Protein AF-0000000078063915 (afdb_homodimer)

pLDDT: mean 83.54, std 16.78, range [21.55, 98.06]

Structure (mmCIF, N/CA/C/O backbone):
data_AF-0000000078063915-model_v1
#
loop_
_entity.id
_entity.type
_entity.pdbx_description
1 polymer 'PAT complex subunit CCDC47'
#
loop_
_atom_site.group_PDB
_atom_site.id
_atom_site.type_symbol
_atom_site.label_atom_id
_atom_site.label_alt_id
_atom_site.label_comp_id
_atom_site.label_asym_id
_atom_site.label_entity_id
_atom_site.label_seq_id
_atom_site.pdbx_PDB_ins_code
_atom_site.Cartn_x
_atom_site.Cartn_y
_atom_site.Cartn_z
_atom_site.occupancy
_atom_site.B_iso_or_equiv
_atom_site.auth_seq_id
_atom_site.auth_comp_id
_atom_site.auth_asym_id
_atom_site.auth_atom_id
_atom_site.pdbx_PDB_model_num
ATOM 1 N N . MET A 1 1 ? -1.226 38.844 24.688 1 91.56 1 MET A N 1
ATOM 2 C CA . MET A 1 1 ? -2.326 38.625 23.75 1 91.56 1 MET A CA 1
ATOM 3 C C . MET A 1 1 ? -2.104 37.344 22.953 1 91.56 1 MET A C 1
ATOM 5 O O . MET A 1 1 ? -1.008 37.094 22.438 1 91.56 1 MET A O 1
ATOM 9 N N . LEU A 1 2 ? -3.08 36.469 22.984 1 93.12 2 LEU A N 1
ATOM 10 C CA . LEU A 1 2 ? -3.049 35.219 22.266 1 93.12 2 LEU A CA 1
ATOM 11 C C . LEU A 1 2 ? -4.188 35.125 21.25 1 93.12 2 LEU A C 1
ATOM 13 O O . LEU A 1 2 ? -5.34 35.406 21.594 1 93.12 2 LEU A O 1
ATOM 17 N N . VAL A 1 3 ? -3.824 34.906 20 1 95.62 3 VAL A N 1
ATOM 18 C CA . VAL A 1 3 ? -4.82 34.781 18.938 1 95.62 3 VAL A CA 1
ATOM 19 C C . VAL A 1 3 ? -4.648 33.438 18.234 1 95.62 3 VAL A C 1
ATOM 21 O O . VAL A 1 3 ? -3.533 33.031 17.875 1 95.62 3 VAL A O 1
ATOM 24 N N . SER A 1 4 ? -5.664 32.656 18.141 1 97 4 SER A N 1
ATOM 25 C CA . SER A 1 4 ? -5.656 31.406 17.406 1 97 4 SER A CA 1
ATOM 26 C C . SER A 1 4 ? -6.516 31.484 16.156 1 97 4 SER A C 1
ATOM 28 O O . SER A 1 4 ? -7.695 31.844 16.219 1 97 4 SER A O 1
ATOM 30 N N . LEU A 1 5 ? -5.961 31.25 14.961 1 95.69 5 LEU A N 1
ATOM 31 C CA . LEU A 1 5 ? -6.637 31.297 13.672 1 95.69 5 LEU A CA 1
ATOM 32 C C . LEU A 1 5 ? -6.656 29.922 13.008 1 95.69 5 LEU A C 1
ATOM 34 O O . LEU A 1 5 ? -5.637 29.234 12.969 1 95.69 5 LEU A O 1
ATOM 38 N N . ALA A 1 6 ? -7.785 29.484 12.555 1 93.19 6 ALA A N 1
ATOM 39 C CA . ALA A 1 6 ? -7.91 28.25 11.781 1 93.19 6 ALA A CA 1
ATOM 40 C C . ALA A 1 6 ? -7.574 28.484 10.312 1 93.19 6 ALA A C 1
ATOM 42 O O . ALA A 1 6 ? -8.102 29.406 9.688 1 93.19 6 ALA A O 1
ATOM 43 N N . LEU A 1 7 ? -6.652 27.656 9.938 1 90.25 7 LEU A N 1
ATOM 44 C CA . LEU A 1 7 ? -6.246 27.797 8.539 1 90.25 7 LEU A CA 1
ATOM 45 C C . LEU A 1 7 ? -7.082 26.906 7.641 1 90.25 7 LEU A C 1
ATOM 47 O O . LEU A 1 7 ? -7.477 25.797 8.039 1 90.25 7 LEU A O 1
ATOM 51 N N . GLY A 1 8 ? -7.582 27.375 6.594 1 76.62 8 GLY A N 1
ATOM 52 C CA . GLY A 1 8 ? -8.281 26.547 5.617 1 76.62 8 GLY A CA 1
ATOM 53 C C . GLY A 1 8 ? -7.379 25.531 4.945 1 76.62 8 GLY A C 1
ATOM 54 O O . GLY A 1 8 ? -6.18 25.484 5.219 1 76.62 8 GLY A O 1
ATOM 55 N N . PRO A 1 9 ? -7.977 24.641 4.281 1 69.62 9 PRO A N 1
ATOM 56 C CA . PRO A 1 9 ? -7.23 23.578 3.621 1 69.62 9 PRO A CA 1
ATOM 57 C C . PRO A 1 9 ? -6.09 24.094 2.748 1 69.62 9 PRO A C 1
ATOM 59 O O . PRO A 1 9 ? -5.105 23.391 2.529 1 69.62 9 PRO A O 1
ATOM 62 N N . ASP A 1 10 ? -6.285 25.359 2.352 1 62.94 10 ASP A N 1
ATOM 63 C CA . ASP A 1 10 ? -5.266 25.906 1.464 1 62.94 10 ASP A CA 1
ATOM 64 C C . ASP A 1 10 ? -4.238 26.719 2.246 1 62.94 10 ASP A C 1
ATOM 66 O O . ASP A 1 10 ? -3.48 27.5 1.661 1 62.94 10 ASP A O 1
ATOM 70 N N . GLY A 1 11 ? -4.074 26.609 3.496 1 64.94 11 GLY A N 1
ATOM 71 C CA . GLY A 1 11 ? -3.117 27.344 4.305 1 64.94 11 GLY A CA 1
ATOM 72 C C . GLY A 1 11 ? -3.523 28.797 4.551 1 64.94 11 GLY A C 1
ATOM 73 O O . GLY A 1 11 ? -2.705 29.609 4.98 1 64.94 11 GLY A O 1
ATOM 74 N N . GLY A 1 12 ? -4.773 29.172 4.41 1 62.12 12 GLY A N 1
ATOM 75 C CA . GLY A 1 12 ? -5.406 30.422 4.805 1 62.12 12 GLY A CA 1
ATOM 76 C C . GLY A 1 12 ? -4.84 31.625 4.082 1 62.12 12 GLY A C 1
ATOM 77 O O . GLY A 1 12 ? -4.73 32.719 4.668 1 62.12 12 GLY A O 1
ATOM 78 N N . GLY A 1 13 ? -4.434 31.5 2.738 1 66.25 13 GLY A N 1
ATOM 79 C CA . GLY A 1 13 ? -3.727 32.594 2.09 1 66.25 13 GLY A CA 1
ATOM 80 C C . GLY A 1 13 ? -4.527 33.875 2.049 1 66.25 13 GLY A C 1
ATOM 81 O O . GLY A 1 13 ? -4.082 34.906 2.561 1 66.25 13 GLY A O 1
ATOM 82 N N . ASP A 1 14 ? -5.859 33.938 1.616 1 74.88 14 ASP A N 1
ATOM 83 C CA . ASP A 1 14 ? -6.578 35.188 1.356 1 74.88 14 ASP A CA 1
ATOM 84 C C . ASP A 1 14 ? -7.199 35.719 2.637 1 74.88 14 ASP A C 1
ATOM 86 O O . ASP A 1 14 ? -7.25 36.938 2.83 1 74.88 14 ASP A O 1
ATOM 90 N N . GLU A 1 15 ? -7.566 34.812 3.492 1 81.62 15 GLU A N 1
ATOM 91 C CA . GLU A 1 15 ? -8.273 35.25 4.691 1 81.62 15 GLU A CA 1
ATOM 92 C C . GLU A 1 15 ? -7.297 35.594 5.812 1 81.62 15 GLU A C 1
ATOM 94 O O . GLU A 1 15 ? -7.652 36.281 6.766 1 81.62 15 GLU A O 1
ATOM 99 N N . LEU A 1 16 ? -6.113 35.188 5.59 1 89.38 16 LEU A N 1
ATOM 100 C CA . LEU A 1 16 ? -5.16 35.344 6.684 1 89.38 16 LEU A CA 1
ATOM 101 C C . LEU A 1 16 ? -4.574 36.75 6.711 1 89.38 16 LEU A C 1
ATOM 103 O O . LEU A 1 16 ? -4.289 37.312 7.781 1 89.38 16 LEU A O 1
ATOM 107 N N . ARG A 1 17 ? -4.434 37.406 5.555 1 89.06 17 ARG A N 1
ATOM 108 C CA . ARG A 1 17 ? -3.826 38.719 5.496 1 89.06 17 ARG A CA 1
ATOM 109 C C . ARG A 1 17 ? -4.66 39.75 6.27 1 89.06 17 ARG A C 1
ATOM 111 O O . ARG A 1 17 ? -4.145 40.438 7.156 1 89.06 17 ARG A O 1
ATOM 118 N N . PRO A 1 18 ? -5.98 39.781 5.953 1 90.75 18 PRO A N 1
ATOM 119 C CA . PRO A 1 18 ? -6.785 40.719 6.734 1 90.75 18 PRO A CA 1
ATOM 120 C C . PRO A 1 18 ? -6.773 40.406 8.227 1 90.75 18 PRO A C 1
ATOM 122 O O . PRO A 1 18 ? -6.859 41.344 9.055 1 90.75 18 PRO A O 1
ATOM 125 N N . LEU A 1 19 ? -6.645 39.188 8.578 1 92.75 19 LEU A N 1
ATOM 126 C CA . LEU A 1 19 ? -6.641 38.812 9.992 1 92.75 19 LEU A CA 1
ATOM 127 C C . LEU A 1 19 ? -5.324 39.188 10.648 1 92.75 19 LEU A C 1
ATOM 129 O O . LEU A 1 19 ? -5.305 39.625 11.805 1 92.75 19 LEU A O 1
ATOM 133 N N . LEU A 1 20 ? -4.277 39.031 9.914 1 92.56 20 LEU A N 1
ATOM 134 C CA . LEU A 1 20 ? -2.998 39.5 10.438 1 92.56 20 LEU A CA 1
ATOM 135 C C . LEU A 1 20 ? -3.004 41 10.625 1 92.56 20 LEU A C 1
ATOM 137 O O . LEU A 1 20 ? -2.51 41.5 11.633 1 92.56 20 LEU A O 1
ATOM 141 N N . LEU A 1 21 ? -3.574 41.688 9.68 1 91.44 21 LEU A N 1
ATOM 142 C CA . LEU A 1 21 ? -3.703 43.125 9.789 1 91.44 21 LEU A CA 1
ATOM 143 C C . LEU A 1 21 ? -4.547 43.5 10.992 1 91.44 21 LEU A C 1
ATOM 145 O O . LEU A 1 21 ? -4.266 44.5 11.672 1 91.44 21 LEU A O 1
ATOM 149 N N . LEU A 1 22 ? -5.562 42.719 11.188 1 92 22 LEU A N 1
ATOM 150 C CA . LEU A 1 22 ? -6.387 42.938 12.375 1 92 22 LEU A CA 1
ATOM 151 C C . LEU A 1 22 ? -5.559 42.781 13.648 1 92 22 LEU A C 1
ATOM 153 O O . LEU A 1 22 ? -5.699 43.562 14.586 1 92 22 LEU A O 1
ATOM 157 N N . ILE A 1 23 ? -4.754 41.812 13.727 1 91.62 23 ILE A N 1
ATOM 158 C CA . ILE A 1 23 ? -3.904 41.562 14.883 1 91.62 23 ILE A CA 1
ATOM 159 C C . ILE A 1 23 ? -2.955 42.75 15.086 1 91.62 23 ILE A C 1
ATOM 161 O O . ILE A 1 23 ? -2.793 43.25 16.203 1 91.62 23 ILE A O 1
ATOM 165 N N . PHE A 1 24 ? -2.383 43.25 14 1 89.69 24 PHE A N 1
ATOM 166 C CA . PHE A 1 24 ? -1.503 44.406 14.086 1 89.69 24 PHE A CA 1
ATOM 167 C C . PHE A 1 24 ? -2.273 45.656 14.547 1 89.69 24 PHE A C 1
ATOM 169 O O . PHE A 1 24 ? -1.762 46.469 15.328 1 89.69 24 PHE A O 1
ATOM 176 N N . HIS A 1 25 ? -3.475 45.75 13.961 1 89.06 25 HIS A N 1
ATOM 177 C CA . HIS A 1 25 ? -4.34 46.844 14.391 1 89.06 25 HIS A CA 1
ATOM 178 C C . HIS A 1 25 ? -4.613 46.781 15.891 1 89.06 25 HIS A C 1
ATOM 180 O O . HIS A 1 25 ? -4.57 47.781 16.578 1 89.06 25 HIS A O 1
ATOM 186 N N . LEU A 1 26 ? -4.906 45.594 16.344 1 87.38 26 LEU A N 1
ATOM 187 C CA . LEU A 1 26 ? -5.16 45.375 17.766 1 87.38 26 LEU A CA 1
ATOM 188 C C . LEU A 1 26 ? -3.92 45.719 18.594 1 87.38 26 LEU A C 1
ATOM 190 O O . LEU A 1 26 ? -4.023 46.312 19.672 1 87.38 26 LEU A O 1
ATOM 194 N N . MET A 1 27 ? -2.83 45.312 18.047 1 85 27 MET A N 1
ATOM 195 C CA . MET A 1 27 ? -1.57 45.625 18.703 1 85 27 MET A CA 1
ATOM 196 C C . MET A 1 27 ? -1.378 47.156 18.797 1 85 27 MET A C 1
ATOM 198 O O . MET A 1 27 ? -1.004 47.656 19.859 1 85 27 MET A O 1
ATOM 202 N N . ASP A 1 28 ? -1.674 47.688 17.516 1 81.88 28 ASP A N 1
ATOM 203 C CA . ASP A 1 28 ? -1.527 49.156 17.438 1 81.88 28 ASP A CA 1
ATOM 204 C C . ASP A 1 28 ? -2.547 49.844 18.344 1 81.88 28 ASP A C 1
ATOM 206 O O . ASP A 1 28 ? -2.229 50.844 19 1 81.88 28 ASP A O 1
ATOM 210 N N . LYS A 1 29 ? -3.857 49.312 18.047 1 74.31 29 LYS A N 1
ATOM 211 C CA . LYS A 1 29 ? -4.922 49.906 18.859 1 74.31 29 LYS A CA 1
ATOM 212 C C . LYS A 1 29 ? -4.613 49.812 20.344 1 74.31 29 LYS A C 1
ATOM 214 O O . LYS A 1 29 ? -4.867 50.75 21.109 1 74.31 29 LYS A O 1
ATOM 219 N N . ILE A 1 30 ? -4.375 48.312 20.297 1 64.44 30 ILE A N 1
ATOM 220 C CA . ILE A 1 30 ? -3.965 48.219 21.688 1 64.44 30 ILE A CA 1
ATOM 221 C C . ILE A 1 30 ? -2.826 49.188 21.969 1 64.44 30 ILE A C 1
ATOM 223 O O . ILE A 1 30 ? -2.789 49.844 23.031 1 64.44 30 ILE A O 1
ATOM 227 N N . LYS A 1 31 ? -2.174 49.062 20.359 1 54.41 31 LYS A N 1
ATOM 228 C CA . LYS A 1 31 ? -1.166 50.125 20.453 1 54.41 31 LYS A CA 1
ATOM 229 C C . LYS A 1 31 ? -1.718 51.438 19.938 1 54.41 31 LYS A C 1
ATOM 231 O O . LYS A 1 31 ? -1.516 52.5 20.578 1 54.41 31 LYS A O 1
ATOM 236 N N . ARG A 1 32 ? -2.211 51.219 18.094 1 43.97 32 ARG A N 1
ATOM 237 C CA . ARG A 1 32 ? -2.803 52.438 17.516 1 43.97 32 ARG A CA 1
ATOM 238 C C . ARG A 1 32 ? -4.09 52.812 18.234 1 43.97 32 ARG A C 1
ATOM 240 O O . ARG A 1 32 ? -4.625 53.906 18.031 1 43.97 32 ARG A O 1
ATOM 247 N N . LEU A 1 33 ? -5.066 52.281 18.578 1 32.03 33 LEU A N 1
ATOM 248 C CA . LEU A 1 33 ? -5.129 53.375 19.547 1 32.03 33 LEU A CA 1
ATOM 249 C C . LEU A 1 33 ? -3.77 54.031 19.703 1 32.03 33 LEU A C 1
ATOM 251 O O . LEU A 1 33 ? -3.656 55.062 20.359 1 32.03 33 LEU A O 1
ATOM 255 N N . ARG A 1 34 ? -2.605 53.219 18.547 1 27.2 34 ARG A N 1
ATOM 256 C CA . ARG A 1 34 ? -1.542 53.875 17.797 1 27.2 34 ARG A CA 1
ATOM 257 C C . ARG A 1 34 ? -1.736 53.688 16.297 1 27.2 34 ARG A C 1
ATOM 259 O O . ARG A 1 34 ? -2.455 52.781 15.867 1 27.2 34 ARG A O 1
ATOM 266 N N . LEU A 1 35 ? -0.801 53.125 14.852 1 23.53 35 LEU A N 1
ATOM 267 C CA . LEU A 1 35 ? -0.534 53.656 13.516 1 23.53 35 LEU A CA 1
ATOM 268 C C . LEU A 1 35 ? -1.214 52.812 12.445 1 23.53 35 LEU A C 1
ATOM 270 O O . LEU A 1 35 ? -1.494 51.625 12.672 1 23.53 35 LEU A O 1
ATOM 274 N N . SER A 1 36 ? -1.281 52.969 10.797 1 21.75 36 SER A N 1
ATOM 275 C CA . SER A 1 36 ? -2.113 53.156 9.609 1 21.75 36 SER A CA 1
ATOM 276 C C . SER A 1 36 ? -2.107 51.906 8.727 1 21.75 36 SER A C 1
ATOM 278 O O . SER A 1 36 ? -3.168 51.406 8.367 1 21.75 36 SER A O 1
ATOM 280 N N . LYS A 1 37 ? -1.359 51.5 7.34 1 22.75 37 LYS A N 1
ATOM 281 C CA . LYS A 1 37 ? -1.777 51.594 5.945 1 22.75 37 LYS A CA 1
ATOM 282 C C . LYS A 1 37 ? -1.673 50.25 5.238 1 22.75 37 LYS A C 1
ATOM 284 O O . LYS A 1 37 ? -2.164 50.094 4.121 1 22.75 37 LYS A O 1
ATOM 289 N N . GLU A 1 38 ? -1.032 49 5.227 1 28.19 38 GLU A N 1
ATOM 290 C CA . GLU A 1 38 ? -0.467 48.562 3.955 1 28.19 38 GLU A CA 1
ATOM 291 C C . GLU A 1 38 ? -1.329 47.469 3.312 1 28.19 38 GLU A C 1
ATOM 293 O O . GLU A 1 38 ? -2.092 46.781 3.998 1 28.19 38 GLU A O 1
ATOM 298 N N . VAL A 1 39 ? -1.237 47 1.876 1 22.73 39 VAL A N 1
ATOM 299 C CA . VAL A 1 39 ? -1.926 46.562 0.67 1 22.73 39 VAL A CA 1
ATOM 300 C C . VAL A 1 39 ? -1.763 45.031 0.515 1 22.73 39 VAL A C 1
ATOM 302 O O . VAL A 1 39 ? -0.652 44.531 0.622 1 22.73 39 VAL A O 1
ATOM 305 N N . PRO A 1 40 ? -2.793 44 0.333 1 31.58 40 PRO A N 1
ATOM 306 C CA . PRO A 1 40 ? -2.744 42.562 0.589 1 31.58 40 PRO A CA 1
ATOM 307 C C . PRO A 1 40 ? -2.639 41.75 -0.693 1 31.58 40 PRO A C 1
ATOM 309 O O . PRO A 1 40 ? -3.426 41.938 -1.623 1 31.58 40 PRO A O 1
ATOM 312 N N . ILE A 1 41 ? -1.593 41.094 -1.261 1 27.28 41 ILE A N 1
ATOM 313 C CA . ILE A 1 41 ? -1.395 40.312 -2.477 1 27.28 41 ILE A CA 1
ATOM 314 C C . ILE A 1 41 ? -1.796 38.875 -2.227 1 27.28 41 ILE A C 1
ATOM 316 O O . ILE A 1 41 ? -1.361 38.25 -1.247 1 27.28 41 ILE A O 1
ATOM 320 N N . MET A 1 42 ? -2.656 38.125 -2.945 1 31.45 42 MET A N 1
ATOM 321 C CA . MET A 1 42 ? -3.41 36.875 -2.877 1 31.45 42 MET A CA 1
ATOM 322 C C . MET A 1 42 ? -2.684 35.781 -3.627 1 31.45 42 MET A C 1
ATOM 324 O O . MET A 1 42 ? -2.564 35.812 -4.852 1 31.45 42 MET A O 1
ATOM 328 N N . ILE A 1 43 ? -1.601 35.125 -3.209 1 36.53 43 ILE A N 1
ATOM 329 C CA . ILE A 1 43 ? -1.025 34.094 -4.062 1 36.53 43 ILE A CA 1
ATOM 330 C C . ILE A 1 43 ? -1.56 32.719 -3.645 1 36.53 43 ILE A C 1
ATOM 332 O O . ILE A 1 43 ? -1.479 32.344 -2.473 1 36.53 43 ILE A O 1
ATOM 336 N N . ARG A 1 44 ? -2.211 31.781 -4.527 1 36.09 44 ARG A N 1
ATOM 337 C CA . ARG A 1 44 ? -2.898 30.484 -4.414 1 36.09 44 ARG A CA 1
ATOM 338 C C . ARG A 1 44 ? -1.922 29.328 -4.57 1 36.09 44 ARG A C 1
ATOM 340 O O . ARG A 1 44 ? -1.219 29.234 -5.578 1 36.09 44 ARG A O 1
ATOM 347 N N . PRO A 1 45 ? -1.496 28.656 -3.52 1 43.69 45 PRO A N 1
ATOM 348 C CA . PRO A 1 45 ? -0.511 27.578 -3.666 1 43.69 45 PRO A CA 1
ATOM 349 C C . PRO A 1 45 ? -1.128 26.281 -4.176 1 43.69 45 PRO A C 1
ATOM 351 O O . PRO A 1 45 ? -2.268 25.953 -3.836 1 43.69 45 PRO A O 1
ATOM 354 N N . ARG A 1 46 ? -0.641 25.672 -5.344 1 42.34 46 ARG A N 1
ATOM 355 C CA . ARG A 1 46 ? -1.098 24.484 -6.062 1 42.34 46 ARG A CA 1
ATOM 356 C C . ARG A 1 46 ? -0.672 23.203 -5.348 1 42.34 46 ARG A C 1
ATOM 358 O O . ARG A 1 46 ? 0.383 22.641 -5.645 1 42.34 46 ARG A O 1
ATOM 365 N N . TRP A 1 47 ? -1.016 22.828 -4.164 1 47.38 47 TRP A N 1
ATOM 366 C CA . TRP A 1 47 ? -0.776 21.609 -3.414 1 47.38 47 TRP A CA 1
ATOM 367 C C . TRP A 1 47 ? -1.205 20.391 -4.219 1 47.38 47 TRP A C 1
ATOM 369 O O . TRP A 1 47 ? -0.794 19.266 -3.922 1 47.38 47 TRP A O 1
ATOM 379 N N . ASP A 1 48 ? -1.969 20.609 -5.281 1 51.75 48 ASP A N 1
ATOM 380 C CA . ASP A 1 48 ? -2.512 19.516 -6.082 1 51.75 48 ASP A CA 1
ATOM 381 C C . ASP A 1 48 ? -1.396 18.641 -6.648 1 51.75 48 ASP A C 1
ATOM 383 O O . ASP A 1 48 ? -1.569 17.438 -6.809 1 51.75 48 ASP A O 1
ATOM 387 N N . ALA A 1 49 ? -0.219 19.203 -6.719 1 54.25 49 ALA A N 1
ATOM 388 C CA . ALA A 1 49 ? 0.762 18.484 -7.535 1 54.25 49 ALA A CA 1
ATOM 389 C C . ALA A 1 49 ? 1.431 17.375 -6.738 1 54.25 49 ALA A C 1
ATOM 391 O O . ALA A 1 49 ? 1.765 16.328 -7.293 1 54.25 49 ALA A O 1
ATOM 392 N N . TYR A 1 50 ? 1.521 17.375 -5.305 1 58.59 50 TYR A N 1
ATOM 393 C CA . TYR A 1 50 ? 2.42 16.438 -4.652 1 58.59 50 TYR A CA 1
ATOM 394 C C . TYR A 1 50 ? 1.678 15.156 -4.262 1 58.59 50 TYR A C 1
ATOM 396 O O . TYR A 1 50 ? 2.289 14.094 -4.117 1 58.59 50 TYR A O 1
ATOM 404 N N . TRP A 1 51 ? 0.319 15.227 -4.273 1 58.88 51 TRP A N 1
ATOM 405 C CA . TRP A 1 51 ? -0.39 14.031 -3.82 1 58.88 51 TRP A CA 1
ATOM 406 C C . TRP A 1 51 ? -0.364 12.945 -4.887 1 58.88 51 TRP A C 1
ATOM 408 O O . TRP A 1 51 ? -0.293 11.758 -4.566 1 58.88 51 TRP A O 1
ATOM 418 N N . LEU A 1 52 ? -0.277 13.406 -6.117 1 66.19 52 LEU A N 1
ATOM 419 C CA . LEU A 1 52 ? -0.223 12.453 -7.223 1 66.19 52 LEU A CA 1
ATOM 420 C C . LEU A 1 52 ? 1.09 11.672 -7.207 1 66.19 52 LEU A C 1
ATOM 422 O O . LEU A 1 52 ? 1.105 10.469 -7.457 1 66.19 52 LEU A O 1
ATOM 426 N N . GLU A 1 53 ? 2.086 12.398 -6.789 1 69.81 53 GLU A N 1
ATOM 427 C CA . GLU A 1 53 ? 3.389 11.75 -6.691 1 69.81 53 GLU A CA 1
ATOM 428 C C . GLU A 1 53 ? 3.406 10.703 -5.582 1 69.81 53 GLU A C 1
ATOM 430 O O . GLU A 1 53 ? 3.973 9.617 -5.75 1 69.81 53 GLU A O 1
ATOM 435 N N . GLY A 1 54 ? 2.678 10.977 -4.566 1 67.75 54 GLY A N 1
ATOM 436 C CA . GLY A 1 54 ? 2.613 10.016 -3.48 1 67.75 54 GLY A CA 1
ATOM 437 C C . GLY A 1 54 ? 1.874 8.742 -3.85 1 67.75 54 GLY A C 1
ATOM 438 O O . GLY A 1 54 ? 2.336 7.641 -3.551 1 67.75 54 GLY A O 1
ATOM 439 N N . ILE A 1 55 ? 0.875 8.93 -4.66 1 68.62 55 ILE A N 1
ATOM 440 C CA . ILE A 1 55 ? 0.082 7.781 -5.082 1 68.62 55 ILE A CA 1
ATOM 441 C C . ILE A 1 55 ? 0.904 6.902 -6.02 1 68.62 55 ILE A C 1
ATOM 443 O O . ILE A 1 55 ? 0.902 5.676 -5.895 1 68.62 55 ILE A O 1
ATOM 447 N N . LEU A 1 56 ? 1.663 7.641 -6.805 1 78.12 56 LEU A N 1
ATOM 448 C CA . LEU A 1 56 ? 2.473 6.91 -7.773 1 78.12 56 LEU A CA 1
ATOM 449 C C . LEU A 1 56 ? 3.547 6.086 -7.07 1 78.12 56 LEU A C 1
ATOM 451 O O . LEU A 1 56 ? 3.771 4.922 -7.418 1 78.12 56 LEU A O 1
ATOM 455 N N . CYS A 1 57 ? 4.113 6.684 -6.078 1 73.38 57 CYS A N 1
ATOM 456 C CA . CYS A 1 57 ? 5.145 5.992 -5.32 1 73.38 57 CYS A CA 1
ATOM 457 C C . CYS A 1 57 ? 4.562 4.801 -4.562 1 73.38 57 CYS A C 1
ATOM 459 O O . CYS A 1 57 ? 5.168 3.729 -4.527 1 73.38 57 CYS A O 1
ATOM 461 N N . CYS A 1 58 ? 3.361 4.98 -4.113 1 73.12 58 CYS A N 1
ATOM 462 C CA . CYS A 1 58 ? 2.699 3.898 -3.393 1 73.12 58 CYS A CA 1
ATOM 463 C C . CYS A 1 58 ? 2.373 2.738 -4.324 1 73.12 58 CYS A C 1
ATOM 465 O O . CYS A 1 58 ? 2.59 1.576 -3.979 1 73.12 58 CYS A O 1
ATOM 467 N N . LEU A 1 59 ? 1.993 3.094 -5.547 1 78.06 59 LEU A N 1
ATOM 468 C CA . LEU A 1 59 ? 1.643 2.066 -6.523 1 78.06 59 LEU A CA 1
ATOM 469 C C . LEU A 1 59 ? 2.875 1.275 -6.945 1 78.06 59 LEU A C 1
ATOM 471 O O . LEU A 1 59 ? 2.826 0.048 -7.047 1 78.06 59 LEU A O 1
ATOM 475 N N . LEU A 1 60 ? 3.957 1.958 -7.141 1 82.25 60 LEU A N 1
ATOM 476 C CA . LEU A 1 60 ? 5.195 1.313 -7.559 1 82.25 60 LEU A CA 1
ATOM 477 C C . LEU A 1 60 ? 5.738 0.409 -6.457 1 82.25 60 LEU A C 1
ATOM 479 O O . LEU A 1 60 ? 6.199 -0.701 -6.73 1 82.25 60 LEU A O 1
ATOM 483 N N . ALA A 1 61 ? 5.625 0.848 -5.277 1 79.5 61 ALA A N 1
ATOM 484 C CA . ALA A 1 61 ? 6.09 0.056 -4.141 1 79.5 61 ALA A CA 1
ATOM 485 C C . ALA A 1 61 ? 5.242 -1.203 -3.971 1 79.5 61 ALA A C 1
ATOM 487 O O . ALA A 1 61 ? 5.777 -2.287 -3.721 1 79.5 61 ALA A O 1
ATOM 488 N N . ALA A 1 62 ? 4.02 -1.034 -4.156 1 80.19 62 ALA A N 1
ATOM 489 C CA . ALA A 1 62 ? 3.111 -2.172 -4.059 1 80.19 62 ALA A CA 1
ATOM 490 C C . ALA A 1 62 ? 3.414 -3.211 -5.137 1 80.19 62 ALA A C 1
ATOM 492 O O . ALA A 1 62 ? 3.445 -4.41 -4.855 1 80.19 62 ALA A O 1
ATOM 493 N N . TYR A 1 63 ? 3.678 -2.754 -6.367 1 83.81 63 TYR A N 1
ATOM 494 C CA . TYR A 1 63 ? 3.99 -3.652 -7.473 1 83.81 63 TYR A CA 1
ATOM 495 C C . TYR A 1 63 ? 5.293 -4.402 -7.215 1 83.81 63 TYR A C 1
ATOM 497 O O . TYR A 1 63 ? 5.375 -5.613 -7.445 1 83.81 63 TYR A O 1
ATOM 505 N N . ALA A 1 64 ? 6.25 -3.66 -6.738 1 83.44 64 ALA A N 1
ATOM 506 C CA . ALA A 1 64 ? 7.551 -4.266 -6.457 1 83.44 64 ALA A CA 1
ATOM 507 C C . ALA A 1 64 ? 7.434 -5.332 -5.371 1 83.44 64 ALA A C 1
ATOM 509 O O . ALA A 1 64 ? 8.031 -6.402 -5.477 1 83.44 64 ALA A O 1
ATOM 510 N N . LEU A 1 65 ? 6.641 -5.004 -4.445 1 81.5 65 LEU A N 1
ATOM 511 C CA . LEU A 1 65 ? 6.449 -5.953 -3.354 1 81.5 65 LEU A CA 1
ATOM 512 C C . LEU A 1 65 ? 5.715 -7.199 -3.838 1 81.5 65 LEU A C 1
ATOM 514 O O . LEU A 1 65 ? 6.105 -8.32 -3.508 1 81.5 65 LEU A O 1
ATOM 518 N N . ALA A 1 66 ? 4.738 -6.992 -4.602 1 82.56 66 ALA A N 1
ATOM 519 C CA . ALA A 1 66 ? 3.984 -8.117 -5.156 1 82.56 66 ALA A CA 1
ATOM 520 C C . ALA A 1 66 ? 4.875 -9 -6.02 1 82.56 66 ALA A C 1
ATOM 522 O O . ALA A 1 66 ? 4.797 -10.234 -5.945 1 82.56 66 ALA A O 1
ATOM 523 N N . TYR A 1 67 ? 5.684 -8.43 -6.715 1 87.5 67 TYR A N 1
ATOM 524 C CA . TYR A 1 67 ? 6.617 -9.156 -7.562 1 87.5 67 TYR A CA 1
ATOM 525 C C . TYR A 1 67 ? 7.543 -10.031 -6.727 1 87.5 67 TYR A C 1
ATOM 527 O O . TYR A 1 67 ? 7.711 -11.219 -7.012 1 87.5 67 TYR A O 1
ATOM 535 N N . ALA A 1 68 ? 8.07 -9.367 -5.758 1 84 68 ALA A N 1
ATOM 536 C CA . ALA A 1 68 ? 9.031 -10.086 -4.926 1 84 68 ALA A CA 1
ATOM 537 C C . ALA A 1 68 ? 8.359 -11.258 -4.207 1 84 68 ALA A C 1
ATOM 539 O O . ALA A 1 68 ? 8.891 -12.367 -4.195 1 84 68 ALA A O 1
ATOM 540 N N . VAL A 1 69 ? 7.23 -11 -3.711 1 84.31 69 VAL A N 1
ATOM 541 C CA . VAL A 1 69 ? 6.52 -12.023 -2.949 1 84.31 69 VAL A CA 1
ATOM 542 C C . VAL A 1 69 ? 6.043 -13.133 -3.887 1 84.31 69 VAL A C 1
ATOM 544 O O . VAL A 1 69 ? 6.176 -14.312 -3.574 1 84.31 69 VAL A O 1
ATOM 547 N N . GLY A 1 70 ? 5.496 -12.742 -5.008 1 87.62 70 GLY A N 1
ATOM 548 C CA . GLY A 1 70 ? 5.023 -13.719 -5.977 1 87.62 70 GLY A CA 1
ATOM 549 C C . GLY A 1 70 ? 6.129 -14.609 -6.512 1 87.62 70 GLY A C 1
ATOM 550 O O . GLY A 1 70 ? 5.965 -15.828 -6.594 1 87.62 70 GLY A O 1
ATOM 551 N N . ARG A 1 71 ? 7.191 -14.023 -6.781 1 88.56 71 ARG A N 1
ATOM 552 C CA . ARG A 1 71 ? 8.344 -14.773 -7.27 1 88.56 71 ARG A CA 1
ATOM 553 C C . ARG A 1 71 ? 8.844 -15.758 -6.219 1 88.56 71 ARG A C 1
ATOM 555 O O . ARG A 1 71 ? 9.156 -16.906 -6.535 1 88.56 71 ARG A O 1
ATOM 562 N N . ALA A 1 72 ? 8.93 -15.305 -5.047 1 86.12 72 ALA A N 1
ATOM 563 C CA . ALA A 1 72 ? 9.398 -16.156 -3.961 1 86.12 72 ALA A CA 1
ATOM 564 C C . ALA A 1 72 ? 8.469 -17.344 -3.746 1 86.12 72 ALA A C 1
ATOM 566 O O . ALA A 1 72 ? 8.922 -18.469 -3.547 1 86.12 72 ALA A O 1
ATOM 567 N N . LYS A 1 73 ? 7.219 -17.094 -3.809 1 88.06 73 LYS A N 1
ATOM 568 C CA . LYS A 1 73 ? 6.242 -18.172 -3.613 1 88.06 73 LYS A CA 1
ATOM 569 C C . LYS A 1 73 ? 6.328 -19.203 -4.73 1 88.06 73 LYS A C 1
ATOM 571 O O . LYS A 1 73 ? 6.359 -20.406 -4.469 1 88.06 73 LYS A O 1
ATOM 576 N N . ASN A 1 74 ? 6.379 -18.766 -5.891 1 90.5 74 ASN A N 1
ATOM 577 C CA . ASN A 1 74 ? 6.484 -19.672 -7.023 1 90.5 74 ASN A CA 1
ATOM 578 C C . ASN A 1 74 ? 7.77 -20.5 -6.965 1 90.5 74 ASN A C 1
ATOM 580 O O . ASN A 1 74 ? 7.762 -21.703 -7.23 1 90.5 74 ASN A O 1
ATOM 584 N N . THR A 1 75 ? 8.836 -19.844 -6.574 1 89.06 75 THR A N 1
ATOM 585 C CA . THR A 1 75 ? 10.102 -20.562 -6.426 1 89.06 75 THR A CA 1
ATOM 586 C C . THR A 1 75 ? 10.008 -21.609 -5.32 1 89.06 75 THR A C 1
ATOM 588 O O . THR A 1 75 ? 10.539 -22.703 -5.457 1 89.06 75 THR A O 1
ATOM 591 N N . SER A 1 76 ? 9.344 -21.266 -4.324 1 87.94 76 SER A N 1
ATOM 592 C CA . SER A 1 76 ? 9.18 -22.203 -3.209 1 87.94 76 SER A CA 1
ATOM 593 C C . SER A 1 76 ? 8.383 -23.422 -3.621 1 87.94 76 SER A C 1
ATOM 595 O O . SER A 1 76 ? 8.688 -24.547 -3.201 1 87.94 76 SER A O 1
ATOM 597 N N . ILE A 1 77 ? 7.363 -23.234 -4.371 1 88.94 77 ILE A N 1
ATOM 598 C CA . ILE A 1 77 ? 6.559 -24.359 -4.844 1 88.94 77 ILE A CA 1
ATOM 599 C C . ILE A 1 77 ? 7.422 -25.297 -5.68 1 88.94 77 ILE A C 1
ATOM 601 O O . ILE A 1 77 ? 7.383 -26.516 -5.488 1 88.94 77 ILE A O 1
ATOM 605 N N . ALA A 1 78 ? 8.234 -24.734 -6.531 1 91.25 78 ALA A N 1
ATOM 606 C CA . ALA A 1 78 ? 9.125 -25.531 -7.371 1 91.25 78 ALA A CA 1
ATOM 607 C C . ALA A 1 78 ? 10.141 -26.297 -6.527 1 91.25 78 ALA A C 1
ATOM 609 O O . ALA A 1 78 ? 10.359 -27.5 -6.742 1 91.25 78 ALA A O 1
ATOM 610 N N . THR A 1 79 ? 10.711 -25.609 -5.609 1 88.94 79 THR A N 1
ATOM 611 C CA . THR A 1 79 ? 11.719 -26.234 -4.75 1 88.94 79 THR A CA 1
ATOM 612 C C . THR A 1 79 ? 11.094 -27.328 -3.893 1 88.94 79 THR A C 1
ATOM 614 O O . THR A 1 79 ? 11.703 -28.375 -3.68 1 88.94 79 THR A O 1
ATOM 617 N N . ASN A 1 80 ? 9.938 -27.062 -3.395 1 86.81 80 ASN A N 1
ATOM 618 C CA . ASN A 1 80 ? 9.242 -28.047 -2.58 1 86.81 80 ASN A CA 1
ATOM 619 C C . ASN A 1 80 ? 8.922 -29.312 -3.379 1 86.81 80 ASN A C 1
ATOM 621 O O . ASN A 1 80 ? 9 -30.422 -2.85 1 86.81 80 ASN A O 1
ATOM 625 N N . PHE A 1 81 ? 8.484 -29.156 -4.566 1 90.19 81 PHE A N 1
ATOM 626 C CA . PHE A 1 81 ? 8.266 -30.312 -5.438 1 90.19 81 PHE A CA 1
ATOM 627 C C . PHE A 1 81 ? 9.508 -31.188 -5.496 1 90.19 81 PHE A C 1
ATOM 629 O O . PHE A 1 81 ? 9.422 -32.406 -5.379 1 90.19 81 PHE A O 1
ATOM 636 N N . LEU A 1 82 ? 10.633 -30.562 -5.695 1 89.81 82 LEU A N 1
ATOM 637 C CA . LEU A 1 82 ? 11.883 -31.312 -5.805 1 89.81 82 LEU A CA 1
ATOM 638 C C . LEU A 1 82 ? 12.195 -32.031 -4.504 1 89.81 82 LEU A C 1
ATOM 640 O O . LEU A 1 82 ? 12.555 -33.219 -4.523 1 89.81 82 LEU A O 1
ATOM 644 N N . LYS A 1 83 ? 12.047 -31.391 -3.479 1 84.81 83 LYS A N 1
ATOM 645 C CA . LYS A 1 83 ? 12.312 -32 -2.178 1 84.81 83 LYS A CA 1
ATOM 646 C C . LYS A 1 83 ? 11.438 -33.25 -1.961 1 84.81 83 LYS A C 1
ATOM 648 O O . LYS A 1 83 ? 11.906 -34.25 -1.427 1 84.81 83 LYS A O 1
ATOM 653 N N . LEU A 1 84 ? 10.266 -33.188 -2.436 1 85.88 84 LEU A N 1
ATOM 654 C CA . LEU A 1 84 ? 9.297 -34.25 -2.146 1 85.88 84 LEU A CA 1
ATOM 655 C C . LEU A 1 84 ? 9.375 -35.375 -3.184 1 85.88 84 LEU A C 1
ATOM 657 O O . LEU A 1 84 ? 9.211 -36.531 -2.85 1 85.88 84 LEU A O 1
ATOM 661 N N . HIS A 1 85 ? 9.625 -35.031 -4.414 1 89.88 85 HIS A N 1
ATOM 662 C CA . HIS A 1 85 ? 9.383 -36.031 -5.461 1 89.88 85 HIS A CA 1
ATOM 663 C C . HIS A 1 85 ? 10.664 -36.344 -6.215 1 89.88 85 HIS A C 1
ATOM 665 O O . HIS A 1 85 ? 10.695 -37.281 -7.027 1 89.88 85 HIS A O 1
ATOM 671 N N . LYS A 1 86 ? 11.711 -35.688 -5.922 1 89.94 86 LYS A N 1
ATOM 672 C CA . LYS A 1 86 ? 12.945 -35.938 -6.652 1 89.94 86 LYS A CA 1
ATOM 673 C C . LYS A 1 86 ? 13.422 -37.375 -6.418 1 89.94 86 LYS A C 1
ATOM 675 O O . LYS A 1 86 ? 13.883 -38.031 -7.348 1 89.94 86 LYS A O 1
ATOM 680 N N . PRO A 1 87 ? 13.344 -37.906 -5.172 1 90.38 87 PRO A N 1
ATOM 681 C CA . PRO A 1 87 ? 13.758 -39.281 -4.973 1 90.38 87 PRO A CA 1
ATOM 682 C C . PRO A 1 87 ? 12.992 -40.25 -5.867 1 90.38 87 PRO A C 1
ATOM 684 O O . PRO A 1 87 ? 13.586 -41.219 -6.395 1 90.38 87 PRO A O 1
ATOM 687 N N . LEU A 1 88 ? 11.727 -40.031 -5.996 1 91.19 88 LEU A N 1
ATOM 688 C CA . LEU A 1 88 ? 10.922 -40.844 -6.875 1 91.19 88 LEU A CA 1
ATOM 689 C C . LEU A 1 88 ? 11.398 -40.75 -8.32 1 91.19 88 LEU A C 1
ATOM 691 O O . LEU A 1 88 ? 11.461 -41.75 -9.031 1 91.19 88 LEU A O 1
ATOM 695 N N . LEU A 1 89 ? 11.742 -39.562 -8.727 1 93.5 89 LEU A N 1
ATOM 696 C CA . LEU A 1 89 ? 12.234 -39.375 -10.078 1 93.5 89 LEU A CA 1
ATOM 697 C C . LEU A 1 89 ? 13.602 -40 -10.266 1 93.5 89 LEU A C 1
ATOM 699 O O . LEU A 1 89 ? 13.852 -40.656 -11.281 1 93.5 89 LEU A O 1
ATOM 703 N N . ASP A 1 90 ? 14.414 -39.906 -9.289 1 92.81 90 ASP A N 1
ATOM 704 C CA . ASP A 1 90 ? 15.75 -40.5 -9.336 1 92.81 90 ASP A CA 1
ATOM 705 C C . ASP A 1 90 ? 15.68 -42.031 -9.391 1 92.81 90 ASP A C 1
ATOM 707 O O . ASP A 1 90 ? 16.547 -42.688 -9.969 1 92.81 90 ASP A O 1
ATOM 711 N N . ASP A 1 91 ? 14.656 -42.562 -8.789 1 93.06 91 ASP A N 1
ATOM 712 C CA . ASP A 1 91 ? 14.461 -44.031 -8.789 1 93.06 91 ASP A CA 1
ATOM 713 C C . ASP A 1 91 ? 14.023 -44.5 -10.164 1 93.06 91 ASP A C 1
ATOM 715 O O . ASP A 1 91 ? 14.164 -45.688 -10.477 1 93.06 91 ASP A O 1
ATOM 719 N N . ASN A 1 92 ? 13.523 -43.625 -11.055 1 92.19 92 ASN A N 1
ATOM 720 C CA . ASN A 1 92 ? 12.898 -44.062 -12.305 1 92.19 92 ASN A CA 1
ATOM 721 C C . ASN A 1 92 ? 13.68 -43.562 -13.516 1 92.19 92 ASN A C 1
ATOM 723 O O . ASN A 1 92 ? 13.508 -44.094 -14.625 1 92.19 92 ASN A O 1
ATOM 727 N N . PHE A 1 93 ? 14.5 -42.531 -13.273 1 93.94 93 PHE A N 1
ATOM 728 C CA . PHE A 1 93 ? 15.289 -41.969 -14.359 1 93.94 93 PHE A CA 1
ATOM 729 C C . PHE A 1 93 ? 16.75 -41.844 -13.961 1 93.94 93 PHE A C 1
ATOM 731 O O . PHE A 1 93 ? 17.062 -41.594 -12.789 1 93.94 93 PHE A O 1
ATOM 738 N N . THR A 1 94 ? 17.609 -41.969 -14.969 1 94.25 94 THR A N 1
ATOM 739 C CA . THR A 1 94 ? 19.047 -41.812 -14.719 1 94.25 94 THR A CA 1
ATOM 740 C C . THR A 1 94 ? 19.422 -40.344 -14.594 1 94.25 94 THR A C 1
ATOM 742 O O . THR A 1 94 ? 20.266 -39.969 -13.781 1 94.25 94 THR A O 1
ATOM 745 N N . LEU A 1 95 ? 18.828 -39.562 -15.469 1 93.5 95 LEU A N 1
ATOM 746 C CA . LEU A 1 95 ? 19.062 -38.125 -15.461 1 93.5 95 LEU A CA 1
ATOM 747 C C . LEU A 1 95 ? 17.797 -37.375 -15.094 1 93.5 95 LEU A C 1
ATOM 749 O O . LEU A 1 95 ? 16.766 -37.531 -15.734 1 93.5 95 LEU A O 1
ATOM 753 N N . VAL A 1 96 ? 17.906 -36.594 -14.016 1 94.62 96 VAL A N 1
ATOM 754 C CA . VAL A 1 96 ? 16.766 -35.812 -13.547 1 94.62 96 VAL A CA 1
ATOM 755 C C . VAL A 1 96 ? 17.172 -34.344 -13.414 1 94.62 96 VAL A C 1
ATOM 757 O O . VAL A 1 96 ? 17.969 -33.969 -12.539 1 94.62 96 VAL A O 1
ATOM 760 N N . GLY A 1 97 ? 16.641 -33.531 -14.312 1 93.88 97 GLY A N 1
ATOM 761 C CA . GLY A 1 97 ? 16.891 -32.125 -14.227 1 93.88 97 GLY A CA 1
ATOM 762 C C . GLY A 1 97 ? 18.219 -31.688 -14.82 1 93.88 97 GLY A C 1
ATOM 763 O O . GLY A 1 97 ? 18.891 -32.5 -15.469 1 93.88 97 GLY A O 1
ATOM 764 N N . GLU A 1 98 ? 18.453 -30.375 -14.711 1 90.19 98 GLU A N 1
ATOM 765 C CA . GLU A 1 98 ? 19.672 -29.797 -15.289 1 90.19 98 GLU A CA 1
ATOM 766 C C . GLU A 1 98 ? 20.391 -28.906 -14.273 1 90.19 98 GLU A C 1
ATOM 768 O O . GLU A 1 98 ? 19.875 -28.656 -13.188 1 90.19 98 GLU A O 1
ATOM 773 N N . THR A 1 99 ? 21.594 -28.688 -14.617 1 87.19 99 THR A N 1
ATOM 774 C CA . THR A 1 99 ? 22.406 -27.766 -13.828 1 87.19 99 THR A CA 1
ATOM 775 C C . THR A 1 99 ? 22.609 -26.453 -14.578 1 87.19 99 THR A C 1
ATOM 777 O O . THR A 1 99 ? 22.438 -26.391 -15.797 1 87.19 99 THR A O 1
ATOM 780 N N . GLY A 1 100 ? 22.781 -25.344 -13.836 1 82.12 100 GLY A N 1
ATOM 781 C CA . GLY A 1 100 ? 23.016 -24.062 -14.484 1 82.12 100 GLY A CA 1
ATOM 782 C C . GLY A 1 100 ? 22.562 -22.875 -13.648 1 82.12 100 GLY A C 1
ATOM 783 O O . GLY A 1 100 ? 22.078 -23.047 -12.531 1 82.12 100 GLY A O 1
ATOM 784 N N . LEU A 1 101 ? 22.703 -21.641 -14.25 1 76.69 101 LEU A N 1
ATOM 785 C CA . LEU A 1 101 ? 22.422 -20.391 -13.547 1 76.69 101 LEU A CA 1
ATOM 786 C C . LEU A 1 101 ? 20.922 -20.203 -13.352 1 76.69 101 LEU A C 1
ATOM 788 O O . LEU A 1 101 ? 20.484 -19.656 -12.328 1 76.69 101 LEU A O 1
ATOM 792 N N . ASP A 1 102 ? 20.109 -20.688 -14.25 1 80.5 102 ASP A N 1
ATOM 793 C CA . ASP A 1 102 ? 18.656 -20.469 -14.195 1 80.5 102 ASP A CA 1
ATOM 794 C C . ASP A 1 102 ? 17.953 -21.672 -13.586 1 80.5 102 ASP A C 1
ATOM 796 O O . ASP A 1 102 ? 16.75 -21.859 -13.773 1 80.5 102 ASP A O 1
ATOM 800 N N . VAL A 1 103 ? 18.719 -22.469 -12.789 1 86.69 103 VAL A N 1
ATOM 801 C CA . VAL A 1 103 ? 18.172 -23.703 -12.234 1 86.69 103 VAL A CA 1
ATOM 802 C C . VAL A 1 103 ? 17.781 -23.484 -10.773 1 86.69 103 VAL A C 1
ATOM 804 O O . VAL A 1 103 ? 18.531 -22.859 -10.008 1 86.69 103 VAL A O 1
ATOM 807 N N . VAL A 1 104 ? 16.531 -23.75 -10.555 1 85.69 104 VAL A N 1
ATOM 808 C CA . VAL A 1 104 ? 16.031 -23.75 -9.188 1 85.69 104 VAL A CA 1
ATOM 809 C C . VAL A 1 104 ? 16.234 -25.109 -8.547 1 85.69 104 VAL A C 1
ATOM 811 O O . VAL A 1 104 ? 15.648 -26.109 -8.977 1 85.69 104 VAL A O 1
ATOM 814 N N . ALA A 1 105 ? 17.141 -25.234 -7.688 1 76.88 105 ALA A N 1
ATOM 815 C CA . ALA A 1 105 ? 17.453 -26.469 -6.953 1 76.88 105 ALA A CA 1
ATOM 816 C C . ALA A 1 105 ? 17.953 -26.156 -5.547 1 76.88 105 ALA A C 1
ATOM 818 O O . ALA A 1 105 ? 18.234 -25 -5.223 1 76.88 105 ALA A O 1
ATOM 819 N N . ALA A 1 106 ? 17.625 -27.25 -4.719 1 61.94 106 ALA A N 1
ATOM 820 C CA . ALA A 1 106 ? 18.312 -27.125 -3.439 1 61.94 106 ALA A CA 1
ATOM 821 C C . ALA A 1 106 ? 19.812 -27.344 -3.596 1 61.94 106 ALA A C 1
ATOM 823 O O . ALA A 1 106 ? 20.25 -28.375 -4.098 1 61.94 106 ALA A O 1
ATOM 824 N N . SER A 1 107 ? 20.688 -26.359 -3.424 1 60.88 107 SER A N 1
ATOM 825 C CA . SER A 1 107 ? 22.141 -26.453 -3.49 1 60.88 107 SER A CA 1
ATOM 826 C C . SER A 1 107 ? 22.609 -26.812 -4.898 1 60.88 107 SER A C 1
ATOM 828 O O . SER A 1 107 ? 21.922 -26.531 -5.879 1 60.88 107 SER A O 1
ATOM 830 N N . ASP A 1 108 ? 23.938 -27.375 -5.242 1 62.66 108 ASP A N 1
ATOM 831 C CA . ASP A 1 108 ? 24.656 -27.766 -6.445 1 62.66 108 ASP A CA 1
ATOM 832 C C . ASP A 1 108 ? 24.031 -28.984 -7.098 1 62.66 108 ASP A C 1
ATOM 834 O O . ASP A 1 108 ? 24.703 -29.734 -7.816 1 62.66 108 ASP A O 1
ATOM 838 N N . GLU A 1 109 ? 22.641 -29.047 -6.836 1 79.38 109 GLU A N 1
ATOM 839 C CA . GLU A 1 109 ? 21.984 -30.25 -7.367 1 79.38 109 GLU A CA 1
ATOM 840 C C . GLU A 1 109 ? 21.156 -29.922 -8.609 1 79.38 109 GLU A C 1
ATOM 842 O O . GLU A 1 109 ? 20.938 -28.75 -8.922 1 79.38 109 GLU A O 1
ATOM 847 N N . ARG A 1 110 ? 20.984 -30.891 -9.508 1 89.5 110 ARG A N 1
ATOM 848 C CA . ARG A 1 110 ? 20.125 -30.797 -10.68 1 89.5 110 ARG A CA 1
ATOM 849 C C . ARG A 1 110 ? 18.672 -30.562 -10.281 1 89.5 110 ARG A C 1
ATOM 851 O O . ARG A 1 110 ? 18.203 -31.094 -9.273 1 89.5 110 ARG A O 1
ATOM 858 N N . GLY A 1 111 ? 18.031 -29.594 -11.039 1 93.5 111 GLY A N 1
ATOM 859 C CA . GLY A 1 111 ? 16.641 -29.328 -10.695 1 93.5 111 GLY A CA 1
ATOM 860 C C . GLY A 1 111 ? 15.867 -28.672 -11.82 1 93.5 111 GLY A C 1
ATOM 861 O O . GLY A 1 111 ? 16.047 -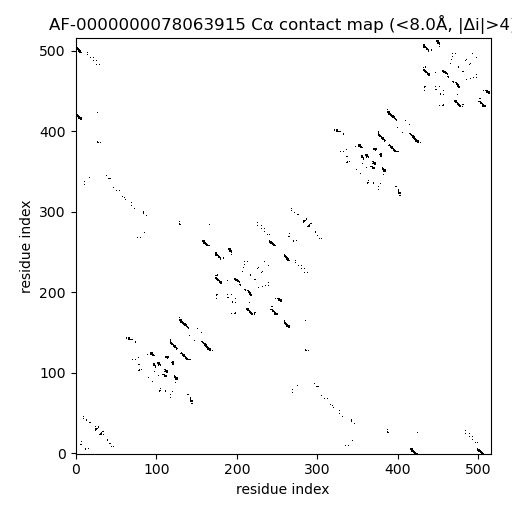29.016 -12.992 1 93.5 111 GLY A O 1
ATOM 862 N N . TRP A 1 112 ? 14.945 -27.734 -11.391 1 94.69 112 TRP A N 1
ATOM 863 C CA . TRP A 1 112 ? 14.039 -27.078 -12.336 1 94.69 112 TRP A CA 1
ATOM 864 C C . TRP A 1 112 ? 14.773 -26 -13.133 1 94.69 112 TRP A C 1
ATOM 866 O O . TRP A 1 112 ? 15.547 -25.219 -12.57 1 94.69 112 TRP A O 1
ATOM 876 N N . ARG A 1 113 ? 14.562 -25.984 -14.422 1 93.69 113 ARG A N 1
ATOM 877 C CA . ARG A 1 113 ? 14.938 -24.812 -15.219 1 93.69 113 ARG A CA 1
ATOM 878 C C . ARG A 1 113 ? 13.844 -23.75 -15.188 1 93.69 113 ARG A C 1
ATOM 880 O O . ARG A 1 113 ? 12.688 -24.047 -15.5 1 93.69 113 ARG A O 1
ATOM 887 N N . ARG A 1 114 ? 14.219 -22.594 -14.852 1 94 114 ARG A N 1
ATOM 888 C CA . ARG A 1 114 ? 13.258 -21.5 -14.82 1 94 114 ARG A CA 1
ATOM 889 C C . ARG A 1 114 ? 13.07 -20.891 -16.203 1 94 114 ARG A C 1
ATOM 891 O O . ARG A 1 114 ? 13.977 -20.234 -16.734 1 94 114 ARG A O 1
ATOM 898 N N . GLU A 1 115 ? 11.953 -21.062 -16.812 1 91.56 115 GLU A N 1
ATOM 899 C CA . GLU A 1 115 ? 11.633 -20.469 -18.109 1 91.56 115 GLU A CA 1
ATOM 900 C C . GLU A 1 115 ? 11.039 -19.078 -17.938 1 91.56 115 GLU A C 1
ATOM 902 O O . GLU A 1 115 ? 11.266 -18.188 -18.75 1 91.56 115 GLU A O 1
ATOM 907 N N . ALA A 1 116 ? 10.242 -18.922 -16.984 1 91.69 116 ALA A N 1
ATOM 908 C CA . ALA A 1 116 ? 9.602 -17.688 -16.531 1 91.69 116 ALA A CA 1
ATOM 909 C C . ALA A 1 116 ? 9.375 -17.719 -15.023 1 91.69 116 ALA A C 1
ATOM 911 O O . ALA A 1 116 ? 9.578 -18.75 -14.375 1 91.69 116 ALA A O 1
ATOM 912 N N . GLU A 1 117 ? 8.992 -16.609 -14.414 1 91.25 117 GLU A N 1
ATOM 913 C CA . GLU A 1 117 ? 8.797 -16.547 -12.969 1 91.25 117 GLU A CA 1
ATOM 914 C C . GLU A 1 117 ? 7.664 -17.453 -12.516 1 91.25 117 GLU A C 1
ATOM 916 O O . GLU A 1 117 ? 7.566 -17.797 -11.336 1 91.25 117 GLU A O 1
ATOM 921 N N . HIS A 1 118 ? 6.828 -17.812 -13.43 1 93.19 118 HIS A N 1
ATOM 922 C CA . HIS A 1 118 ? 5.691 -18.656 -13.086 1 93.19 118 HIS A CA 1
ATOM 923 C C . HIS A 1 118 ? 5.75 -20 -13.828 1 93.19 118 HIS A C 1
ATOM 925 O O . HIS A 1 118 ? 4.781 -20.75 -13.82 1 93.19 118 HIS A O 1
ATOM 931 N N . CYS A 1 119 ? 6.824 -20.312 -14.523 1 94.5 119 CYS A N 1
ATOM 932 C CA . CYS A 1 119 ? 6.926 -21.516 -15.336 1 94.5 119 CYS A CA 1
ATOM 933 C C . CYS A 1 119 ? 8.289 -22.188 -15.164 1 94.5 119 CYS A C 1
ATOM 935 O O . CYS A 1 119 ? 9.32 -21.547 -15.406 1 94.5 119 CYS A O 1
ATOM 937 N N . PHE A 1 120 ? 8.32 -23.375 -14.758 1 95.69 120 PHE A N 1
ATOM 938 C CA . PHE A 1 120 ? 9.531 -24.172 -14.539 1 95.69 120 PHE A CA 1
ATOM 939 C C . PHE A 1 120 ? 9.477 -25.469 -15.32 1 95.69 120 PHE A C 1
ATOM 941 O O . PHE A 1 120 ? 8.422 -26.109 -15.406 1 95.69 120 PHE A O 1
ATOM 948 N N . THR A 1 121 ? 10.57 -25.875 -15.93 1 95.81 121 THR A N 1
ATOM 949 C CA . THR A 1 121 ? 10.625 -27.125 -16.672 1 95.81 121 THR A CA 1
ATOM 950 C C . THR A 1 121 ? 11.773 -28 -16.172 1 95.81 121 THR A C 1
ATOM 952 O O . THR A 1 121 ? 12.773 -27.5 -15.664 1 95.81 121 THR A O 1
ATOM 955 N N . MET A 1 122 ? 11.57 -29.266 -16.266 1 96.19 122 MET A N 1
ATOM 956 C CA . MET A 1 122 ? 12.586 -30.234 -15.906 1 96.19 122 MET A CA 1
ATOM 957 C C . MET A 1 122 ? 12.547 -31.438 -16.844 1 96.19 122 MET A C 1
ATOM 959 O O . MET A 1 122 ? 11.477 -32.031 -17.078 1 96.19 122 MET A O 1
ATOM 963 N N . TRP A 1 123 ? 13.695 -31.75 -17.391 1 94.38 123 TRP A N 1
ATOM 964 C CA . TRP A 1 123 ? 13.828 -32.875 -18.297 1 94.38 123 TRP A CA 1
ATOM 965 C C . TRP A 1 123 ? 14.391 -34.094 -17.578 1 94.38 123 TRP A C 1
ATOM 967 O O . TRP A 1 123 ? 15.336 -33.969 -16.797 1 94.38 123 TRP A O 1
ATOM 977 N N . CYS A 1 124 ? 13.781 -35.25 -17.781 1 94.56 124 CYS A N 1
ATOM 978 C CA . CYS A 1 124 ? 14.234 -36.5 -17.234 1 94.56 124 CYS A CA 1
ATOM 979 C C . CYS A 1 124 ? 14.477 -37.531 -18.359 1 94.56 124 CYS A C 1
ATOM 981 O O . CYS A 1 124 ? 13.688 -37.625 -19.297 1 94.56 124 CYS A O 1
ATOM 983 N N . SER A 1 125 ? 15.602 -38.219 -18.281 1 92.94 125 SER A N 1
ATOM 984 C CA . SER A 1 125 ? 15.938 -39.188 -19.312 1 92.94 125 SER A CA 1
ATOM 985 C C . SER A 1 125 ? 16.672 -40.406 -18.734 1 92.94 125 SER A C 1
ATOM 987 O O . SER A 1 125 ? 17.078 -40.375 -17.562 1 92.94 125 SER A O 1
ATOM 989 N N . GLY A 1 126 ? 16.75 -41.531 -19.578 1 91.19 126 GLY A N 1
ATOM 990 C CA . GLY A 1 126 ? 17.5 -42.688 -19.203 1 91.19 126 GLY A CA 1
ATOM 991 C C . GLY A 1 126 ? 16.641 -43.812 -18.688 1 91.19 126 GLY A C 1
ATOM 992 O O . GLY A 1 126 ? 17.141 -44.781 -18.094 1 91.19 126 GLY A O 1
ATOM 993 N N . ARG A 1 127 ? 15.406 -43.594 -18.641 1 89 127 ARG A N 1
ATOM 994 C CA . ARG A 1 127 ? 14.492 -44.688 -18.328 1 89 127 ARG A CA 1
ATOM 995 C C . ARG A 1 127 ? 14.281 -45.594 -19.547 1 89 127 ARG A C 1
ATOM 997 O O . ARG A 1 127 ? 14.281 -45.125 -20.672 1 89 127 ARG A O 1
ATOM 1004 N N . LEU A 1 128 ? 13.977 -46.75 -19.188 1 80.5 128 LEU A N 1
ATOM 1005 C CA . LEU A 1 128 ? 13.758 -47.688 -20.281 1 80.5 128 LEU A CA 1
ATOM 1006 C C . LEU A 1 128 ? 12.43 -47.438 -20.969 1 80.5 128 LEU A C 1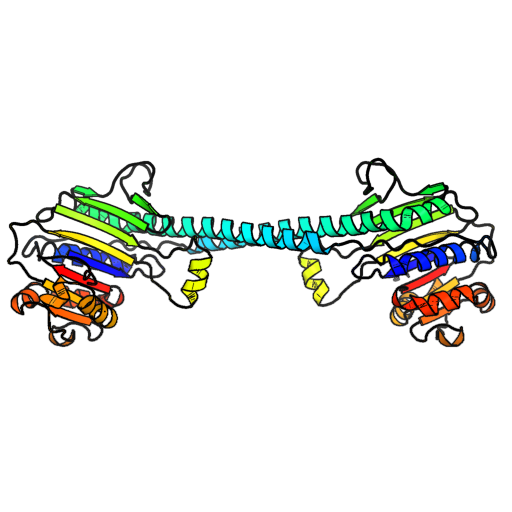
ATOM 1008 O O . LEU A 1 128 ? 11.477 -46.969 -20.328 1 80.5 128 LEU A O 1
ATOM 1012 N N . CYS A 1 129 ? 12.211 -47.438 -22.25 1 69.62 129 CYS A N 1
ATOM 1013 C CA . CYS A 1 129 ? 11 -47.406 -23.062 1 69.62 129 CYS A CA 1
ATOM 1014 C C . CYS A 1 129 ? 10.562 -45.969 -23.328 1 69.62 129 CYS A C 1
ATOM 1016 O O . CYS A 1 129 ? 9.453 -45.75 -23.828 1 69.62 129 CYS A O 1
ATOM 1018 N N . CYS A 1 130 ? 11.312 -45.062 -22.734 1 80.88 130 CYS A N 1
ATOM 1019 C CA . CYS A 1 130 ? 10.93 -43.688 -23.078 1 80.88 130 CYS A CA 1
ATOM 1020 C C . CYS A 1 130 ? 12.141 -42.875 -23.484 1 80.88 130 CYS A C 1
ATOM 1022 O O . CYS A 1 130 ? 13.258 -43.156 -23.062 1 80.88 130 CYS A O 1
ATOM 1024 N N . GLU A 1 131 ? 11.969 -42.031 -24.453 1 82.94 131 GLU A N 1
ATOM 1025 C CA . GLU A 1 131 ? 13.023 -41.094 -24.891 1 82.94 131 GLU A CA 1
ATOM 1026 C C . GLU A 1 131 ? 13.312 -40.062 -23.812 1 82.94 131 GLU A C 1
ATOM 1028 O O . GLU A 1 131 ? 14.469 -39.688 -23.594 1 82.94 131 GLU A O 1
ATOM 1033 N N . GLY A 1 132 ? 12.234 -39.719 -23.219 1 90.75 132 GLY A N 1
ATOM 1034 C CA . GLY A 1 132 ? 12.375 -38.719 -22.188 1 90.75 132 GLY A CA 1
ATOM 1035 C C . GLY A 1 132 ? 11.039 -38.188 -21.688 1 90.75 132 GLY A C 1
ATOM 1036 O O . GLY A 1 132 ? 9.992 -38.469 -22.281 1 90.75 132 GLY A O 1
ATOM 1037 N N . MET A 1 133 ? 11.094 -37.594 -20.516 1 93.81 133 MET A N 1
ATOM 1038 C CA . MET A 1 133 ? 9.914 -37 -19.891 1 93.81 133 MET A CA 1
ATOM 1039 C C . MET A 1 133 ? 10.172 -35.531 -19.531 1 93.81 133 MET A C 1
ATOM 1041 O O . MET A 1 133 ? 11.195 -35.219 -18.922 1 93.81 133 MET A O 1
ATOM 1045 N N . LEU A 1 134 ? 9.312 -34.688 -20.016 1 94.88 134 LEU A N 1
ATOM 1046 C CA . LEU A 1 134 ? 9.391 -33.281 -19.688 1 94.88 134 LEU A CA 1
ATOM 1047 C C . LEU A 1 134 ? 8.32 -32.906 -18.656 1 94.88 134 LEU A C 1
ATOM 1049 O O . LEU A 1 134 ? 7.125 -33.031 -18.938 1 94.88 134 LEU A O 1
ATOM 1053 N N . LEU A 1 135 ? 8.789 -32.469 -17.5 1 96.75 135 LEU A N 1
ATOM 1054 C CA . LEU A 1 135 ? 7.891 -31.922 -16.5 1 96.75 135 LEU A CA 1
ATOM 1055 C C . LEU A 1 135 ? 7.82 -30.406 -16.625 1 96.75 135 LEU A C 1
ATOM 1057 O O . LEU A 1 135 ? 8.844 -29.734 -16.766 1 96.75 135 LEU A O 1
ATOM 1061 N N . THR A 1 136 ? 6.637 -29.859 -16.672 1 95.81 136 THR A N 1
ATOM 1062 C CA . THR A 1 136 ? 6.43 -28.406 -16.719 1 95.81 136 THR A CA 1
ATOM 1063 C C . THR A 1 136 ? 5.496 -27.969 -15.594 1 95.81 136 THR A C 1
ATOM 1065 O O . THR A 1 136 ? 4.34 -28.391 -15.531 1 95.81 136 THR A O 1
ATOM 1068 N N . LEU A 1 137 ? 6.039 -27.172 -14.734 1 95.62 137 LEU A N 1
ATOM 1069 C CA . LEU A 1 137 ? 5.227 -26.516 -13.711 1 95.62 137 LEU A CA 1
ATOM 1070 C C . LEU A 1 137 ? 4.68 -25.188 -14.219 1 95.62 137 LEU A C 1
ATOM 1072 O O . LEU A 1 137 ? 5.441 -24.25 -14.445 1 95.62 137 LEU A O 1
ATOM 1076 N N . LYS A 1 138 ? 3.418 -25.188 -14.461 1 95.38 138 LYS A N 1
ATOM 1077 C CA . LYS A 1 138 ? 2.727 -23.953 -14.828 1 95.38 138 LYS A CA 1
ATOM 1078 C C . LYS A 1 138 ? 1.98 -23.359 -13.633 1 95.38 138 LYS A C 1
ATOM 1080 O O . LYS A 1 138 ? 0.873 -23.797 -13.312 1 95.38 138 LYS A O 1
ATOM 1085 N N . LEU A 1 139 ? 2.557 -22.312 -13.062 1 94.12 139 LEU A N 1
ATOM 1086 C CA . LEU A 1 139 ? 2.014 -21.75 -11.836 1 94.12 139 LEU A CA 1
ATOM 1087 C C . LEU A 1 139 ? 1.249 -20.453 -12.125 1 94.12 139 LEU A C 1
ATOM 1089 O O . LEU A 1 139 ? 1.369 -19.891 -13.219 1 94.12 139 LEU A O 1
ATOM 1093 N N . ILE A 1 140 ? 0.433 -20.125 -11.148 1 92.06 140 ILE A N 1
ATOM 1094 C CA . ILE A 1 140 ? -0.233 -18.828 -11.203 1 92.06 140 ILE A CA 1
ATOM 1095 C C . ILE A 1 140 ? 0.809 -17.719 -11.242 1 92.06 140 ILE A C 1
ATOM 1097 O O . ILE A 1 140 ? 1.829 -17.797 -10.547 1 92.06 140 ILE A O 1
ATOM 1101 N N . LYS A 1 141 ? 0.595 -16.672 -12.086 1 92.12 141 LYS A N 1
ATOM 1102 C CA . LYS A 1 141 ? 1.496 -15.523 -12.141 1 92.12 141 LYS A CA 1
ATOM 1103 C C . LYS A 1 141 ? 1.326 -14.633 -10.914 1 92.12 141 LYS A C 1
ATOM 1105 O O . LYS A 1 141 ? 0.857 -13.5 -11.023 1 92.12 141 LYS A O 1
ATOM 1110 N N . ARG A 1 142 ? 1.842 -15.062 -9.844 1 89 142 ARG A N 1
ATOM 1111 C CA . ARG A 1 142 ? 1.662 -14.375 -8.562 1 89 142 ARG A CA 1
ATOM 1112 C C . ARG A 1 142 ? 2.451 -13.078 -8.523 1 89 142 ARG A C 1
ATOM 1114 O O . ARG A 1 142 ? 2.113 -12.164 -7.766 1 89 142 ARG A O 1
ATOM 1121 N N . GLN A 1 143 ? 3.527 -12.961 -9.305 1 88.12 143 GLN A N 1
ATOM 1122 C CA . GLN A 1 143 ? 4.375 -11.773 -9.328 1 88.12 143 GLN A CA 1
ATOM 1123 C C . GLN A 1 143 ? 3.715 -10.648 -10.117 1 88.12 143 GLN A C 1
ATOM 1125 O O . GLN A 1 143 ? 4.191 -9.508 -10.102 1 88.12 143 GLN A O 1
ATOM 1130 N N . ASP A 1 144 ? 2.691 -11.023 -10.828 1 88.44 144 ASP A N 1
ATOM 1131 C CA . ASP A 1 144 ? 1.953 -10.055 -11.625 1 88.44 144 ASP A CA 1
ATOM 1132 C C . ASP A 1 144 ? 0.671 -9.625 -10.914 1 88.44 144 ASP A C 1
ATOM 1134 O O . ASP A 1 144 ? -0.327 -10.344 -10.93 1 88.44 144 ASP A O 1
ATOM 1138 N N . LEU A 1 145 ? 0.676 -8.414 -10.398 1 82.81 145 LEU A N 1
ATOM 1139 C CA . LEU A 1 145 ? -0.445 -7.895 -9.625 1 82.81 145 LEU A CA 1
ATOM 1140 C C . LEU A 1 145 ? -1.721 -7.867 -10.461 1 82.81 145 LEU A C 1
ATOM 1142 O O . LEU A 1 145 ? -2.805 -8.164 -9.953 1 82.81 145 LEU A O 1
ATOM 1146 N N . VAL A 1 146 ? -1.644 -7.488 -11.734 1 82.94 146 VAL A N 1
ATOM 1147 C CA . VAL A 1 146 ? -2.801 -7.434 -12.617 1 82.94 146 VAL A CA 1
ATOM 1148 C C . VAL A 1 146 ? -3.396 -8.828 -12.781 1 82.94 146 VAL A C 1
ATOM 1150 O O . VAL A 1 146 ? -4.613 -9.008 -12.711 1 82.94 146 VAL A O 1
ATOM 1153 N N . HIS A 1 147 ? -2.541 -9.852 -12.891 1 88.25 147 HIS A N 1
ATOM 1154 C CA . HIS A 1 147 ? -3 -11.227 -13.047 1 88.25 147 HIS A CA 1
ATOM 1155 C C . HIS A 1 147 ? -3.684 -11.727 -11.773 1 88.25 147 HIS A C 1
ATOM 1157 O O . HIS A 1 147 ? -4.715 -12.391 -11.844 1 88.25 147 HIS A O 1
ATOM 1163 N N . VAL A 1 148 ? -3.076 -11.336 -10.68 1 87.25 148 VAL A N 1
ATOM 1164 C CA . VAL A 1 148 ? -3.648 -11.75 -9.406 1 87.25 148 VAL A CA 1
ATOM 1165 C C . VAL A 1 148 ? -5.039 -11.141 -9.242 1 87.25 148 VAL A C 1
ATOM 1167 O O . VAL A 1 148 ? -5.973 -11.82 -8.805 1 87.25 148 VAL A O 1
ATOM 1170 N N . LEU A 1 149 ? -5.184 -9.922 -9.625 1 83.56 149 LEU A N 1
ATOM 1171 C CA . LEU A 1 149 ? -6.473 -9.242 -9.523 1 83.56 149 LEU A CA 1
ATOM 1172 C C . LEU A 1 149 ? -7.484 -9.875 -10.477 1 83.56 149 LEU A C 1
ATOM 1174 O O . LEU A 1 149 ? -8.633 -10.109 -10.094 1 83.56 149 LEU A O 1
ATOM 1178 N N . LEU A 1 150 ? -7.094 -10.242 -11.656 1 87.25 150 LEU A N 1
ATOM 1179 C CA . LEU A 1 150 ? -7.965 -10.875 -12.641 1 87.25 150 LEU A CA 1
ATOM 1180 C C . LEU A 1 150 ? -8.281 -12.32 -12.242 1 87.25 150 LEU A C 1
ATOM 1182 O O . LEU A 1 150 ? -9.352 -12.828 -12.562 1 87.25 150 LEU A O 1
ATOM 1186 N N . GLY A 1 151 ? -7.359 -12.977 -11.531 1 87.81 151 GLY A N 1
ATOM 1187 C CA . GLY A 1 151 ? -7.52 -14.352 -11.078 1 87.81 151 GLY A CA 1
ATOM 1188 C C . GLY A 1 151 ? -8.648 -14.531 -10.086 1 87.81 151 GLY A C 1
ATOM 1189 O O . GLY A 1 151 ? -9.148 -15.641 -9.891 1 87.81 151 GLY A O 1
ATOM 1190 N N . VAL A 1 152 ? -9.055 -13.438 -9.547 1 83.31 152 VAL A N 1
ATOM 1191 C CA . VAL A 1 152 ? -10.195 -13.492 -8.633 1 83.31 152 VAL A CA 1
ATOM 1192 C C . VAL A 1 152 ? -11.469 -13.828 -9.398 1 83.31 152 VAL A C 1
ATOM 1194 O O . VAL A 1 152 ? -12.312 -14.578 -8.914 1 83.31 152 VAL A O 1
ATOM 1197 N N . VAL A 1 153 ? -11.602 -13.453 -10.641 1 85 153 VAL A N 1
ATOM 1198 C CA . VAL A 1 153 ? -12.773 -13.688 -11.477 1 85 153 VAL A CA 1
ATOM 1199 C C . VAL A 1 153 ? -12.641 -15.023 -12.195 1 85 153 VAL A C 1
ATOM 1201 O O . VAL A 1 153 ? -13.625 -15.75 -12.359 1 85 153 VAL A O 1
ATOM 1204 N N . ARG A 1 154 ? -11.422 -15.453 -12.602 1 86.56 154 ARG A N 1
ATOM 1205 C CA . ARG A 1 154 ? -11.133 -16.703 -13.305 1 86.56 154 ARG A CA 1
ATOM 1206 C C . ARG A 1 154 ? -9.938 -17.422 -12.688 1 86.56 154 ARG A C 1
ATOM 1208 O O . ARG A 1 154 ? -8.828 -17.328 -13.203 1 86.56 154 ARG A O 1
ATOM 1215 N N . PRO A 1 155 ? -10.211 -18.172 -11.695 1 87 155 PRO A N 1
ATOM 1216 C CA . PRO A 1 155 ? -9.086 -18.844 -11.023 1 87 155 PRO A CA 1
ATOM 1217 C C . PRO A 1 155 ? -8.492 -19.969 -11.844 1 87 155 PRO A C 1
ATOM 1219 O O . PRO A 1 155 ? -9.227 -20.734 -12.484 1 87 155 PRO A O 1
ATOM 1222 N N . THR A 1 156 ? -7.281 -19.938 -11.961 1 87.19 156 THR A N 1
ATOM 1223 C CA . THR A 1 156 ? -6.523 -21.016 -12.586 1 87.19 156 THR A CA 1
ATOM 1224 C C . THR A 1 156 ? -5.609 -21.703 -11.578 1 87.19 156 THR A C 1
ATOM 1226 O O . THR A 1 156 ? -4.914 -21.031 -10.812 1 87.19 156 THR A O 1
ATOM 1229 N N . PRO A 1 157 ? -5.68 -22.938 -11.555 1 90.62 157 PRO A N 1
ATOM 1230 C CA . PRO A 1 157 ? -4.844 -23.625 -10.57 1 90.62 157 PRO A CA 1
ATOM 1231 C C . PRO A 1 157 ? -3.393 -23.766 -11.023 1 90.62 157 PRO A C 1
ATOM 1233 O O . PRO A 1 157 ? -3.105 -23.672 -12.219 1 90.62 157 PRO A O 1
ATOM 1236 N N . ASP A 1 158 ? -2.539 -23.906 -10.047 1 93.75 158 ASP A N 1
ATOM 1237 C CA . ASP A 1 158 ? -1.198 -24.391 -10.359 1 93.75 158 ASP A CA 1
ATOM 1238 C C . ASP A 1 158 ? -1.251 -25.766 -11.023 1 93.75 158 ASP A C 1
ATOM 1240 O O . ASP A 1 158 ? -2.025 -26.625 -10.609 1 93.75 158 ASP A O 1
ATOM 1244 N N . THR A 1 159 ? -0.484 -25.953 -12.055 1 95.06 159 THR A N 1
ATOM 1245 C CA . THR A 1 159 ? -0.618 -27.156 -12.859 1 95.06 159 THR A CA 1
ATOM 1246 C C . THR A 1 159 ? 0.749 -27.781 -13.141 1 95.06 159 THR A C 1
ATOM 1248 O O . THR A 1 159 ? 1.71 -27.062 -13.438 1 95.06 159 THR A O 1
ATOM 1251 N N . LEU A 1 160 ? 0.846 -29.078 -12.969 1 96.56 160 LEU A N 1
ATOM 1252 C CA . LEU A 1 160 ? 2 -29.844 -13.422 1 96.56 160 LEU A CA 1
ATOM 1253 C C . LEU A 1 160 ? 1.693 -30.562 -14.734 1 96.56 160 LEU A C 1
ATOM 1255 O O . LEU A 1 160 ? 0.779 -31.391 -14.797 1 96.56 160 LEU A O 1
ATOM 1259 N N . LEU A 1 161 ? 2.355 -30.234 -15.789 1 96.44 161 LEU A N 1
ATOM 1260 C CA . LEU A 1 161 ? 2.24 -30.891 -17.094 1 96.44 161 LEU A CA 1
ATOM 1261 C C . LEU A 1 161 ? 3.363 -31.906 -17.297 1 96.44 161 LEU A C 1
ATOM 1263 O O . LEU A 1 161 ? 4.539 -31.578 -17.109 1 96.44 161 LEU A O 1
ATOM 1267 N N . VAL A 1 162 ? 3.002 -33.094 -17.547 1 96.12 162 VAL A N 1
ATOM 1268 C CA . VAL A 1 162 ? 3.967 -34.156 -17.797 1 96.12 162 VAL A CA 1
ATOM 1269 C C . VAL A 1 162 ? 3.873 -34.594 -19.266 1 96.12 162 VAL A C 1
ATOM 1271 O O . VAL A 1 162 ? 2.834 -35.094 -19.703 1 96.12 162 VAL A O 1
ATOM 1274 N N . ARG A 1 163 ? 4.887 -34.438 -20.016 1 94.88 163 ARG A N 1
ATOM 1275 C CA . ARG A 1 163 ? 4.977 -34.875 -21.406 1 94.88 163 ARG A CA 1
ATOM 1276 C C . ARG A 1 163 ? 5.992 -36 -21.547 1 94.88 163 ARG A C 1
ATOM 1278 O O . ARG A 1 163 ? 7.164 -35.844 -21.219 1 94.88 163 ARG A O 1
ATOM 1285 N N . VAL A 1 164 ? 5.535 -37.094 -21.969 1 92.25 164 VAL A N 1
ATOM 1286 C CA . VAL A 1 164 ? 6.402 -38.281 -22.156 1 92.25 164 VAL A CA 1
ATOM 1287 C C . VAL A 1 164 ? 6.492 -38.625 -23.641 1 92.25 164 VAL A C 1
ATOM 1289 O O . VAL A 1 164 ? 5.473 -38.719 -24.328 1 92.25 164 VAL A O 1
ATOM 1292 N N . GLU A 1 165 ? 7.633 -38.688 -24.141 1 85.62 165 GLU A N 1
ATOM 1293 C CA . GLU A 1 165 ? 7.871 -39.188 -25.484 1 85.62 165 GLU A CA 1
ATOM 1294 C C . GLU A 1 165 ? 8.172 -40.688 -25.484 1 85.62 165 GLU A C 1
ATOM 1296 O O . GLU A 1 165 ? 9.227 -41.094 -25.016 1 85.62 165 GLU A O 1
ATOM 1301 N N . LEU A 1 166 ? 7.184 -41.406 -25.984 1 77.81 166 LEU A N 1
ATOM 1302 C CA . LEU A 1 166 ? 7.289 -42.875 -25.984 1 77.81 166 LEU A CA 1
ATOM 1303 C C . LEU A 1 166 ? 8.078 -43.344 -27.203 1 77.81 166 LEU A C 1
ATOM 1305 O O . LEU A 1 166 ? 8.062 -42.719 -28.25 1 77.81 166 LEU A O 1
ATOM 1309 N N . GLY A 1 167 ? 8.961 -44.312 -27.109 1 71.44 167 GLY A N 1
ATOM 1310 C CA . GLY A 1 167 ? 9.797 -44.844 -28.188 1 71.44 167 GLY A CA 1
ATOM 1311 C C . GLY A 1 167 ? 9 -45.375 -29.359 1 71.44 167 GLY A C 1
ATOM 1312 O O . GLY A 1 167 ? 7.84 -45.75 -29.219 1 71.44 167 GLY A O 1
ATOM 1313 N N . LYS A 1 168 ? 9.414 -45.156 -30.75 1 66.12 168 LYS A N 1
ATOM 1314 C CA . LYS A 1 168 ? 8.797 -45.469 -32.031 1 66.12 168 LYS A CA 1
ATOM 1315 C C . LYS A 1 168 ? 8.43 -46.938 -32.125 1 66.12 168 LYS A C 1
ATOM 1317 O O . LYS A 1 168 ? 7.449 -47.312 -32.781 1 66.12 168 LYS A O 1
ATOM 1322 N N . ASP A 1 169 ? 9.266 -47.906 -31.594 1 59.41 169 ASP A N 1
ATOM 1323 C CA . ASP A 1 169 ? 9.094 -49.344 -31.922 1 59.41 169 ASP A CA 1
ATOM 1324 C C . ASP A 1 169 ? 7.934 -49.938 -31.141 1 59.41 169 ASP A C 1
ATOM 1326 O O . ASP A 1 169 ? 7.527 -51.062 -31.406 1 59.41 169 ASP A O 1
ATOM 1330 N N . ASP A 1 170 ? 7.383 -49.25 -30.203 1 53.19 170 ASP A N 1
ATOM 1331 C CA . ASP A 1 170 ? 6.848 -50.094 -29.125 1 53.19 170 ASP A CA 1
ATOM 1332 C C . ASP A 1 170 ? 5.359 -50.344 -29.328 1 53.19 170 ASP A C 1
ATOM 1334 O O . ASP A 1 170 ? 4.836 -51.375 -28.875 1 53.19 170 ASP A O 1
ATOM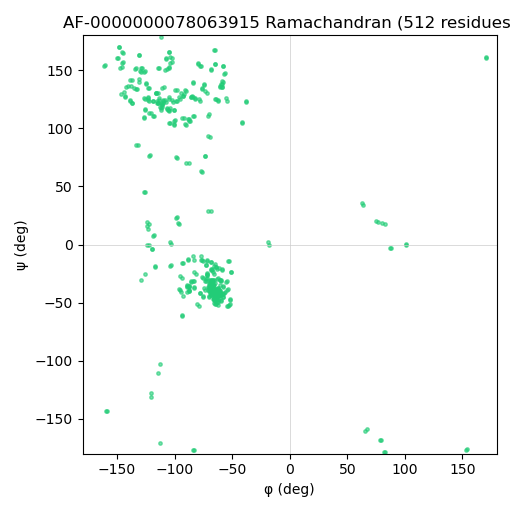 1338 N N . SER A 1 171 ? 4.43 -49.531 -29.766 1 57.34 171 SER A N 1
ATOM 1339 C CA . SER A 1 171 ? 3.021 -49.844 -29.578 1 57.34 171 SER A CA 1
ATOM 1340 C C . SER A 1 171 ? 2.205 -49.531 -30.828 1 57.34 171 SER A C 1
ATOM 1342 O O . SER A 1 171 ? 2.652 -48.812 -31.703 1 57.34 171 SER A O 1
ATOM 1344 N N . ASP A 1 172 ? 1.249 -50.531 -31.203 1 65.06 172 ASP A N 1
ATOM 1345 C CA . ASP A 1 172 ? 0.21 -50.156 -32.156 1 65.06 172 ASP A CA 1
ATOM 1346 C C . ASP A 1 172 ? -0.276 -48.719 -31.891 1 65.06 172 ASP A C 1
ATOM 1348 O O . ASP A 1 172 ? -0.527 -48.344 -30.75 1 65.06 172 ASP A O 1
ATOM 1352 N N . PRO A 1 173 ? -0.159 -47.938 -32.906 1 70.88 173 PRO A N 1
ATOM 1353 C CA . PRO A 1 173 ? -0.547 -46.531 -32.75 1 70.88 173 PRO A CA 1
ATOM 1354 C C . PRO A 1 173 ? -1.98 -46.375 -32.25 1 70.88 173 PRO A C 1
ATOM 1356 O O . PRO A 1 173 ? -2.885 -47.062 -32.719 1 70.88 173 PRO A O 1
ATOM 1359 N N . PHE A 1 174 ? -2.242 -45.656 -31.172 1 84.44 174 PHE A N 1
ATOM 1360 C CA . PHE A 1 174 ? -3.611 -45.344 -30.781 1 84.44 174 PHE A CA 1
ATOM 1361 C C . PHE A 1 174 ? -3.689 -43.969 -30.141 1 84.44 174 PHE A C 1
ATOM 1363 O O . PHE A 1 174 ? -2.664 -43.406 -29.766 1 84.44 174 PHE A O 1
ATOM 1370 N N . VAL A 1 175 ? -4.898 -43.438 -30.219 1 91.88 175 VAL A N 1
ATOM 1371 C CA . VAL A 1 175 ? -5.199 -42.156 -29.578 1 91.88 175 VAL A CA 1
ATOM 1372 C C . VAL A 1 175 ? -6.223 -42.344 -28.469 1 91.88 175 VAL A C 1
ATOM 1374 O O . VAL A 1 175 ? -7.25 -43 -28.656 1 91.88 175 VAL A O 1
ATOM 1377 N N . LEU A 1 176 ? -5.883 -41.969 -27.266 1 93.62 176 LEU A N 1
ATOM 1378 C CA . LEU A 1 176 ? -6.746 -42.062 -26.109 1 93.62 176 LEU A CA 1
ATOM 1379 C C . LEU A 1 176 ? -6.617 -40.844 -25.203 1 93.62 176 LEU A C 1
ATOM 1381 O O . LEU A 1 176 ? -5.512 -40.344 -24.984 1 93.62 176 LEU A O 1
ATOM 1385 N N . CYS A 1 177 ? -7.754 -40.375 -24.766 1 96.25 177 CYS A N 1
ATOM 1386 C CA . CYS A 1 177 ? -7.738 -39.25 -23.859 1 96.25 177 CYS A CA 1
ATOM 1387 C C . CYS A 1 177 ? -8.766 -39.406 -22.734 1 96.25 177 CYS A C 1
ATOM 1389 O O . CYS A 1 177 ? -9.922 -39.75 -23 1 96.25 177 CYS A O 1
ATOM 1391 N N . VAL A 1 178 ? -8.328 -39.344 -21.5 1 97.5 178 VAL A N 1
ATOM 1392 C CA . VAL A 1 178 ? -9.188 -39.281 -20.328 1 97.5 178 VAL A CA 1
ATOM 1393 C C . VAL A 1 178 ? -9.094 -37.906 -19.703 1 97.5 178 VAL A C 1
ATOM 1395 O O . VAL A 1 178 ? -8 -37.406 -19.391 1 97.5 178 VAL A O 1
ATOM 1398 N N . ALA A 1 179 ? -10.195 -37.25 -19.547 1 98.06 179 ALA A N 1
ATOM 1399 C CA . ALA A 1 179 ? -10.148 -35.875 -19.078 1 98.06 179 ALA A CA 1
ATOM 1400 C C . ALA A 1 179 ? -11.406 -35.5 -18.281 1 98.06 179 ALA A C 1
ATOM 1402 O O . ALA A 1 179 ? -12.414 -36.219 -18.359 1 98.06 179 ALA A O 1
ATOM 1403 N N . GLN A 1 180 ? -11.289 -34.438 -17.484 1 98 180 GLN A N 1
ATOM 1404 C CA . GLN A 1 180 ? -12.492 -33.844 -16.922 1 98 180 GLN A CA 1
ATOM 1405 C C . GLN A 1 180 ? -13.469 -33.438 -18.031 1 98 180 GLN A C 1
ATOM 1407 O O . GLN A 1 180 ? -13.055 -33 -19.094 1 98 180 GLN A O 1
ATOM 1412 N N . LYS A 1 181 ? -14.703 -33.531 -17.734 1 97.06 181 LYS A N 1
ATOM 1413 C CA . LYS A 1 181 ? -15.742 -33.375 -18.734 1 97.06 181 LYS A CA 1
ATOM 1414 C C . LYS A 1 181 ? -15.562 -32.062 -19.516 1 97.06 181 LYS A C 1
ATOM 1416 O O . LYS A 1 181 ? -15.508 -32.094 -20.75 1 97.06 181 LYS A O 1
ATOM 1421 N N . LYS A 1 182 ? -15.445 -30.969 -18.766 1 95.94 182 LYS A N 1
ATOM 1422 C CA . LYS A 1 182 ? -15.312 -29.688 -19.438 1 95.94 182 LYS A CA 1
ATOM 1423 C C . LYS A 1 182 ? -14.039 -29.625 -20.281 1 95.94 182 LYS A C 1
ATOM 1425 O O . LYS A 1 182 ? -14.055 -29.094 -21.391 1 95.94 182 LYS A O 1
ATOM 1430 N N . ILE A 1 183 ? -13.023 -30.156 -19.797 1 96.69 183 ILE A N 1
ATOM 1431 C CA . ILE A 1 183 ? -11.742 -30.141 -20.5 1 96.69 183 ILE A CA 1
ATOM 1432 C C . ILE A 1 183 ? -11.805 -31.062 -21.703 1 96.69 183 ILE A C 1
ATOM 1434 O O . ILE A 1 183 ? -11.273 -30.75 -22.781 1 96.69 183 ILE A O 1
ATOM 1438 N N . ALA A 1 184 ? -12.445 -32.188 -21.547 1 97.19 184 ALA A N 1
ATOM 1439 C CA . ALA A 1 184 ? -12.594 -33.156 -22.641 1 97.19 184 ALA A CA 1
ATOM 1440 C C . ALA A 1 184 ? -13.305 -32.531 -23.828 1 97.19 184 ALA A C 1
ATOM 1442 O O . ALA A 1 184 ? -12.906 -32.719 -24.984 1 97.19 184 ALA A O 1
ATOM 1443 N N . THR A 1 185 ? -14.32 -31.781 -23.5 1 95.88 185 THR A N 1
ATOM 1444 C CA . THR A 1 185 ? -15.078 -31.109 -24.562 1 95.88 185 THR A CA 1
ATOM 1445 C C . THR A 1 185 ? -14.188 -30.125 -25.312 1 95.88 185 THR A C 1
ATOM 1447 O O . THR A 1 185 ? -14.203 -30.078 -26.547 1 95.88 185 THR A O 1
ATOM 1450 N N . ARG A 1 186 ? -13.438 -29.422 -24.609 1 95.75 186 ARG A N 1
ATOM 1451 C CA . ARG A 1 186 ? -12.539 -28.438 -25.219 1 95.75 186 ARG A CA 1
ATOM 1452 C C . ARG A 1 186 ? -11.469 -29.125 -26.047 1 95.75 186 ARG A C 1
ATOM 1454 O O . ARG A 1 186 ? -11.219 -28.734 -27.188 1 95.75 186 ARG A O 1
ATOM 1461 N N . LEU A 1 187 ? -10.883 -30.109 -25.5 1 95.06 187 LEU A N 1
ATOM 1462 C CA . LEU A 1 187 ? -9.805 -30.812 -26.188 1 95.06 187 LEU A CA 1
ATOM 1463 C C . LEU A 1 187 ? -10.32 -31.5 -27.453 1 95.06 187 LEU A C 1
ATOM 1465 O O . LEU A 1 187 ? -9.633 -31.516 -28.469 1 95.06 187 LEU A O 1
ATOM 1469 N N . ALA A 1 188 ? -11.453 -32.062 -27.422 1 95.06 188 ALA A N 1
ATOM 1470 C CA . ALA A 1 188 ? -12.055 -32.75 -28.578 1 95.06 188 ALA A CA 1
ATOM 1471 C C . ALA A 1 188 ? -12.219 -31.781 -29.75 1 95.06 188 ALA A C 1
ATOM 1473 O O . ALA A 1 188 ? -12.117 -32.188 -30.906 1 95.06 188 ALA A O 1
ATOM 1474 N N . LYS A 1 189 ? -12.43 -30.547 -29.375 1 93.5 189 LYS A N 1
ATOM 1475 C CA . LYS A 1 189 ? -12.648 -29.531 -30.406 1 93.5 189 LYS A CA 1
ATOM 1476 C C . LYS A 1 189 ? -11.328 -28.938 -30.875 1 93.5 189 LYS A C 1
ATOM 1478 O O . LYS A 1 189 ? -11.141 -28.703 -32.062 1 93.5 189 LYS A O 1
ATOM 1483 N N . GLU A 1 190 ? -10.414 -28.797 -30 1 93.81 190 GLU A N 1
ATOM 1484 C CA . GLU A 1 190 ? -9.227 -28 -30.281 1 93.81 190 GLU A CA 1
ATOM 1485 C C . GLU A 1 190 ? -8.07 -28.859 -30.766 1 93.81 190 GLU A C 1
ATOM 1487 O O . GLU A 1 190 ? -7.207 -28.406 -31.516 1 93.81 190 GLU A O 1
ATOM 1492 N N . MET A 1 191 ? -8.07 -30.109 -30.359 1 92.88 191 MET A N 1
ATOM 1493 C CA . MET A 1 191 ? -6.945 -30.969 -30.703 1 92.88 191 MET A CA 1
ATOM 1494 C C . MET A 1 191 ? -7.219 -31.734 -32 1 92.88 191 MET A C 1
ATOM 1496 O O . MET A 1 191 ? -8.242 -32.406 -32.125 1 92.88 191 MET A O 1
ATOM 1500 N N . GLN A 1 192 ? -6.336 -31.688 -32.969 1 92.44 192 GLN A N 1
ATOM 1501 C CA . GLN A 1 192 ? -6.52 -32.281 -34.281 1 92.44 192 GLN A CA 1
ATOM 1502 C C . GLN A 1 192 ? -6.633 -33.812 -34.188 1 92.44 192 GLN A C 1
ATOM 1504 O O . GLN A 1 192 ? -7.516 -34.406 -34.812 1 92.44 192 GLN A O 1
ATOM 1509 N N . ASP A 1 193 ? -5.785 -34.438 -33.406 1 92.62 193 ASP A N 1
ATOM 1510 C CA . ASP A 1 193 ? -5.77 -35.906 -33.312 1 92.62 193 ASP A CA 1
ATOM 1511 C C . ASP A 1 193 ? -7.043 -36.406 -32.656 1 92.62 193 ASP A C 1
ATOM 1513 O O . ASP A 1 193 ? -7.664 -37.375 -33.125 1 92.62 193 ASP A O 1
ATOM 1517 N N . LEU A 1 194 ? -7.473 -35.75 -31.625 1 94.44 194 LEU A N 1
ATOM 1518 C CA . LEU A 1 194 ? -8.688 -36.188 -30.938 1 94.44 194 LEU A CA 1
ATOM 1519 C C . LEU A 1 194 ? -9.914 -35.969 -31.812 1 94.44 194 LEU A C 1
ATOM 1521 O O . LEU A 1 194 ? -10.797 -36.812 -31.891 1 94.44 194 LEU A O 1
ATOM 1525 N N . SER A 1 195 ? -9.922 -34.875 -32.5 1 92.88 195 SER A N 1
ATOM 1526 C CA . SER A 1 195 ? -11.062 -34.531 -33.344 1 92.88 195 SER A CA 1
ATOM 1527 C C . SER A 1 195 ? -11.18 -35.5 -34.531 1 92.88 195 SER A C 1
ATOM 1529 O O . SER A 1 195 ? -12.289 -35.844 -34.938 1 92.88 195 SER A O 1
ATOM 1531 N N . VAL A 1 196 ? -10.109 -35.938 -35.062 1 91.88 196 VAL A N 1
ATOM 1532 C CA . VAL A 1 196 ? -10.094 -36.75 -36.25 1 91.88 196 VAL A CA 1
ATOM 1533 C C . VAL A 1 196 ? -10.227 -38.219 -35.906 1 91.88 196 VAL A C 1
ATOM 1535 O O . VAL A 1 196 ? -11.008 -38.969 -36.5 1 91.88 196 VAL A O 1
ATOM 1538 N N . PHE A 1 197 ? -9.57 -38.688 -34.844 1 92.44 197 PHE A N 1
ATOM 1539 C CA . PHE A 1 197 ? -9.438 -40.094 -34.594 1 92.44 197 PHE A CA 1
ATOM 1540 C C . PHE A 1 197 ? -10.367 -40.562 -33.5 1 92.44 197 PHE A C 1
ATOM 1542 O O . PHE A 1 197 ? -10.602 -41.75 -33.312 1 92.44 197 PHE A O 1
ATOM 1549 N N . CYS A 1 198 ? -10.867 -39.594 -32.688 1 93.31 198 CYS A N 1
ATOM 1550 C CA . CYS A 1 198 ? -11.773 -39.938 -31.594 1 93.31 198 CYS A CA 1
ATOM 1551 C C . CYS A 1 198 ? -13.109 -39.219 -31.734 1 93.31 198 CYS A C 1
ATOM 1553 O O . CYS A 1 198 ? -13.406 -38.312 -30.984 1 93.31 198 CYS A O 1
ATOM 1555 N N . PRO A 1 199 ? -13.906 -39.656 -32.562 1 85.94 199 PRO A N 1
ATOM 1556 C CA . PRO A 1 199 ? -15.148 -38.938 -32.844 1 85.94 199 PRO A CA 1
ATOM 1557 C C . PRO A 1 199 ? -16.172 -39.031 -31.719 1 85.94 199 PRO A C 1
ATOM 1559 O O . PRO A 1 199 ? -17.031 -38.156 -31.578 1 85.94 199 PRO A O 1
ATOM 1562 N N . GLU A 1 200 ? -16.062 -40.062 -30.938 1 90.19 200 GLU A N 1
ATOM 1563 C CA . GLU A 1 200 ? -17.062 -40.25 -29.906 1 90.19 200 GLU A CA 1
ATOM 1564 C C . GLU A 1 200 ? -16.469 -40.031 -28.516 1 90.19 200 GLU A C 1
ATOM 1566 O O . GLU A 1 200 ? -15.352 -40.469 -28.234 1 90.19 200 GLU A O 1
ATOM 1571 N N . ARG A 1 201 ? -17.172 -39.312 -27.703 1 93.94 201 ARG A N 1
ATOM 1572 C CA . ARG A 1 201 ? -16.844 -39.094 -26.297 1 93.94 201 ARG A CA 1
ATOM 1573 C C . ARG A 1 201 ? -17.797 -39.875 -25.406 1 93.94 201 ARG A C 1
ATOM 1575 O O . ARG A 1 201 ? -19.016 -39.75 -25.531 1 93.94 201 ARG A O 1
ATOM 1582 N N . ARG A 1 202 ? -17.281 -40.719 -24.578 1 95.56 202 ARG A N 1
ATOM 1583 C CA . ARG A 1 202 ? -18.109 -41.5 -23.672 1 95.56 202 ARG A CA 1
ATOM 1584 C C . ARG A 1 202 ? -17.891 -41.125 -22.219 1 95.56 202 ARG A C 1
ATOM 1586 O O . ARG A 1 202 ? -16.781 -40.719 -21.844 1 95.56 202 ARG A O 1
ATOM 1593 N N . ALA A 1 203 ? -18.891 -41.312 -21.438 1 95.38 203 ALA A N 1
ATOM 1594 C CA . ALA A 1 203 ? -18.797 -41.031 -20.016 1 95.38 203 ALA A CA 1
ATOM 1595 C C . ALA A 1 203 ? -17.875 -42 -19.312 1 95.38 203 ALA A C 1
ATOM 1597 O O . ALA A 1 203 ? -17.781 -43.188 -19.688 1 95.38 203 ALA A O 1
ATOM 1598 N N . GLY A 1 204 ? -17.281 -41.5 -18.25 1 94.5 204 GLY A N 1
ATOM 1599 C CA . GLY A 1 204 ? -16.312 -42.281 -17.516 1 94.5 204 GLY A CA 1
ATOM 1600 C C . GLY A 1 204 ? -16.922 -43.531 -16.891 1 94.5 204 GLY A C 1
ATOM 1601 O O . GLY A 1 204 ? -16.25 -44.562 -16.766 1 94.5 204 GLY A O 1
ATOM 1602 N N . ASP A 1 205 ? -18.172 -43.469 -16.562 1 94.31 205 ASP A N 1
ATOM 1603 C CA . ASP A 1 205 ? -18.812 -44.594 -15.867 1 94.31 205 ASP A CA 1
ATOM 1604 C C . ASP A 1 205 ? -18.891 -45.812 -16.766 1 94.31 205 ASP A C 1
ATOM 1606 O O . ASP A 1 205 ? -18.969 -46.938 -16.266 1 94.31 205 ASP A O 1
ATOM 1610 N N . LYS A 1 206 ? -18.859 -45.625 -18.031 1 93.5 206 LYS A N 1
ATOM 1611 C CA . LYS A 1 206 ? -18.875 -46.75 -18.984 1 93.5 206 LYS A CA 1
ATOM 1612 C C . LYS A 1 206 ? -17.547 -47.5 -18.984 1 93.5 206 LYS A C 1
ATOM 1614 O O . LYS A 1 206 ? -17.469 -48.625 -19.484 1 93.5 206 LYS A O 1
ATOM 1619 N N . HIS A 1 207 ? -16.547 -46.906 -18.391 1 93.88 207 HIS A N 1
ATOM 1620 C CA . HIS A 1 207 ? -15.211 -47.5 -18.406 1 93.88 207 HIS A CA 1
ATOM 1621 C C . HIS A 1 207 ? -14.68 -47.719 -17 1 93.88 207 HIS A C 1
ATOM 1623 O O . HIS A 1 207 ? -13.469 -47.75 -16.781 1 93.88 207 HIS A O 1
ATOM 1629 N N . GLY A 1 208 ? -15.562 -47.625 -15.977 1 93.81 208 GLY A N 1
ATOM 1630 C CA . GLY A 1 208 ? -15.148 -47.844 -14.602 1 93.81 208 GLY A CA 1
ATOM 1631 C C . GLY A 1 208 ? -14.516 -46.625 -13.969 1 93.81 208 GLY A C 1
ATOM 1632 O O . GLY A 1 208 ? -13.781 -46.719 -12.984 1 93.81 208 GLY A O 1
ATOM 1633 N N . LEU A 1 209 ? -14.742 -45.469 -14.578 1 97.12 209 LEU A N 1
ATOM 1634 C CA . LEU A 1 209 ? -14.195 -44.219 -14.062 1 97.12 209 LEU A CA 1
ATOM 1635 C C . LEU A 1 209 ? -15.289 -43.375 -13.453 1 97.12 209 LEU A C 1
ATOM 1637 O O . LEU A 1 209 ? -16.484 -43.625 -13.664 1 97.12 209 LEU A O 1
ATOM 1641 N N . PRO A 1 210 ? -14.922 -42.438 -12.625 1 96.81 210 PRO A N 1
ATOM 1642 C CA . PRO A 1 210 ? -15.906 -41.5 -12.07 1 96.81 210 PRO A CA 1
ATOM 1643 C C . PRO A 1 210 ? -16.656 -40.719 -13.148 1 96.81 210 PRO A C 1
ATOM 1645 O O . PRO A 1 210 ? -16.109 -40.438 -14.219 1 96.81 210 PRO A O 1
ATOM 1648 N N . THR A 1 211 ? -17.812 -40.312 -12.805 1 96.25 211 THR A N 1
ATOM 1649 C CA . THR A 1 211 ? -18.719 -39.656 -13.75 1 96.25 211 THR A CA 1
ATOM 1650 C C . THR A 1 211 ? -18.156 -38.281 -14.148 1 96.25 211 THR A C 1
ATOM 1652 O O . THR A 1 211 ? -18.547 -37.75 -15.18 1 96.25 211 THR A O 1
ATOM 1655 N N . ALA A 1 212 ? -17.328 -37.781 -13.328 1 97.12 212 ALA A N 1
ATOM 1656 C CA . ALA A 1 212 ? -16.734 -36.469 -13.602 1 97.12 212 ALA A CA 1
ATOM 1657 C C . ALA A 1 212 ? -15.789 -36.531 -14.797 1 97.12 212 ALA A C 1
ATOM 1659 O O . ALA A 1 212 ? -15.422 -35.5 -15.359 1 97.12 212 ALA A O 1
ATOM 1660 N N . LEU A 1 213 ? -15.414 -37.688 -15.18 1 98.06 213 LEU A N 1
ATOM 1661 C CA . LEU A 1 213 ? -14.445 -37.875 -16.266 1 98.06 213 LEU A CA 1
ATOM 1662 C C . LEU A 1 213 ? -15.141 -38.281 -17.547 1 98.06 213 LEU A C 1
ATOM 1664 O O . LEU A 1 213 ? -16.25 -38.844 -17.5 1 98.06 213 LEU A O 1
ATOM 1668 N N 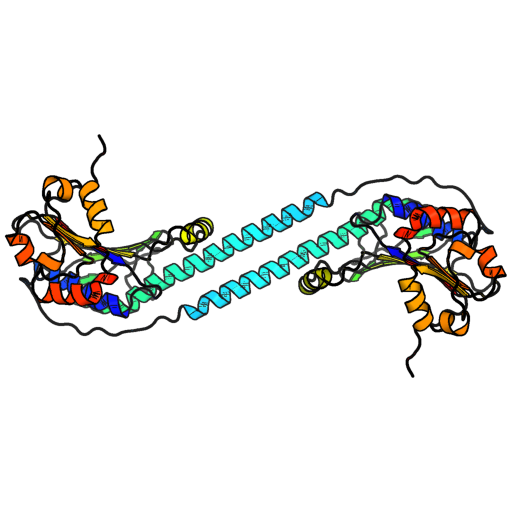. SER A 1 214 ? -14.484 -38.031 -18.656 1 98 214 SER A N 1
ATOM 1669 C CA . SER A 1 214 ? -14.875 -38.469 -19.984 1 98 214 SER A CA 1
ATOM 1670 C C . SER A 1 214 ? -13.719 -39.156 -20.703 1 98 214 SER A C 1
ATOM 1672 O O . SER A 1 214 ? -12.555 -38.875 -20.438 1 98 214 SER A O 1
ATOM 1674 N N . VAL A 1 215 ? -14.086 -40.062 -21.609 1 97.56 215 VAL A N 1
ATOM 1675 C CA . VAL A 1 215 ? -13.07 -40.844 -22.328 1 97.56 215 VAL A CA 1
ATOM 1676 C C . VAL A 1 215 ? -13.25 -40.625 -23.828 1 97.56 215 VAL A C 1
ATOM 1678 O O . VAL A 1 215 ? -14.352 -40.812 -24.359 1 97.56 215 VAL A O 1
ATOM 1681 N N . LEU A 1 216 ? -12.219 -40.188 -24.469 1 96.56 216 LEU A N 1
ATOM 1682 C CA . LEU A 1 216 ? -12.117 -40.125 -25.922 1 96.56 216 LEU A CA 1
ATOM 1683 C C . LEU A 1 216 ? -11.164 -41.219 -26.422 1 96.56 216 LEU A C 1
ATOM 1685 O O . LEU A 1 216 ? -9.977 -41.188 -26.109 1 96.56 216 LEU A O 1
ATOM 1689 N N . SER A 1 217 ? -11.672 -42.156 -27.203 1 94.06 217 SER A N 1
ATOM 1690 C CA . SER A 1 217 ? -10.836 -43.281 -27.609 1 94.06 217 SER A CA 1
ATOM 1691 C C . SER A 1 217 ? -11.039 -43.594 -29.078 1 94.06 217 SER A C 1
ATOM 1693 O O . SER A 1 217 ? -12.156 -43.531 -29.594 1 94.06 217 SER A O 1
ATOM 1695 N N . GLU A 1 218 ? -9.961 -43.938 -29.719 1 90.94 218 GLU A N 1
ATOM 1696 C CA . GLU A 1 218 ? -10.016 -44.406 -31.109 1 90.94 218 GLU A CA 1
ATOM 1697 C C . GLU A 1 218 ? -10.539 -45.844 -31.188 1 90.94 218 GLU A C 1
ATOM 1699 O O . GLU A 1 218 ? -11.359 -46.156 -32.062 1 90.94 218 GLU A O 1
ATOM 1704 N N . THR A 1 219 ? -10.047 -46.688 -30.312 1 87.25 219 THR A N 1
ATOM 1705 C CA . THR A 1 219 ? -10.453 -48.094 -30.312 1 87.25 219 THR A CA 1
ATOM 1706 C C . THR A 1 219 ? -10.75 -48.562 -28.906 1 87.25 219 THR A C 1
ATOM 1708 O O . THR A 1 219 ? -10.141 -48.125 -27.938 1 87.25 219 THR A O 1
ATOM 1711 N N . ALA A 1 220 ? -11.609 -49.5 -28.781 1 87.5 220 ALA A N 1
ATOM 1712 C CA . ALA A 1 220 ? -11.977 -50.094 -27.484 1 87.5 220 ALA A CA 1
ATOM 1713 C C . ALA A 1 220 ? -10.828 -50.906 -26.906 1 87.5 220 ALA A C 1
ATOM 1715 O O . ALA A 1 220 ? -10.664 -51 -25.688 1 87.5 220 ALA A O 1
ATOM 1716 N N . GLU A 1 221 ? -10.086 -51.5 -27.844 1 84.19 221 GLU A N 1
ATOM 1717 C CA . GLU A 1 221 ? -8.969 -52.312 -27.422 1 84.19 221 GLU A CA 1
ATOM 1718 C C . GLU A 1 221 ? -7.898 -51.5 -26.719 1 84.19 221 GLU A C 1
ATOM 1720 O O . GLU A 1 221 ? -7.387 -51.875 -25.672 1 84.19 221 GLU A O 1
ATOM 1725 N N . ALA A 1 222 ? -7.621 -50.375 -27.344 1 82.25 222 ALA A N 1
ATOM 1726 C CA . ALA A 1 222 ? -6.633 -49.469 -26.75 1 82.25 222 ALA A CA 1
ATOM 1727 C C . ALA A 1 222 ? -7.102 -48.969 -25.391 1 82.25 222 ALA A C 1
ATOM 1729 O O . ALA A 1 222 ? -6.309 -48.906 -24.438 1 82.25 222 ALA A O 1
ATOM 1730 N N . THR A 1 223 ? -8.359 -48.719 -25.219 1 90 223 THR A N 1
ATOM 1731 C CA . THR A 1 223 ? -8.938 -48.25 -23.984 1 90 223 THR A CA 1
ATOM 1732 C C . THR A 1 223 ? -8.812 -49.281 -22.875 1 90 223 THR A C 1
ATOM 1734 O O . THR A 1 223 ? -8.359 -48.969 -21.766 1 90 223 THR A O 1
ATOM 1737 N N . ALA A 1 224 ? -9.18 -50.5 -23.234 1 88 224 ALA A N 1
ATOM 1738 C CA . ALA A 1 224 ? -9.125 -51.562 -22.266 1 88 224 ALA A CA 1
ATOM 1739 C C . ALA A 1 224 ? -7.684 -51.875 -21.859 1 88 224 ALA A C 1
ATOM 1741 O O . ALA A 1 224 ? -7.418 -52.25 -20.719 1 88 224 ALA A O 1
ATOM 1742 N N . GLY A 1 225 ? -6.781 -51.719 -22.781 1 85.62 225 GLY A N 1
ATOM 1743 C CA . GLY A 1 225 ? -5.371 -51.938 -22.5 1 85.62 225 GLY A CA 1
ATOM 1744 C C . GLY A 1 225 ? -4.781 -50.906 -21.547 1 85.62 225 GLY A C 1
ATOM 1745 O O . GLY A 1 225 ? -3.879 -51.25 -20.766 1 85.62 225 GLY A O 1
ATOM 1746 N N . VAL A 1 226 ? -5.312 -49.75 -21.609 1 89.06 226 VAL A N 1
ATOM 1747 C CA . VAL A 1 226 ? -4.738 -48.688 -20.812 1 89.06 226 VAL A CA 1
ATOM 1748 C C . VAL A 1 226 ? -5.477 -48.562 -19.469 1 89.06 226 VAL A C 1
ATOM 1750 O O . VAL A 1 226 ? -4.852 -48.438 -18.422 1 89.06 226 VAL A O 1
ATOM 1753 N N . LEU A 1 227 ? -6.789 -48.688 -19.516 1 93.12 227 LEU A N 1
ATOM 1754 C CA . LEU A 1 227 ? -7.613 -48.531 -18.328 1 93.12 227 LEU A CA 1
ATOM 1755 C C . LEU A 1 227 ? -7.797 -49.844 -17.609 1 93.12 227 LEU A C 1
ATOM 1757 O O . LEU A 1 227 ? -8.914 -50.375 -17.516 1 93.12 227 LEU A O 1
ATOM 1761 N N . ASP A 1 228 ? -6.758 -50.312 -17.031 1 92.25 228 ASP A N 1
ATOM 1762 C CA . ASP A 1 228 ? -6.848 -51.531 -16.234 1 92.25 228 ASP A CA 1
ATOM 1763 C C . ASP A 1 228 ? -7.312 -51.219 -14.805 1 92.25 228 ASP A C 1
ATOM 1765 O O . ASP A 1 228 ? -7.633 -50.062 -14.492 1 92.25 228 ASP A O 1
ATOM 1769 N N . ALA A 1 229 ? -7.383 -52.156 -13.961 1 93 229 ALA A N 1
ATOM 1770 C CA . ALA A 1 229 ? -7.926 -52.031 -12.609 1 93 229 ALA A CA 1
ATOM 1771 C C . ALA A 1 229 ? -7.117 -51.031 -11.797 1 93 229 ALA A C 1
ATOM 1773 O O . ALA A 1 229 ? -7.68 -50.25 -11.031 1 93 229 ALA A O 1
ATOM 1774 N N . ARG A 1 230 ? -5.816 -51.094 -11.977 1 91.5 230 ARG A N 1
ATOM 1775 C CA . ARG A 1 230 ? -4.941 -50.188 -11.219 1 91.5 230 ARG A CA 1
ATOM 1776 C C . ARG A 1 230 ? -5.164 -48.75 -11.617 1 91.5 230 ARG A C 1
ATOM 1778 O O . ARG A 1 230 ? -5.273 -47.875 -10.758 1 91.5 230 ARG A O 1
ATOM 1785 N N . VAL A 1 231 ? -5.234 -48.531 -12.914 1 94.25 231 VAL A N 1
ATOM 1786 C CA . VAL A 1 231 ? -5.441 -47.188 -13.43 1 94.25 231 VAL A CA 1
ATOM 1787 C C . VAL A 1 231 ? -6.812 -46.656 -13 1 94.25 231 VAL A C 1
ATOM 1789 O O . VAL A 1 231 ? -6.938 -45.531 -12.539 1 94.25 231 VAL A O 1
ATOM 1792 N N . CYS A 1 232 ? -7.805 -47.5 -13.109 1 95.56 232 CYS A N 1
ATOM 1793 C CA . CYS A 1 232 ? -9.156 -47.094 -12.734 1 95.56 232 CYS A CA 1
ATOM 1794 C C . CYS A 1 232 ? -9.234 -46.781 -11.242 1 95.56 232 CYS A C 1
ATOM 1796 O O . CYS A 1 232 ? -9.891 -45.812 -10.844 1 95.56 232 CYS A O 1
ATOM 1798 N N . ALA A 1 233 ? -8.555 -47.562 -10.43 1 94.81 233 ALA A N 1
ATOM 1799 C CA . ALA A 1 233 ? -8.555 -47.312 -8.984 1 94.81 233 ALA A CA 1
ATOM 1800 C C . ALA A 1 233 ? -7.898 -46 -8.641 1 94.81 233 ALA A C 1
ATOM 1802 O O . ALA A 1 233 ? -8.406 -45.219 -7.816 1 94.81 233 ALA A O 1
ATOM 1803 N N . ALA A 1 234 ? -6.758 -45.75 -9.289 1 93.38 234 ALA A N 1
ATOM 1804 C CA . ALA A 1 234 ? -6.039 -44.5 -9.047 1 93.38 234 ALA A CA 1
ATOM 1805 C C . ALA A 1 234 ? -6.863 -43.281 -9.469 1 93.38 234 ALA A C 1
ATOM 1807 O O . ALA A 1 234 ? -6.934 -42.281 -8.75 1 93.38 234 ALA A O 1
ATOM 1808 N N . LEU A 1 235 ? -7.508 -43.375 -10.656 1 95.69 235 LEU A N 1
ATOM 1809 C CA . LEU A 1 235 ? -8.312 -42.281 -11.164 1 95.69 235 LEU A CA 1
ATOM 1810 C C . LEU A 1 235 ? -9.578 -42.094 -10.328 1 95.69 235 LEU A C 1
ATOM 1812 O O . LEU A 1 235 ? -10.094 -41 -10.203 1 95.69 235 LEU A O 1
ATOM 1816 N N . ALA A 1 236 ? -10.062 -43.188 -9.773 1 94.94 236 ALA A N 1
ATOM 1817 C CA . ALA A 1 236 ? -11.211 -43.062 -8.883 1 94.94 236 ALA A CA 1
ATOM 1818 C C . ALA A 1 236 ? -10.852 -42.312 -7.617 1 94.94 236 ALA A C 1
ATOM 1820 O O . ALA A 1 236 ? -11.648 -41.5 -7.121 1 94.94 236 ALA A O 1
ATOM 1821 N N . GLN A 1 237 ? -9.656 -42.531 -7.172 1 94.44 237 GLN A N 1
ATOM 1822 C CA . GLN A 1 237 ? -9.234 -41.938 -5.906 1 94.44 237 GLN A CA 1
ATOM 1823 C C . GLN A 1 237 ? -8.758 -40.5 -6.105 1 94.44 237 GLN A C 1
ATOM 1825 O O . GLN A 1 237 ? -9.008 -39.625 -5.262 1 94.44 237 GLN A O 1
ATOM 1830 N N . TYR A 1 238 ? -8.086 -40.219 -7.238 1 93.69 238 TYR A N 1
ATOM 1831 C CA . TYR A 1 238 ? -7.363 -38.938 -7.332 1 93.69 238 TYR A CA 1
ATOM 1832 C C . TYR A 1 238 ? -7.828 -38.156 -8.539 1 93.69 238 TYR A C 1
ATOM 1834 O O . TYR A 1 238 ? -7.145 -37.219 -8.977 1 93.69 238 TYR A O 1
ATOM 1842 N N . HIS A 1 239 ? -9.016 -38.438 -9.133 1 94.62 239 HIS A N 1
ATOM 1843 C CA . HIS A 1 239 ? -9.453 -37.812 -10.383 1 94.62 239 HIS A CA 1
ATOM 1844 C C . HIS A 1 239 ? -9.617 -36.312 -10.219 1 94.62 239 HIS A C 1
ATOM 1846 O O . HIS A 1 239 ? -9.492 -35.562 -11.188 1 94.62 239 HIS A O 1
ATOM 1852 N N . GLN A 1 240 ? -9.781 -35.812 -8.969 1 93.5 240 GLN A N 1
ATOM 1853 C CA . GLN A 1 240 ? -9.977 -34.406 -8.742 1 93.5 240 GLN A CA 1
ATOM 1854 C C . GLN A 1 240 ? -8.719 -33.594 -9.078 1 93.5 240 GLN A C 1
ATOM 1856 O O . GLN A 1 240 ? -8.789 -32.406 -9.359 1 93.5 240 GLN A O 1
ATOM 1861 N N . HIS A 1 241 ? -7.57 -34.281 -9.086 1 93.94 241 HIS A N 1
ATOM 1862 C CA . HIS A 1 241 ? -6.309 -33.594 -9.352 1 93.94 241 HIS A CA 1
ATOM 1863 C C . HIS A 1 241 ? -5.82 -33.875 -10.766 1 93.94 241 HIS A C 1
ATOM 1865 O O . HIS A 1 241 ? -4.746 -33.406 -11.156 1 93.94 241 HIS A O 1
ATOM 1871 N N . VAL A 1 242 ? -6.609 -34.625 -11.523 1 96.19 242 VAL A N 1
ATOM 1872 C CA . VAL A 1 242 ? -6.23 -34.969 -12.898 1 96.19 242 VAL A CA 1
ATOM 1873 C C . VAL A 1 242 ? -7.082 -34.156 -13.875 1 96.19 242 VAL A C 1
ATOM 1875 O O . VAL A 1 242 ? -8.305 -34.312 -13.922 1 96.19 242 VAL A O 1
ATOM 1878 N N . GLN A 1 243 ? -6.445 -33.344 -14.578 1 96.69 243 GLN A N 1
ATOM 1879 C CA . GLN A 1 243 ? -7.176 -32.594 -15.602 1 96.69 243 GLN A CA 1
ATOM 1880 C C . GLN A 1 243 ? -7.387 -33.438 -16.859 1 96.69 243 GLN A C 1
ATOM 1882 O O . GLN A 1 243 ? -8.508 -33.562 -17.344 1 96.69 243 GLN A O 1
ATOM 1887 N N . TYR A 1 244 ? -6.332 -34 -17.359 1 97.44 244 TYR A N 1
ATOM 1888 C CA . TYR A 1 244 ? -6.473 -34.906 -18.484 1 97.44 244 TYR A CA 1
ATOM 1889 C C . TYR A 1 244 ? -5.238 -35.781 -18.625 1 97.44 244 TYR A C 1
ATOM 1891 O O . TYR A 1 244 ? -4.164 -35.469 -18.125 1 97.44 244 TYR A O 1
ATOM 1899 N N . ILE A 1 245 ? -5.391 -36.938 -19.188 1 96.62 245 ILE A N 1
ATOM 1900 C CA . ILE A 1 245 ? -4.367 -37.844 -19.688 1 96.62 245 ILE A CA 1
ATOM 1901 C C . ILE A 1 245 ? -4.586 -38.094 -21.188 1 96.62 245 ILE A C 1
ATOM 1903 O O . ILE A 1 245 ? -5.605 -38.656 -21.594 1 96.62 245 ILE A O 1
ATOM 1907 N N . HIS A 1 246 ? -3.668 -37.625 -21.984 1 94.94 246 HIS A N 1
ATOM 1908 C CA . HIS A 1 246 ? -3.756 -37.688 -23.453 1 94.94 246 HIS A CA 1
ATOM 1909 C C . HIS A 1 246 ? -2.617 -38.531 -24.031 1 94.94 246 HIS A C 1
ATOM 1911 O O . HIS A 1 246 ? -1.451 -38.125 -23.938 1 94.94 246 HIS A O 1
ATOM 1917 N N . ILE A 1 247 ? -2.938 -39.688 -24.562 1 91.5 247 ILE A N 1
ATOM 1918 C CA . ILE A 1 247 ? -1.965 -40.562 -25.188 1 91.5 247 ILE A CA 1
ATOM 1919 C C . ILE A 1 247 ? -2.203 -40.625 -26.688 1 91.5 247 ILE A C 1
ATOM 1921 O O . ILE A 1 247 ? -3.307 -40.938 -27.141 1 91.5 247 ILE A O 1
ATOM 1925 N N . SER A 1 248 ? -1.21 -40.219 -27.469 1 89.5 248 SER A N 1
ATOM 1926 C CA . SER A 1 248 ? -1.394 -40.188 -28.922 1 89.5 248 SER A CA 1
ATOM 1927 C C . SER A 1 248 ? -0.108 -40.562 -29.641 1 89.5 248 SER A C 1
ATOM 1929 O O . SER A 1 248 ? 0.972 -40.094 -29.297 1 89.5 248 SER A O 1
ATOM 1931 N N . ASP A 1 249 ? -0.203 -41.469 -30.594 1 82.88 249 ASP A N 1
ATOM 1932 C CA . ASP A 1 249 ? 0.921 -41.812 -31.469 1 82.88 249 ASP A CA 1
ATOM 1933 C C . ASP A 1 249 ? 1.002 -40.812 -32.625 1 82.88 249 ASP A C 1
ATOM 1935 O O . ASP A 1 249 ? 1.998 -40.781 -33.344 1 82.88 249 ASP A O 1
ATOM 1939 N N . ARG A 1 250 ? 0.003 -40.031 -32.844 1 81.38 250 ARG A N 1
ATOM 1940 C CA . ARG A 1 250 ? -0.075 -39.062 -33.938 1 81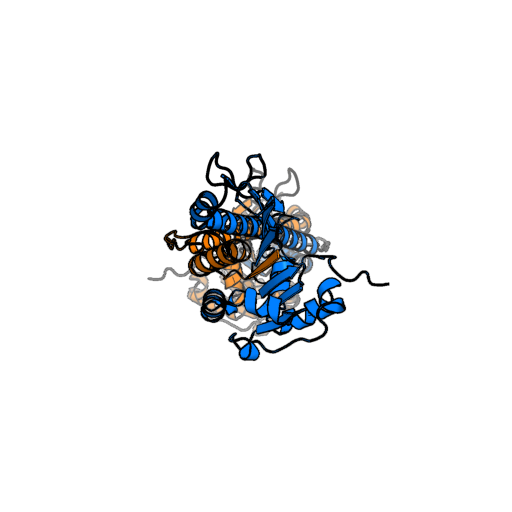.38 250 ARG A CA 1
ATOM 1941 C C . ARG A 1 250 ? -0.385 -37.656 -33.406 1 81.38 250 ARG A C 1
ATOM 1943 O O . ARG A 1 250 ? -1.272 -37 -33.938 1 81.38 250 ARG A O 1
ATOM 1950 N N . TYR A 1 251 ? 0.353 -37.406 -32.375 1 85.06 251 TYR A N 1
ATOM 1951 C CA . TYR A 1 251 ? 0.086 -36.094 -31.812 1 85.06 251 TYR A CA 1
ATOM 1952 C C . TYR A 1 251 ? 0.399 -34.969 -32.812 1 85.06 251 TYR A C 1
ATOM 1954 O O . TYR A 1 251 ? 1.513 -34.906 -33.344 1 85.06 251 TYR A O 1
ATOM 1962 N N . SER A 1 252 ? -0.613 -34.125 -33.094 1 81.19 252 SER A N 1
ATOM 1963 C CA . SER A 1 252 ? -0.433 -33.062 -34.094 1 81.19 252 SER A CA 1
ATOM 1964 C C . SER A 1 252 ? -0.708 -31.688 -33.469 1 81.19 252 SER A C 1
ATOM 1966 O O . SER A 1 252 ? -0.665 -30.672 -34.188 1 81.19 252 SER A O 1
ATOM 1968 N N . GLY A 1 253 ? -1.027 -31.656 -32.281 1 85.19 253 GLY A N 1
ATOM 1969 C CA . GLY A 1 253 ? -1.289 -30.375 -31.641 1 85.19 253 G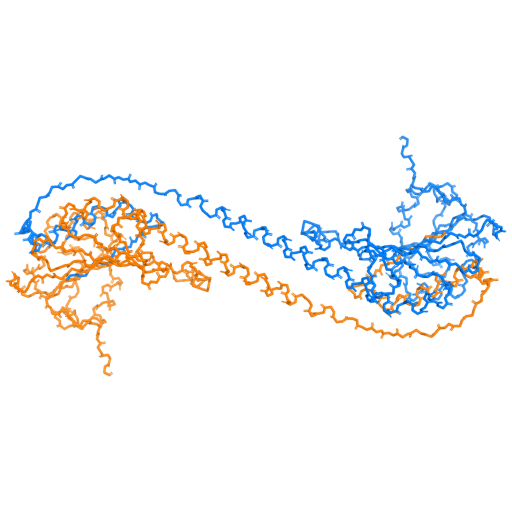LY A CA 1
ATOM 1970 C C . GLY A 1 253 ? -2.66 -29.812 -31.969 1 85.19 253 GLY A C 1
ATOM 1971 O O . GLY A 1 253 ? -3.553 -30.547 -32.406 1 85.19 253 GLY A O 1
ATOM 1972 N N . PRO A 1 254 ? -2.828 -28.469 -31.578 1 86.31 254 PRO A N 1
ATOM 1973 C CA . PRO A 1 254 ? -4.125 -27.844 -31.828 1 86.31 254 PRO A CA 1
ATOM 1974 C C . PRO A 1 254 ? -4.445 -27.703 -33.312 1 86.31 254 PRO A C 1
ATOM 1976 O O . PRO A 1 254 ? -3.535 -27.578 -34.156 1 86.31 254 PRO A O 1
ATOM 1979 N N . LYS A 1 255 ? -5.734 -27.641 -33.562 1 86.94 255 LYS A N 1
ATOM 1980 C CA . LYS A 1 255 ? -6.207 -27.5 -34.938 1 86.94 255 LYS A CA 1
ATOM 1981 C C . LYS A 1 255 ? -5.754 -26.172 -35.531 1 86.94 255 LYS A C 1
ATOM 1983 O O . LYS A 1 255 ? -5.75 -25.141 -34.844 1 86.94 255 LYS A O 1
ATOM 1988 N N . GLN A 1 256 ? -5.082 -26.188 -36.656 1 75.75 256 GLN A N 1
ATOM 1989 C CA . GLN A 1 256 ? -4.738 -24.953 -37.375 1 75.75 256 GLN A CA 1
ATOM 1990 C C . GLN A 1 256 ? -5.977 -24.297 -37.969 1 75.75 256 GLN A C 1
ATOM 1992 O O . GLN A 1 256 ? -6.812 -24.984 -38.562 1 75.75 256 GLN A O 1
ATOM 1997 N N . MET A 1 257 ? -6.66 -23.344 -37.281 1 61.62 257 MET A N 1
ATOM 1998 C CA . MET A 1 257 ? -7.793 -22.656 -37.906 1 61.62 257 MET A CA 1
ATOM 1999 C C . MET A 1 257 ? -7.488 -22.312 -39.344 1 61.62 257 MET A C 1
ATOM 2001 O O . MET A 1 257 ? -6.414 -21.797 -39.656 1 61.62 257 MET A O 1
ATOM 2005 N N . GLU A 1 258 ? -8.016 -22.984 -40.281 1 45.78 258 GLU A N 1
ATOM 2006 C CA . GLU A 1 258 ? -8.016 -22.469 -41.656 1 45.78 258 GLU A CA 1
ATOM 2007 C C . GLU A 1 258 ? -8.828 -21.188 -41.75 1 45.78 258 GLU A C 1
ATOM 2009 O O . GLU A 1 258 ? -9.789 -20.984 -41 1 45.78 258 GLU A O 1
ATOM 2014 N N . MET B 1 1 ? 2.648 -38.875 -24.812 1 91.69 1 MET B N 1
ATOM 2015 C CA . MET B 1 1 ? 1.689 -38.875 -23.703 1 91.69 1 MET B CA 1
ATOM 2016 C C . MET B 1 1 ? 1.775 -37.562 -22.922 1 91.69 1 MET B C 1
ATOM 2018 O O . MET B 1 1 ? 2.869 -37.094 -22.594 1 91.69 1 MET B O 1
ATOM 2022 N N . LEU B 1 2 ? 0.66 -36.906 -22.797 1 93.38 2 LEU B N 1
ATOM 2023 C CA . LEU B 1 2 ? 0.551 -35.656 -22.078 1 93.38 2 LEU B CA 1
ATOM 2024 C C . LEU B 1 2 ? -0.405 -35.781 -20.891 1 93.38 2 LEU B C 1
ATOM 2026 O O . LEU B 1 2 ? -1.524 -36.281 -21.047 1 93.38 2 LEU B O 1
ATOM 2030 N N . VAL B 1 3 ? 0.098 -35.469 -19.703 1 95.69 3 VAL B N 1
ATOM 2031 C CA . VAL B 1 3 ? -0.724 -35.5 -18.5 1 95.69 3 VAL B CA 1
ATOM 2032 C C . VAL B 1 3 ? -0.719 -34.156 -17.812 1 95.69 3 VAL B C 1
ATOM 2034 O O . VAL B 1 3 ? 0.34 -33.531 -17.641 1 95.69 3 VAL B O 1
ATOM 2037 N N . SER B 1 4 ? -1.834 -33.625 -17.547 1 97.06 4 SER B N 1
ATOM 2038 C CA . SER B 1 4 ? -1.963 -32.375 -16.812 1 97.06 4 SER B CA 1
ATOM 2039 C C . SER B 1 4 ? -2.58 -32.594 -15.438 1 97.06 4 SER B C 1
ATOM 2041 O O . SER B 1 4 ? -3.664 -33.188 -15.328 1 97.06 4 SER B O 1
ATOM 2043 N N . LEU B 1 5 ? -1.905 -32.219 -14.352 1 95.81 5 LEU B N 1
ATOM 2044 C CA . LEU B 1 5 ? -2.342 -32.375 -12.969 1 95.81 5 LEU B CA 1
ATOM 2045 C C . LEU B 1 5 ? -2.531 -31.031 -12.289 1 95.81 5 LEU B C 1
ATOM 2047 O O . LEU B 1 5 ? -1.671 -30.156 -12.391 1 95.81 5 LEU B O 1
ATOM 2051 N N . ALA B 1 6 ? -3.633 -30.828 -11.656 1 93.31 6 ALA B N 1
ATOM 2052 C CA . ALA B 1 6 ? -3.877 -29.625 -10.852 1 93.31 6 ALA B CA 1
ATOM 2053 C C . ALA B 1 6 ? -3.268 -29.766 -9.461 1 93.31 6 ALA B C 1
ATOM 2055 O O . ALA B 1 6 ? -3.496 -30.766 -8.773 1 93.31 6 ALA B O 1
ATOM 2056 N N . LEU B 1 7 ? -2.492 -28.766 -9.234 1 90.5 7 LEU B N 1
ATOM 2057 C CA . LEU B 1 7 ? -1.85 -28.797 -7.922 1 90.5 7 LEU B CA 1
ATOM 2058 C C . LEU B 1 7 ? -2.695 -28.062 -6.883 1 90.5 7 LEU B C 1
ATOM 2060 O O . LEU B 1 7 ? -3.359 -27.078 -7.199 1 90.5 7 LEU B O 1
ATOM 2064 N N . GLY B 1 8 ? -2.906 -28.609 -5.773 1 76.94 8 GLY B N 1
ATOM 2065 C CA . GLY B 1 8 ? -3.592 -27.922 -4.688 1 76.94 8 GLY B CA 1
ATOM 2066 C C . GLY B 1 8 ? -2.82 -26.734 -4.148 1 76.94 8 GLY B C 1
ATOM 2067 O O . GLY B 1 8 ? -1.712 -26.453 -4.609 1 76.94 8 GLY B O 1
ATOM 2068 N N . PRO B 1 9 ? -3.477 -25.969 -3.398 1 69.75 9 PRO B N 1
ATOM 2069 C CA . PRO B 1 9 ? -2.865 -24.766 -2.844 1 69.75 9 PRO B CA 1
ATOM 2070 C C . PRO B 1 9 ? -1.526 -25.047 -2.164 1 69.75 9 PRO B C 1
ATOM 2072 O O . PRO B 1 9 ? -0.67 -24.156 -2.096 1 69.75 9 PRO B O 1
ATOM 2075 N N . ASP B 1 10 ? -1.397 -26.297 -1.757 1 62.94 10 ASP B N 1
ATOM 2076 C CA . ASP B 1 10 ? -0.164 -26.625 -1.046 1 62.94 10 ASP B CA 1
ATOM 2077 C C . ASP B 1 10 ? 0.87 -27.234 -1.989 1 62.94 10 ASP B C 1
ATOM 2079 O O . ASP B 1 10 ? 1.845 -27.828 -1.541 1 62.94 10 ASP B O 1
ATOM 2083 N N . GLY B 1 11 ? 0.81 -27.125 -3.238 1 65.06 11 GLY B N 1
ATOM 2084 C CA . GLY B 1 11 ? 1.759 -27.656 -4.199 1 65.06 11 GLY B CA 1
ATOM 2085 C C . GLY B 1 11 ? 1.607 -29.156 -4.41 1 65.06 11 GLY B C 1
ATOM 2086 O O . GLY B 1 11 ? 2.49 -29.797 -4.977 1 65.06 11 GLY B O 1
ATOM 2087 N N . GLY B 1 12 ? 0.496 -29.766 -4.082 1 62.12 12 GLY B N 1
ATOM 2088 C CA . GLY B 1 12 ? 0.068 -31.125 -4.398 1 62.12 12 GLY B CA 1
ATOM 2089 C C . GLY B 1 12 ? 0.964 -32.188 -3.791 1 62.12 12 GLY B C 1
ATOM 2090 O O . GLY B 1 12 ? 1.188 -33.25 -4.398 1 62.12 12 GLY B O 1
ATOM 2091 N N . GLY B 1 13 ? 1.557 -31.953 -2.525 1 66.56 13 GLY B N 1
ATOM 2092 C CA . GLY B 1 13 ? 2.562 -32.875 -2.014 1 66.56 13 GLY B CA 1
ATOM 2093 C C . GLY B 1 13 ? 2.049 -34.281 -1.857 1 66.56 13 GLY B C 1
ATOM 2094 O O . GLY B 1 13 ? 2.609 -35.219 -2.434 1 66.56 13 GLY B O 1
ATOM 2095 N N . ASP B 1 14 ? 0.833 -34.594 -1.229 1 75.25 14 ASP B N 1
ATOM 2096 C CA . ASP B 1 14 ? 0.427 -35.938 -0.875 1 75.25 14 ASP B CA 1
ATOM 2097 C C . ASP B 1 14 ? -0.262 -36.625 -2.049 1 75.25 14 ASP B C 1
ATOM 2099 O O . ASP B 1 14 ? -0.104 -37.844 -2.246 1 75.25 14 ASP B O 1
ATOM 2103 N N . GLU B 1 15 ? -0.934 -35.844 -2.822 1 82.5 15 GLU B N 1
ATOM 2104 C CA . GLU B 1 15 ? -1.717 -36.438 -3.9 1 82.5 15 GLU B CA 1
ATOM 2105 C C . GLU B 1 15 ? -0.881 -36.594 -5.168 1 82.5 15 GLU B C 1
ATOM 2107 O O . GLU B 1 15 ? -1.239 -37.344 -6.062 1 82.5 15 GLU B O 1
ATOM 2112 N N . LEU B 1 16 ? 0.216 -35.969 -5.133 1 89.62 16 LEU B N 1
ATOM 2113 C CA . LEU B 1 16 ? 0.996 -35.938 -6.367 1 89.62 16 LEU B CA 1
ATOM 2114 C C . LEU B 1 16 ? 1.835 -37.188 -6.508 1 89.62 16 LEU B C 1
ATOM 2116 O O . LEU B 1 16 ? 2.039 -37.688 -7.617 1 89.62 16 LEU B O 1
ATOM 2120 N N . ARG B 1 17 ? 2.285 -37.781 -5.395 1 89.44 17 ARG B N 1
ATOM 2121 C CA . ARG B 1 17 ? 3.146 -38.969 -5.453 1 89.44 17 ARG B CA 1
ATOM 2122 C C . ARG B 1 17 ? 2.424 -40.125 -6.102 1 89.44 17 ARG B C 1
ATOM 2124 O O . ARG B 1 17 ? 2.918 -40.719 -7.07 1 89.44 17 ARG B O 1
ATOM 2131 N N . PRO B 1 18 ? 1.207 -40.438 -5.59 1 91.06 18 PRO B N 1
ATOM 2132 C CA . PRO B 1 18 ? 0.495 -41.531 -6.246 1 91.06 18 PRO B CA 1
ATOM 2133 C C . PRO B 1 18 ? 0.205 -41.25 -7.719 1 91.06 18 PRO B C 1
ATOM 2135 O O . PRO B 1 18 ? 0.178 -42.188 -8.531 1 91.06 18 PRO B O 1
ATOM 2138 N N . LEU B 1 19 ? 0.024 -40.031 -8.062 1 93 19 LEU B N 1
ATOM 2139 C CA . LEU B 1 19 ? -0.271 -39.688 -9.445 1 93 19 LEU B CA 1
ATOM 2140 C C . LEU B 1 19 ? 0.976 -39.812 -10.312 1 93 19 LEU B C 1
ATOM 2142 O O . LEU B 1 19 ? 0.895 -40.25 -11.461 1 93 19 LEU B O 1
ATOM 2146 N N . LEU B 1 20 ? 2.068 -39.406 -9.758 1 92.81 20 LEU B N 1
ATOM 2147 C CA . LEU B 1 20 ? 3.318 -39.625 -10.477 1 92.81 20 LEU B CA 1
ATOM 2148 C C . LEU B 1 20 ? 3.582 -41.125 -10.68 1 92.81 20 LEU B C 1
ATOM 2150 O O . LEU B 1 20 ? 3.998 -41.531 -11.766 1 92.81 20 LEU B O 1
ATOM 2154 N N . LEU B 1 21 ? 3.307 -41.875 -9.672 1 91.75 21 LEU B N 1
ATOM 2155 C CA . LEU B 1 21 ? 3.455 -43.312 -9.781 1 91.75 21 LEU B CA 1
ATOM 2156 C C . LEU B 1 21 ? 2.521 -43.875 -10.852 1 91.75 21 LEU B C 1
ATOM 2158 O O . LEU B 1 21 ? 2.887 -44.812 -11.57 1 91.75 21 LEU B O 1
ATOM 2162 N N . LEU B 1 22 ? 1.367 -43.312 -10.867 1 92.38 22 LEU B N 1
ATOM 2163 C CA . LEU B 1 22 ? 0.427 -43.719 -11.914 1 92.38 22 LEU B CA 1
ATOM 2164 C C . LEU B 1 22 ? 0.997 -43.438 -13.297 1 92.38 22 LEU B C 1
ATOM 2166 O O . LEU B 1 22 ? 0.869 -44.25 -14.211 1 92.38 22 LEU B O 1
ATOM 2170 N N . ILE B 1 23 ? 1.564 -42.344 -13.484 1 91.88 23 ILE B N 1
ATOM 2171 C CA . ILE B 1 23 ? 2.154 -41.938 -14.758 1 91.88 23 ILE B CA 1
ATOM 2172 C C . ILE B 1 23 ? 3.275 -42.906 -15.125 1 91.88 23 ILE B C 1
ATOM 2174 O O . ILE B 1 23 ? 3.354 -43.375 -16.266 1 91.88 23 ILE B O 1
ATOM 2178 N N . PHE B 1 24 ? 4.105 -43.281 -14.156 1 89.88 24 PHE B N 1
ATOM 2179 C CA . PHE B 1 24 ? 5.172 -44.219 -14.398 1 89.88 24 PHE B CA 1
ATOM 2180 C C . PHE B 1 24 ? 4.602 -45.594 -14.75 1 89.88 24 PHE B C 1
ATOM 2182 O O . PHE B 1 24 ? 5.133 -46.312 -15.617 1 89.88 24 PHE B O 1
ATOM 2189 N N . HIS B 1 25 ? 3.547 -45.938 -13.984 1 89.5 25 HIS B N 1
ATOM 2190 C CA . HIS B 1 25 ? 2.859 -47.188 -14.289 1 89.5 25 HIS B CA 1
ATOM 2191 C C . HIS B 1 25 ? 2.346 -47.188 -15.727 1 89.5 25 HIS B C 1
ATOM 2193 O O . HIS B 1 25 ? 2.48 -48.188 -16.438 1 89.5 25 HIS B O 1
ATOM 2199 N N . LEU B 1 26 ? 1.75 -46.094 -16.109 1 87.69 26 LEU B N 1
ATOM 2200 C CA . LEU B 1 26 ? 1.237 -45.969 -17.469 1 87.69 26 LEU B CA 1
ATOM 2201 C C . LEU B 1 26 ? 2.369 -46.062 -18.484 1 87.69 26 LEU B C 1
ATOM 2203 O O . LEU B 1 26 ? 2.215 -46.688 -19.547 1 87.69 26 LEU B O 1
ATOM 2207 N N . MET B 1 27 ? 3.432 -45.469 -18.109 1 85.38 27 MET B N 1
ATOM 2208 C CA . MET B 1 27 ? 4.605 -45.531 -18.984 1 85.38 27 MET B CA 1
ATOM 2209 C C . MET B 1 27 ? 5.082 -46.969 -19.125 1 85.38 27 MET B C 1
ATOM 2211 O O . MET B 1 27 ? 5.379 -47.406 -20.234 1 85.38 27 MET B O 1
ATOM 2215 N N . ASP B 1 28 ? 5.094 -47.531 -17.828 1 82.06 28 ASP B N 1
ATOM 2216 C CA . ASP B 1 28 ? 5.535 -48.938 -17.812 1 82.06 28 ASP B CA 1
ATOM 2217 C C . ASP B 1 28 ? 4.551 -49.844 -18.547 1 82.06 28 ASP B C 1
ATOM 2219 O O . ASP B 1 28 ? 4.953 -50.75 -19.266 1 82.06 28 ASP B O 1
ATOM 2223 N N . LYS B 1 29 ? 3.234 -49.594 -18.062 1 74.75 29 LYS B N 1
ATOM 2224 C CA . LYS B 1 29 ? 2.199 -50.406 -18.703 1 74.75 29 LYS B CA 1
ATOM 2225 C C . LYS B 1 29 ? 2.244 -50.25 -20.219 1 74.75 29 LYS B C 1
ATOM 2227 O O . LYS B 1 29 ? 2.068 -51.219 -20.938 1 74.75 29 LYS B O 1
ATOM 2232 N N . ILE B 1 30 ? 2.189 -48.75 -20.172 1 66.56 30 ILE B N 1
ATOM 2233 C CA . ILE B 1 30 ? 2.344 -48.594 -21.609 1 66.56 30 ILE B CA 1
ATOM 2234 C C . ILE B 1 30 ? 3.602 -49.312 -22.078 1 66.56 30 ILE B C 1
ATOM 2236 O O . ILE B 1 30 ? 3.605 -49.969 -23.141 1 66.56 30 ILE B O 1
ATOM 2240 N N . LYS B 1 31 ? 4.457 -49 -20.547 1 54.97 31 LYS B N 1
ATOM 2241 C CA . LYS B 1 31 ? 5.637 -49.844 -20.812 1 54.97 31 LYS B CA 1
ATOM 2242 C C . LYS B 1 31 ? 5.457 -51.25 -20.25 1 54.97 31 LYS B C 1
ATOM 2244 O O . LYS B 1 31 ? 5.773 -52.219 -20.922 1 54.97 31 LYS B O 1
ATOM 2249 N N . ARG B 1 32 ? 5.246 -51.125 -18.359 1 45.03 32 ARG B N 1
ATOM 2250 C CA . ARG B 1 32 ? 5 -52.406 -17.703 1 45.03 32 ARG B CA 1
ATOM 2251 C C . ARG B 1 32 ? 3.719 -53.062 -18.219 1 45.03 32 ARG B C 1
ATOM 2253 O O . ARG B 1 32 ? 3.426 -54.219 -17.906 1 45.03 32 ARG B O 1
ATOM 2260 N N . LEU B 1 33 ? 2.758 -52.875 -18.562 1 32.03 33 LEU B N 1
ATOM 2261 C CA . LEU B 1 33 ? 2.943 -54.031 -19.453 1 32.03 33 LEU B CA 1
ATOM 2262 C C . LEU B 1 33 ? 4.426 -54.375 -19.594 1 32.03 33 LEU B C 1
ATOM 2264 O O . LEU B 1 33 ? 4.773 -55.406 -20.141 1 32.03 33 LEU B O 1
ATOM 2268 N N . ARG B 1 34 ? 5.48 -53.188 -18.578 1 28 34 ARG B N 1
ATOM 2269 C CA . ARG B 1 34 ? 6.762 -53.562 -18 1 28 34 ARG B CA 1
ATOM 2270 C C . ARG B 1 34 ? 6.75 -53.406 -16.484 1 28 34 ARG B C 1
ATOM 2272 O O . ARG B 1 34 ? 5.906 -52.688 -15.945 1 28 34 ARG B O 1
ATOM 2279 N N . LEU B 1 35 ? 7.734 -52.688 -15.227 1 23.92 35 LEU B N 1
ATOM 2280 C CA . LEU B 1 35 ? 8.32 -53.156 -13.977 1 23.92 35 LEU B CA 1
ATOM 2281 C C . LEU B 1 35 ? 7.656 -52.469 -12.781 1 23.92 35 LEU B C 1
ATOM 2283 O O . LEU B 1 35 ? 7.074 -51.406 -12.922 1 23.92 35 LEU B O 1
ATOM 2287 N N . SER B 1 36 ? 8.055 -52.469 -11.203 1 21.55 36 SER B N 1
ATOM 2288 C CA . SER B 1 36 ? 7.66 -52.875 -9.852 1 21.55 36 SER B CA 1
ATOM 2289 C C . SER B 1 36 ? 7.391 -51.656 -8.969 1 21.55 36 SER B C 1
ATOM 2291 O O . SER B 1 36 ? 6.32 -51.531 -8.375 1 21.55 36 SER B O 1
ATOM 2293 N N . LYS B 1 37 ? 8.164 -51 -7.699 1 22.42 37 LYS B N 1
ATOM 2294 C CA . LYS B 1 37 ? 8.039 -51.188 -6.254 1 22.42 37 LYS B CA 1
ATOM 2295 C C . LYS B 1 37 ? 7.906 -49.844 -5.547 1 22.42 37 LYS B C 1
ATOM 2297 O O . LYS B 1 37 ? 7.535 -49.781 -4.371 1 22.42 37 LYS B O 1
ATOM 2302 N N . GLU B 1 38 ? 8.258 -48.469 -5.598 1 27.91 38 GLU B N 1
ATOM 2303 C CA . GLU B 1 38 ? 8.898 -47.875 -4.418 1 27.91 38 GLU B CA 1
ATOM 2304 C C . GLU B 1 38 ? 7.918 -47 -3.648 1 27.91 38 GLU B C 1
ATOM 2306 O O . GLU B 1 38 ? 6.938 -46.5 -4.215 1 27.91 38 GLU B O 1
ATOM 2311 N N . VAL B 1 39 ? 8.133 -46.5 -2.25 1 23.73 39 VAL B N 1
ATOM 2312 C CA . VAL B 1 39 ? 7.539 -46.188 -0.955 1 23.73 39 VAL B CA 1
ATOM 2313 C C . VAL B 1 39 ? 7.41 -44.656 -0.799 1 23.73 39 VAL B C 1
ATOM 2315 O O . VAL B 1 39 ? 8.375 -43.938 -1.03 1 23.73 39 VAL B O 1
ATOM 2318 N N . PRO B 1 40 ? 6.234 -43.875 -0.494 1 31.81 40 PRO B N 1
ATOM 2319 C CA . PRO B 1 40 ? 5.965 -42.469 -0.737 1 31.81 40 PRO B CA 1
ATOM 2320 C C . PRO B 1 40 ? 6.062 -41.625 0.531 1 31.81 40 PRO B C 1
ATOM 2322 O O . PRO B 1 40 ? 5.453 -41.969 1.55 1 31.81 40 PRO B O 1
ATOM 2325 N N . ILE B 1 41 ? 7.043 -40.75 0.963 1 27.5 41 ILE B N 1
ATOM 2326 C CA . ILE B 1 41 ? 7.246 -39.938 2.146 1 27.5 41 ILE B CA 1
ATOM 2327 C C . ILE B 1 41 ? 6.535 -38.594 1.963 1 27.5 41 ILE B C 1
ATOM 2329 O O . ILE B 1 41 ? 6.703 -37.938 0.937 1 27.5 41 ILE B O 1
ATOM 2333 N N . MET B 1 42 ? 5.668 -38.062 2.809 1 31.47 42 MET B N 1
ATOM 2334 C CA . MET B 1 42 ? 4.672 -36.969 2.854 1 31.47 42 MET B CA 1
ATOM 2335 C C . MET B 1 42 ? 5.246 -35.719 3.514 1 31.47 42 MET B C 1
ATOM 2337 O O . MET B 1 42 ? 5.531 -35.719 4.711 1 31.47 42 MET B O 1
ATOM 2341 N N . ILE B 1 43 ? 6.121 -34.875 2.977 1 36.31 43 ILE B N 1
ATOM 2342 C CA . ILE B 1 43 ? 6.566 -33.75 3.768 1 36.31 43 ILE B CA 1
ATOM 2343 C C . ILE B 1 43 ? 5.723 -32.5 3.422 1 36.31 43 ILE B C 1
ATOM 2345 O O . ILE B 1 43 ? 5.594 -32.156 2.25 1 36.31 43 ILE B O 1
ATOM 2349 N N . ARG B 1 44 ? 5.012 -31.672 4.391 1 36.16 44 ARG B N 1
ATOM 2350 C CA . ARG B 1 44 ? 4.07 -30.562 4.367 1 36.16 44 ARG B CA 1
ATOM 2351 C C . ARG B 1 44 ? 4.809 -29.219 4.402 1 36.16 44 ARG B C 1
ATOM 2353 O O . ARG B 1 44 ? 5.594 -28.969 5.32 1 36.16 44 ARG B O 1
ATOM 2360 N N . PRO B 1 45 ? 4.941 -28.5 3.312 1 43.81 45 PRO B N 1
ATOM 2361 C CA . PRO B 1 45 ? 5.703 -27.25 3.34 1 43.81 45 PRO B CA 1
ATOM 2362 C C . PRO B 1 45 ? 4.91 -26.078 3.939 1 43.81 45 PRO B C 1
ATOM 2364 O O . PRO B 1 45 ? 3.693 -26 3.752 1 43.81 45 PRO B O 1
ATOM 2367 N N . ARG B 1 46 ? 5.434 -25.359 5.008 1 42.44 46 ARG B N 1
ATOM 2368 C CA . ARG B 1 46 ? 4.855 -24.281 5.793 1 42.44 46 ARG B CA 1
ATOM 2369 C C . ARG B 1 46 ? 4.906 -22.953 5.027 1 42.44 46 ARG B C 1
ATOM 2371 O O . ARG B 1 46 ? 5.867 -22.188 5.16 1 42.44 46 ARG B O 1
ATOM 2378 N N . TRP B 1 47 ? 4.305 -22.688 3.926 1 47.38 47 TRP B N 1
ATOM 2379 C CA . TRP B 1 47 ? 4.184 -21.469 3.145 1 47.38 47 TRP B CA 1
ATOM 2380 C C . TRP B 1 47 ? 3.67 -20.312 4.008 1 47.38 47 TRP B C 1
ATOM 2382 O O . TRP B 1 47 ? 3.783 -19.141 3.631 1 47.38 47 TRP B O 1
ATOM 2392 N N . ASP B 1 48 ? 3.146 -20.656 5.191 1 51.53 48 ASP B N 1
ATOM 2393 C CA . ASP B 1 48 ? 2.543 -19.656 6.066 1 51.53 48 ASP B CA 1
ATOM 2394 C C . ASP B 1 48 ? 3.547 -18.562 6.43 1 51.53 48 ASP B C 1
ATOM 2396 O O . ASP B 1 48 ? 3.174 -17.391 6.609 1 51.53 48 ASP B O 1
ATOM 2400 N N . ALA B 1 49 ? 4.801 -18.891 6.32 1 54.28 49 ALA B N 1
ATOM 2401 C CA . ALA B 1 49 ? 5.75 -17.969 6.961 1 54.28 49 ALA B CA 1
ATOM 2402 C C . ALA B 1 49 ? 6.039 -16.766 6.07 1 54.28 49 ALA B C 1
ATOM 2404 O O . ALA B 1 49 ? 6.23 -15.656 6.566 1 54.28 49 ALA B O 1
ATOM 2405 N N . TYR B 1 50 ? 5.906 -16.797 4.645 1 58.5 50 TYR B N 1
ATOM 2406 C CA . TYR B 1 50 ? 6.473 -15.711 3.857 1 58.5 50 TYR B CA 1
ATOM 2407 C C . TYR B 1 50 ? 5.438 -14.617 3.607 1 58.5 50 TYR B C 1
ATOM 2409 O O . TYR B 1 50 ? 5.789 -13.461 3.383 1 58.5 50 TYR B O 1
ATOM 2417 N N . TRP B 1 51 ? 4.133 -14.961 3.832 1 58.59 51 TRP B N 1
ATOM 2418 C CA . TRP B 1 51 ? 3.137 -13.945 3.52 1 58.59 51 TRP B CA 1
ATOM 2419 C C . TRP B 1 51 ? 3.111 -12.859 4.59 1 58.59 51 TRP B C 1
ATOM 2421 O O . TRP B 1 51 ? 2.887 -11.688 4.289 1 58.59 51 TRP B O 1
ATOM 2431 N N . LEU B 1 52 ? 3.471 -13.273 5.793 1 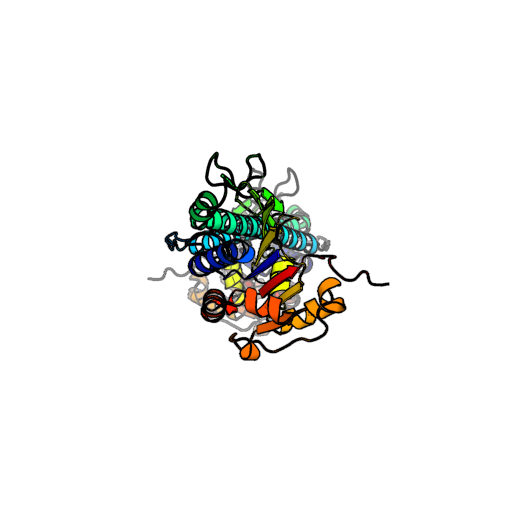65.44 52 LEU B N 1
ATOM 2432 C CA . LEU B 1 52 ? 3.506 -12.312 6.891 1 65.44 52 LEU B CA 1
ATOM 2433 C C . LEU B 1 52 ? 4.613 -11.289 6.68 1 65.44 52 LEU B C 1
ATOM 2435 O O . LEU B 1 52 ? 4.426 -10.094 6.945 1 65.44 52 LEU B O 1
ATOM 2439 N N . GLU B 1 53 ? 5.66 -11.797 6.102 1 69.62 53 GLU B N 1
ATOM 2440 C CA . GLU B 1 53 ? 6.773 -10.898 5.812 1 69.62 53 GLU B CA 1
ATOM 2441 C C . GLU B 1 53 ? 6.402 -9.891 4.73 1 69.62 53 GLU B C 1
ATOM 2443 O O . GLU B 1 53 ? 6.754 -8.711 4.824 1 69.62 53 GLU B O 1
ATOM 2448 N N . GLY B 1 54 ? 5.586 -10.312 3.84 1 67.56 54 GLY B N 1
ATOM 2449 C CA . GLY B 1 54 ? 5.156 -9.398 2.789 1 67.56 54 GLY B CA 1
ATOM 2450 C C . GLY B 1 54 ? 4.242 -8.297 3.291 1 67.56 54 GLY B C 1
ATOM 2451 O O . GLY B 1 54 ? 4.418 -7.133 2.938 1 67.56 54 GLY B O 1
ATOM 2452 N N . ILE B 1 55 ? 3.447 -8.664 4.25 1 68.31 55 ILE B N 1
ATOM 2453 C CA . ILE B 1 55 ? 2.516 -7.688 4.809 1 68.31 55 ILE B CA 1
ATOM 2454 C C . ILE B 1 55 ? 3.281 -6.648 5.621 1 68.31 55 ILE B C 1
ATOM 2456 O O . ILE B 1 55 ? 3.012 -5.449 5.516 1 68.31 55 ILE B O 1
ATOM 2460 N N . LEU B 1 56 ? 4.285 -7.207 6.25 1 77.06 56 LEU B N 1
ATOM 2461 C CA . LEU B 1 56 ? 5.07 -6.309 7.09 1 77.06 56 LEU B CA 1
ATOM 2462 C C . LEU B 1 56 ? 5.832 -5.297 6.242 1 77.06 56 LEU B C 1
ATOM 2464 O O . LEU B 1 56 ? 5.867 -4.109 6.57 1 77.06 56 LEU B O 1
ATOM 2468 N N . CYS B 1 57 ? 6.352 -5.773 5.176 1 73.12 57 CYS B N 1
ATOM 2469 C CA . CYS B 1 57 ? 7.094 -4.898 4.273 1 73.12 57 CYS B CA 1
ATOM 2470 C C . CYS B 1 57 ? 6.168 -3.867 3.635 1 73.12 57 CYS B C 1
ATOM 2472 O O . CYS B 1 57 ? 6.527 -2.693 3.521 1 73.12 57 CYS B O 1
ATOM 2474 N N . CYS B 1 58 ? 4.973 -4.289 3.381 1 72.81 58 CYS B N 1
ATOM 2475 C CA . CYS B 1 58 ? 4 -3.377 2.787 1 72.81 58 CYS B CA 1
ATOM 2476 C C . CYS B 1 58 ? 3.596 -2.291 3.777 1 72.81 58 CYS B C 1
ATOM 2478 O O . CYS B 1 58 ? 3.512 -1.116 3.418 1 72.81 58 CYS B O 1
ATOM 2480 N N . LEU B 1 59 ? 3.486 -2.695 5.043 1 78 59 LEU B N 1
ATOM 2481 C CA . LEU B 1 59 ? 3.09 -1.742 6.074 1 78 59 LEU B CA 1
ATOM 2482 C C . LEU B 1 59 ? 4.188 -0.714 6.316 1 78 59 LEU B C 1
ATOM 2484 O O . LEU B 1 59 ? 3.91 0.48 6.445 1 78 59 LEU B O 1
ATOM 2488 N N . LEU B 1 60 ? 5.398 -1.165 6.309 1 82.12 60 LEU B N 1
ATOM 2489 C CA . LEU B 1 60 ? 6.531 -0.277 6.543 1 82.12 60 LEU B CA 1
ATOM 2490 C C . LEU B 1 60 ? 6.703 0.7 5.383 1 82.12 60 LEU B C 1
ATOM 2492 O O . LEU B 1 60 ? 6.969 1.885 5.598 1 82.12 60 LEU B O 1
ATOM 2496 N N . ALA B 1 61 ? 6.504 0.227 4.23 1 79.44 61 ALA B N 1
ATOM 2497 C CA . ALA B 1 61 ? 6.617 1.079 3.051 1 79.44 61 ALA B CA 1
ATOM 2498 C C . ALA B 1 61 ? 5.52 2.139 3.031 1 79.44 61 ALA B C 1
ATOM 2500 O O . ALA B 1 61 ? 5.777 3.303 2.721 1 79.44 61 ALA B O 1
ATOM 2501 N N . ALA B 1 62 ? 4.398 1.733 3.402 1 79.88 62 ALA B N 1
ATOM 2502 C CA . ALA B 1 62 ? 3.273 2.662 3.465 1 79.88 62 ALA B CA 1
ATOM 2503 C C . ALA B 1 62 ? 3.523 3.756 4.5 1 79.88 62 ALA B C 1
ATOM 2505 O O . ALA B 1 62 ? 3.271 4.934 4.238 1 79.88 62 ALA B O 1
ATOM 2506 N N . TYR B 1 63 ? 4.059 3.373 5.672 1 83.75 63 TYR B N 1
ATOM 2507 C CA . TYR B 1 63 ? 4.352 4.332 6.73 1 83.75 63 TYR B CA 1
ATOM 2508 C C . TYR B 1 63 ? 5.422 5.324 6.289 1 83.75 63 TYR B C 1
ATOM 2510 O O . TYR B 1 63 ? 5.293 6.527 6.523 1 83.75 63 TYR B O 1
ATOM 2518 N N . ALA B 1 64 ? 6.422 4.789 5.641 1 83.56 64 ALA B N 1
ATOM 2519 C CA . ALA B 1 64 ? 7.512 5.641 5.172 1 83.56 64 ALA B CA 1
ATOM 2520 C C . ALA B 1 64 ? 7.016 6.645 4.137 1 83.56 64 ALA B C 1
ATOM 2522 O O . ALA B 1 64 ? 7.398 7.816 4.164 1 83.56 64 ALA B O 1
ATOM 2523 N N . LEU B 1 65 ? 6.168 6.152 3.34 1 81.38 65 LEU B N 1
ATOM 2524 C CA . LEU B 1 65 ? 5.617 7.023 2.309 1 81.38 65 LEU B CA 1
ATOM 2525 C C . LEU B 1 65 ? 4.734 8.102 2.924 1 81.38 65 LEU B C 1
ATOM 2527 O O . LEU B 1 65 ? 4.836 9.281 2.559 1 81.38 65 LEU B O 1
ATOM 2531 N N . ALA B 1 66 ? 3.951 7.715 3.838 1 82.81 66 ALA B N 1
ATOM 2532 C CA . ALA B 1 66 ? 3.084 8.672 4.52 1 82.81 66 ALA B CA 1
ATOM 2533 C C . ALA B 1 66 ? 3.904 9.727 5.254 1 82.81 66 ALA B C 1
ATOM 2535 O O . ALA B 1 66 ? 3.57 10.914 5.219 1 82.81 66 ALA B O 1
ATOM 2536 N N . TYR B 1 67 ? 4.922 9.344 5.789 1 87.75 67 TYR B N 1
ATOM 2537 C CA . TYR B 1 67 ? 5.812 10.258 6.492 1 87.75 67 TYR B CA 1
ATOM 2538 C C . TYR B 1 67 ? 6.402 11.289 5.539 1 87.75 67 TYR B C 1
ATOM 2540 O O . TYR B 1 67 ? 6.367 12.492 5.816 1 87.75 67 TYR B O 1
ATOM 2548 N N . ALA B 1 68 ? 6.887 10.734 4.48 1 84.06 68 ALA B N 1
ATOM 2549 C CA . ALA B 1 68 ? 7.539 11.617 3.521 1 84.06 68 ALA B CA 1
ATOM 2550 C C . ALA B 1 68 ? 6.547 12.617 2.936 1 84.06 68 ALA B C 1
ATOM 2552 O O . ALA B 1 68 ? 6.836 13.812 2.857 1 84.06 68 ALA B O 1
ATOM 2553 N N . VAL B 1 69 ? 5.434 12.133 2.627 1 84.38 69 VAL B N 1
ATOM 2554 C CA . VAL B 1 69 ? 4.418 12.977 2.008 1 84.38 69 VAL B CA 1
ATOM 2555 C C . VAL B 1 69 ? 3.889 13.984 3.029 1 84.38 69 VAL B C 1
ATOM 2557 O O . VAL B 1 69 ? 3.727 15.164 2.721 1 84.38 69 VAL B O 1
ATOM 2560 N N . GLY B 1 70 ? 3.613 13.508 4.219 1 87.75 70 GLY B N 1
ATOM 2561 C CA . GLY B 1 70 ? 3.117 14.383 5.27 1 87.75 70 GLY B CA 1
ATOM 2562 C C . GLY B 1 70 ? 4.09 15.484 5.641 1 87.75 70 GLY B C 1
ATOM 2563 O O . GLY B 1 70 ? 3.699 16.641 5.773 1 87.75 70 GLY B O 1
ATOM 2564 N N . ARG B 1 71 ? 5.273 15.133 5.723 1 88.75 71 ARG B N 1
ATOM 2565 C CA . ARG B 1 71 ? 6.32 16.094 6.035 1 88.75 71 ARG B CA 1
ATOM 2566 C C . ARG B 1 71 ? 6.441 17.156 4.938 1 88.75 71 ARG B C 1
ATOM 2568 O O . ARG B 1 71 ? 6.559 18.344 5.223 1 88.75 71 ARG B O 1
ATOM 2575 N N . ALA B 1 72 ? 6.422 16.703 3.752 1 86.19 72 ALA B N 1
ATOM 2576 C CA . ALA B 1 72 ? 6.535 17.625 2.619 1 86.19 72 ALA B CA 1
ATOM 2577 C C . ALA B 1 72 ? 5.359 18.594 2.58 1 86.19 72 ALA B C 1
ATOM 2579 O O . ALA B 1 72 ? 5.543 19.797 2.33 1 86.19 72 ALA B O 1
ATOM 2580 N N . LYS B 1 73 ? 4.223 18.094 2.84 1 88 73 LYS B N 1
ATOM 2581 C CA . LYS B 1 73 ? 3.033 18.938 2.82 1 88 73 LYS B CA 1
ATOM 2582 C C . LYS B 1 73 ? 3.084 19.984 3.93 1 88 73 LYS B C 1
ATOM 2584 O O . LYS B 1 73 ? 2.83 21.172 3.689 1 88 73 LYS B O 1
ATOM 2589 N N . ASN B 1 74 ? 3.41 19.594 5.059 1 90.62 74 ASN B N 1
ATOM 2590 C CA . ASN B 1 74 ? 3.508 20.516 6.172 1 90.62 74 ASN B CA 1
ATOM 2591 C C . ASN B 1 74 ? 4.578 21.578 5.93 1 90.62 74 ASN B C 1
ATOM 2593 O O . ASN B 1 74 ? 4.371 22.766 6.215 1 90.62 74 ASN B O 1
ATOM 2597 N N . THR B 1 75 ? 5.68 21.156 5.367 1 89.12 75 THR B N 1
ATOM 2598 C CA . THR B 1 75 ? 6.742 22.094 5.035 1 89.12 75 THR B CA 1
ATOM 2599 C C . THR B 1 75 ? 6.27 23.094 3.973 1 89.12 75 THR B C 1
ATOM 2601 O O . THR B 1 75 ? 6.582 24.281 4.043 1 89.12 75 THR B O 1
ATOM 2604 N N . SER B 1 76 ? 5.523 22.609 3.086 1 87.94 76 SER B N 1
ATOM 2605 C CA . SER B 1 76 ? 5.008 23.469 2.025 1 87.94 76 SER B CA 1
ATOM 2606 C C . SER B 1 76 ? 4.051 24.531 2.58 1 87.94 76 SER B C 1
ATOM 2608 O O . SER B 1 76 ? 4.062 25.672 2.135 1 87.94 76 SER B O 1
ATOM 2610 N N . ILE B 1 77 ? 3.23 24.141 3.488 1 88.94 77 ILE B N 1
ATOM 2611 C CA . ILE B 1 77 ? 2.303 25.078 4.102 1 88.94 77 ILE B CA 1
ATOM 2612 C C . ILE B 1 77 ? 3.082 26.188 4.805 1 88.94 77 ILE B C 1
ATOM 2614 O O . ILE B 1 77 ? 2.773 27.375 4.645 1 88.94 77 ILE B O 1
ATOM 2618 N N . ALA B 1 78 ? 4.113 25.828 5.504 1 91.31 78 ALA B N 1
ATOM 2619 C CA . ALA B 1 78 ? 4.949 26.797 6.207 1 91.31 78 ALA B CA 1
ATOM 2620 C C . ALA B 1 78 ? 5.648 27.734 5.223 1 91.31 78 ALA B C 1
ATOM 2622 O O . ALA B 1 78 ? 5.66 28.953 5.418 1 91.31 78 ALA B O 1
ATOM 2623 N N . THR B 1 79 ? 6.188 27.172 4.215 1 88.81 79 THR B N 1
ATOM 2624 C CA . THR B 1 79 ? 6.902 27.953 3.219 1 88.81 79 THR B CA 1
ATOM 2625 C C . THR B 1 79 ? 5.945 28.906 2.486 1 88.81 79 THR B C 1
ATOM 2627 O O . THR B 1 79 ? 6.297 30.047 2.189 1 88.81 79 THR B O 1
ATOM 2630 N N . ASN B 1 80 ? 4.793 28.391 2.166 1 86.75 80 ASN B N 1
ATOM 2631 C CA . ASN B 1 80 ? 3.797 29.219 1.486 1 86.75 80 ASN B CA 1
ATOM 2632 C C . ASN B 1 80 ? 3.365 30.391 2.346 1 86.75 80 ASN B C 1
ATOM 2634 O O . ASN B 1 80 ? 3.133 31.484 1.831 1 86.75 80 ASN B O 1
ATOM 2638 N N . PHE B 1 81 ? 3.166 30.172 3.592 1 89.94 81 PHE B N 1
ATOM 2639 C CA . PHE B 1 81 ? 2.861 31.266 4.508 1 89.94 81 PHE B CA 1
ATOM 2640 C C . PHE B 1 81 ? 3.896 32.375 4.383 1 89.94 81 PHE B C 1
ATOM 2642 O O . PHE B 1 81 ? 3.543 33.562 4.309 1 89.94 81 PHE B O 1
ATOM 2649 N N . LEU B 1 82 ? 5.141 32 4.391 1 89.62 82 LEU B N 1
ATOM 2650 C CA . LEU B 1 82 ? 6.215 33 4.316 1 89.62 82 LEU B CA 1
ATOM 2651 C C . LEU B 1 82 ? 6.16 33.75 2.998 1 89.62 82 LEU B C 1
ATOM 2653 O O . LEU B 1 82 ? 6.277 34.969 2.982 1 89.62 82 LEU B O 1
ATOM 2657 N N . LYS B 1 83 ? 5.988 33.062 1.996 1 84.44 83 LYS B N 1
ATOM 2658 C CA . LYS B 1 83 ? 5.918 33.719 0.681 1 84.44 83 LYS B CA 1
ATOM 2659 C C . LYS B 1 83 ? 4.797 34.75 0.627 1 84.44 83 LYS B C 1
ATOM 2661 O O . LYS B 1 83 ? 4.961 35.812 0.044 1 84.44 83 LYS B O 1
ATOM 2666 N N . LEU B 1 84 ? 3.736 34.469 1.279 1 85.38 84 LEU B N 1
ATOM 2667 C CA . LEU B 1 84 ? 2.545 35.312 1.166 1 85.38 84 LEU B CA 1
ATOM 2668 C C . LEU B 1 84 ? 2.568 36.438 2.195 1 85.38 84 LEU B C 1
ATOM 2670 O O . LEU B 1 84 ? 2.121 37.531 1.912 1 85.38 84 LEU B O 1
ATOM 2674 N N . HIS B 1 85 ? 3.057 36.188 3.369 1 89.56 85 HIS B N 1
ATOM 2675 C CA . HIS B 1 85 ? 2.797 37.125 4.453 1 89.56 85 HIS B CA 1
ATOM 2676 C C . HIS B 1 85 ? 4.094 37.688 5 1 89.56 85 HIS B C 1
ATOM 2678 O O . HIS B 1 85 ? 4.07 38.625 5.812 1 89.56 85 HIS B O 1
ATOM 2684 N N . LYS B 1 86 ? 5.195 37.25 4.527 1 89.75 86 LYS B N 1
ATOM 2685 C CA . LYS B 1 86 ? 6.453 37.75 5.055 1 89.75 86 LYS B CA 1
ATOM 2686 C C . LYS B 1 86 ? 6.598 39.25 4.77 1 89.75 86 LYS B C 1
ATOM 2688 O O . LYS B 1 86 ? 7.062 40 5.621 1 89.75 86 LYS B O 1
ATOM 2693 N N . PRO B 1 87 ? 6.219 39.719 3.557 1 90.19 87 PRO B N 1
ATOM 2694 C CA . PRO B 1 87 ? 6.305 41.156 3.316 1 90.19 87 PRO B CA 1
ATOM 2695 C C . PRO B 1 87 ? 5.52 41.969 4.336 1 90.19 87 PRO B C 1
ATOM 2697 O O . PRO B 1 87 ? 5.984 43.031 4.777 1 90.19 87 PRO B O 1
ATOM 2700 N N . LEU B 1 88 ? 4.367 41.5 4.672 1 90.88 88 LEU B N 1
ATOM 2701 C CA . LEU B 1 88 ? 3.557 42.156 5.684 1 90.88 88 LEU B CA 1
ATOM 2702 C C . LEU B 1 88 ? 4.273 42.188 7.031 1 90.88 88 LEU B C 1
ATOM 2704 O O . LEU B 1 88 ? 4.25 43.188 7.734 1 90.88 88 LEU B O 1
ATOM 2708 N N . LEU B 1 89 ? 4.898 41.094 7.359 1 93.44 89 LEU B N 1
ATOM 2709 C CA . LEU B 1 89 ? 5.633 41 8.617 1 93.44 89 LEU B CA 1
ATOM 2710 C C . LEU B 1 89 ? 6.855 41.906 8.594 1 93.44 89 LEU B C 1
ATOM 2712 O O . LEU B 1 89 ? 7.129 42.625 9.57 1 93.44 89 LEU B O 1
ATOM 2716 N N . ASP B 1 90 ? 7.504 41.969 7.492 1 92.56 90 ASP B N 1
ATOM 2717 C CA . ASP B 1 90 ? 8.688 42.812 7.336 1 92.56 90 ASP B CA 1
ATOM 2718 C C . ASP B 1 90 ? 8.32 44.281 7.422 1 92.56 90 ASP B C 1
ATOM 2720 O O . ASP B 1 90 ? 9.125 45.094 7.871 1 92.56 90 ASP B O 1
ATOM 2724 N N . ASP B 1 91 ? 7.129 44.625 7 1 92.88 91 ASP B N 1
ATOM 2725 C CA . ASP B 1 91 ? 6.656 46 7.051 1 92.88 91 ASP B CA 1
ATOM 2726 C C . ASP B 1 91 ? 6.352 46.406 8.484 1 92.88 91 ASP B C 1
ATOM 2728 O O . ASP B 1 91 ? 6.293 47.594 8.789 1 92.88 91 ASP B O 1
ATOM 2732 N N . ASN B 1 92 ? 6.184 45.438 9.438 1 92.12 92 ASN B N 1
ATOM 2733 C CA . ASN B 1 92 ? 5.691 45.781 10.773 1 92.12 92 ASN B CA 1
ATOM 2734 C C . ASN B 1 92 ? 6.73 45.469 11.844 1 92.12 92 ASN B C 1
ATOM 2736 O O . ASN B 1 92 ? 6.633 45.969 12.969 1 92.12 92 ASN B O 1
ATOM 2740 N N . PHE B 1 93 ? 7.688 44.625 11.453 1 93.94 93 PHE B N 1
ATOM 2741 C CA . PHE B 1 93 ? 8.734 44.219 12.398 1 93.94 93 PHE B CA 1
AT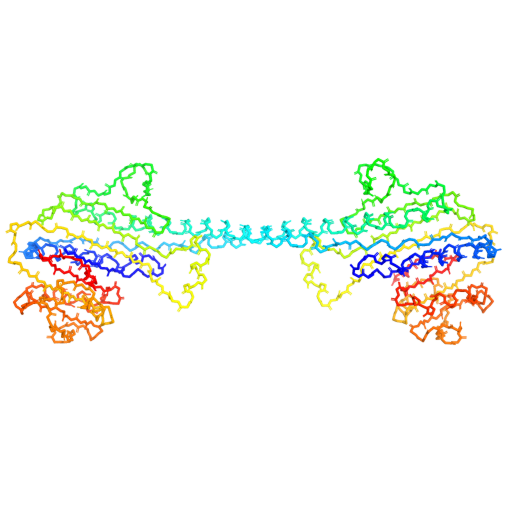OM 2742 C C . PHE B 1 93 ? 10.109 44.406 11.773 1 93.94 93 PHE B C 1
ATOM 2744 O O . PHE B 1 93 ? 10.281 44.219 10.57 1 93.94 93 PHE B O 1
ATOM 2751 N N . THR B 1 94 ? 11.086 44.719 12.641 1 94.19 94 THR B N 1
ATOM 2752 C CA . THR B 1 94 ? 12.461 44.844 12.172 1 94.19 94 THR B CA 1
ATOM 2753 C C . THR B 1 94 ? 13.102 43.469 11.969 1 94.19 94 THR B C 1
ATOM 2755 O O . THR B 1 94 ? 13.875 43.281 11.031 1 94.19 94 THR B O 1
ATOM 2758 N N . LEU B 1 95 ? 12.812 42.625 12.906 1 93.5 95 LEU B N 1
ATOM 2759 C CA . LEU B 1 95 ? 13.328 41.25 12.836 1 93.5 95 LEU B CA 1
ATOM 2760 C C . LEU B 1 95 ? 12.203 40.25 12.656 1 93.5 95 LEU B C 1
ATOM 2762 O O . LEU B 1 95 ? 11.266 40.188 13.461 1 93.5 95 LEU B O 1
ATOM 2766 N N . VAL B 1 96 ? 12.305 39.5 11.57 1 94.62 96 VAL B N 1
ATOM 2767 C CA . VAL B 1 96 ? 11.281 38.5 11.273 1 94.62 96 VAL B CA 1
ATOM 2768 C C . VAL B 1 96 ? 11.938 37.125 11.047 1 94.62 96 VAL B C 1
ATOM 2770 O O . VAL B 1 96 ? 12.648 36.938 10.062 1 94.62 96 VAL B O 1
ATOM 2773 N N . GLY B 1 97 ? 11.719 36.25 12.023 1 93.88 97 GLY B N 1
ATOM 2774 C CA . GLY B 1 97 ? 12.227 34.906 11.867 1 93.88 97 GLY B CA 1
ATOM 2775 C C . GLY B 1 97 ? 13.695 34.781 12.242 1 93.88 97 GLY B C 1
ATOM 2776 O O . GLY B 1 97 ? 14.289 35.688 12.797 1 93.88 97 GLY B O 1
ATOM 2777 N N . GLU B 1 98 ? 14.172 33.531 12.055 1 90.19 98 GLU B N 1
ATOM 2778 C CA . GLU B 1 98 ? 15.547 33.188 12.422 1 90.19 98 GLU B CA 1
ATOM 2779 C C . GLU B 1 98 ? 16.266 32.469 11.297 1 90.19 98 GLU B C 1
ATOM 2781 O O . GLU B 1 98 ? 15.641 32.094 10.297 1 90.19 98 GLU B O 1
ATOM 2786 N N . THR B 1 99 ? 17.531 32.469 11.453 1 87.06 99 THR B N 1
ATOM 2787 C CA . THR B 1 99 ? 18.375 31.734 10.531 1 87.06 99 THR B CA 1
ATOM 2788 C C . THR B 1 99 ? 18.953 30.5 11.211 1 87.06 99 THR B C 1
ATOM 2790 O O . THR B 1 99 ? 19 30.422 12.445 1 87.06 99 THR B O 1
ATOM 2793 N N . GLY B 1 100 ? 19.219 29.422 10.445 1 82.06 100 GLY B N 1
ATOM 2794 C CA . GLY B 1 100 ? 19.812 28.234 11.023 1 82.06 100 GLY B CA 1
ATOM 2795 C C . GLY B 1 100 ? 19.484 26.969 10.25 1 82.06 100 GLY B C 1
ATOM 2796 O O . GLY B 1 100 ? 18.797 27.016 9.234 1 82.06 100 GLY B O 1
ATOM 2797 N N . LEU B 1 101 ? 19.953 25.797 10.797 1 76.81 101 LEU B N 1
ATOM 2798 C CA . LEU B 1 101 ? 19.828 24.516 10.125 1 76.81 101 LEU B CA 1
ATOM 2799 C C . LEU B 1 101 ? 18.375 24.016 10.164 1 76.81 101 LEU B C 1
ATOM 2801 O O . LEU B 1 101 ? 17.906 23.391 9.219 1 76.81 101 LEU B O 1
ATOM 2805 N N . ASP B 1 102 ? 17.641 24.328 11.188 1 80.62 102 ASP B N 1
ATOM 2806 C CA . ASP B 1 102 ? 16.281 23.828 11.352 1 80.62 102 ASP B CA 1
ATOM 2807 C C . ASP B 1 102 ? 15.25 24.859 10.883 1 80.62 102 ASP B C 1
ATOM 2809 O O . ASP B 1 102 ? 14.078 24.797 11.258 1 80.62 102 ASP B O 1
ATOM 2813 N N . VAL B 1 103 ? 15.703 25.766 9.984 1 86.88 103 VAL B N 1
ATOM 2814 C CA . VAL B 1 103 ? 14.836 26.859 9.547 1 86.88 103 VAL B CA 1
ATOM 2815 C C . VAL B 1 103 ? 14.273 26.547 8.164 1 86.88 103 VAL B C 1
ATOM 2817 O O . VAL B 1 103 ? 15 26.078 7.281 1 86.88 103 VAL B O 1
ATOM 2820 N N . VAL B 1 104 ? 12.984 26.578 8.148 1 85.69 104 VAL B N 1
ATOM 2821 C CA . VAL B 1 104 ? 12.273 26.438 6.879 1 85.69 104 VAL B CA 1
ATOM 2822 C C . VAL B 1 104 ? 12.109 27.812 6.238 1 85.69 104 VAL B C 1
ATOM 2824 O O . VAL B 1 104 ? 11.422 28.688 6.785 1 85.69 104 VAL B O 1
ATOM 2827 N N . ALA B 1 105 ? 12.82 28.109 5.238 1 76.12 105 ALA B N 1
ATOM 2828 C CA . ALA B 1 105 ? 12.75 29.375 4.496 1 76.12 105 ALA B CA 1
ATOM 2829 C C . ALA B 1 105 ? 13.031 29.141 3.014 1 76.12 105 ALA B C 1
ATOM 2831 O O . ALA B 1 105 ? 13.461 28.062 2.613 1 76.12 105 ALA B O 1
ATOM 2832 N N . ALA B 1 106 ? 12.352 30.172 2.309 1 61.75 106 ALA B N 1
ATOM 2833 C CA . ALA B 1 106 ? 12.805 30.156 0.921 1 61.75 106 ALA B CA 1
ATOM 2834 C C . ALA B 1 106 ? 14.242 30.656 0.814 1 61.75 106 ALA B C 1
ATOM 2836 O O . ALA B 1 106 ? 14.562 31.766 1.263 1 61.75 106 ALA B O 1
ATOM 2837 N N . SER B 1 107 ? 15.25 29.875 0.496 1 60.56 107 SER B N 1
ATOM 2838 C CA . SER B 1 107 ? 16.641 30.234 0.308 1 60.56 107 SER B CA 1
ATOM 2839 C C . SER B 1 107 ? 17.281 30.688 1.62 1 60.56 107 SER B C 1
ATOM 2841 O O . SER B 1 107 ? 16.875 30.234 2.695 1 60.56 107 SER B O 1
ATOM 2843 N N . ASP B 1 108 ? 18.484 31.516 1.726 1 62.56 108 ASP B N 1
ATOM 2844 C CA . ASP B 1 108 ? 19.328 32.031 2.801 1 62.56 108 ASP B CA 1
ATOM 2845 C C . ASP B 1 108 ? 18.594 33.125 3.586 1 62.56 108 ASP B C 1
ATOM 2847 O O . ASP B 1 108 ? 19.219 33.969 4.219 1 62.56 108 ASP B O 1
ATOM 2851 N N . GLU B 1 109 ? 17.203 32.938 3.557 1 79.5 109 GLU B N 1
ATOM 2852 C CA . GLU B 1 109 ? 16.438 34 4.223 1 79.5 109 GLU B CA 1
ATOM 2853 C C . GLU B 1 109 ? 15.906 33.531 5.57 1 79.5 109 GLU B C 1
ATOM 2855 O O . GLU B 1 109 ? 15.977 32.344 5.891 1 79.5 109 GLU B O 1
ATOM 2860 N N . ARG B 1 110 ? 15.688 34.438 6.516 1 89.5 110 ARG B N 1
ATOM 2861 C CA . ARG B 1 110 ? 15.07 34.188 7.812 1 89.5 110 ARG B CA 1
ATOM 2862 C C . ARG B 1 110 ? 13.648 33.656 7.645 1 89.5 110 ARG B C 1
ATOM 2864 O O . ARG B 1 110 ? 12.93 34.062 6.73 1 89.5 110 ARG B O 1
ATOM 2871 N N . GLY B 1 111 ? 13.344 32.594 8.477 1 93.5 111 GLY B N 1
ATOM 2872 C CA . GLY B 1 111 ? 12 32.062 8.359 1 93.5 111 GLY B CA 1
ATOM 2873 C C . GLY B 1 111 ? 11.562 31.281 9.578 1 93.5 111 GLY B C 1
ATOM 2874 O O . GLY B 1 111 ? 11.852 31.672 10.711 1 93.5 111 GLY B O 1
ATOM 2875 N N . TRP B 1 112 ? 10.773 30.172 9.289 1 94.69 112 TRP B N 1
ATOM 2876 C CA . TRP B 1 112 ? 10.18 29.375 10.352 1 94.69 112 TRP B CA 1
ATOM 2877 C C . TRP B 1 112 ? 11.234 28.469 11.008 1 94.69 112 TRP B C 1
ATOM 2879 O O . TRP B 1 112 ? 12.047 27.859 10.312 1 94.69 112 TRP B O 1
ATOM 2889 N N . ARG B 1 113 ? 11.234 28.422 12.32 1 93.69 113 ARG B N 1
ATOM 2890 C CA . ARG B 1 113 ? 11.953 27.375 13.023 1 93.69 113 ARG B CA 1
ATOM 2891 C C . ARG B 1 113 ? 11.102 26.109 13.141 1 93.69 113 ARG B C 1
ATOM 2893 O O . ARG B 1 113 ? 9.977 26.172 13.641 1 93.69 113 ARG B O 1
ATOM 2900 N N . ARG B 1 114 ? 11.648 25.047 12.742 1 94 114 ARG B N 1
ATOM 2901 C CA . ARG B 1 114 ? 10.938 23.781 12.836 1 94 114 ARG B CA 1
ATOM 2902 C C . ARG B 1 114 ? 11.094 23.172 14.219 1 94 114 ARG B C 1
ATOM 2904 O O . ARG B 1 114 ? 12.18 22.719 14.586 1 94 114 ARG B O 1
ATOM 2911 N N . GLU B 1 115 ? 10.07 23.125 14.984 1 91.56 115 GLU B N 1
ATOM 2912 C CA . GLU B 1 115 ? 10.078 22.5 16.297 1 91.56 115 GLU B CA 1
ATOM 2913 C C . GLU B 1 115 ? 9.758 21.016 16.203 1 91.56 115 GLU B C 1
ATOM 2915 O O . GLU B 1 115 ? 10.289 20.203 16.969 1 91.56 115 GLU B O 1
ATOM 2920 N N . ALA B 1 116 ? 8.875 20.688 15.391 1 91.81 116 ALA B N 1
ATOM 2921 C CA . ALA B 1 116 ? 8.43 19.344 15.023 1 91.81 116 ALA B CA 1
ATOM 2922 C C . ALA B 1 116 ? 7.965 19.297 13.57 1 91.81 116 ALA B C 1
ATOM 2924 O O . ALA B 1 116 ? 7.859 20.344 12.914 1 91.81 116 ALA B O 1
ATOM 2925 N N . GLU B 1 117 ? 7.723 18.125 13 1 91.19 117 GLU B N 1
ATOM 2926 C CA . GLU B 1 117 ? 7.32 18 11.602 1 91.19 117 GLU B CA 1
ATOM 2927 C C . GLU B 1 117 ? 5.965 18.656 11.359 1 91.19 117 GLU B C 1
ATOM 2929 O O . GLU B 1 117 ? 5.613 18.953 10.219 1 91.19 117 GLU B O 1
ATOM 2934 N N . HIS B 1 118 ? 5.23 18.859 12.406 1 93.31 118 HIS B N 1
ATOM 2935 C CA . HIS B 1 118 ? 3.906 19.453 12.273 1 93.31 118 HIS B CA 1
ATOM 2936 C C . HIS B 1 118 ? 3.816 20.781 13.023 1 93.31 118 HIS B C 1
ATOM 2938 O O . HIS B 1 118 ? 2.725 21.344 13.188 1 93.31 118 HIS B O 1
ATOM 2944 N N . CYS B 1 119 ? 4.898 21.312 13.547 1 94.44 119 CYS B N 1
ATOM 2945 C CA . CYS B 1 119 ? 4.887 22.531 14.359 1 94.44 119 CYS B CA 1
ATOM 2946 C C . CYS B 1 119 ? 6.043 23.453 13.984 1 94.44 119 CYS B C 1
ATOM 2948 O O . CYS B 1 119 ? 7.207 23.047 14.039 1 94.44 119 CYS B O 1
ATOM 2950 N N . PHE B 1 120 ? 5.77 24.625 13.594 1 95.69 120 PHE B N 1
ATOM 2951 C CA . PHE B 1 120 ? 6.742 25.641 13.203 1 95.69 120 PHE B CA 1
ATOM 2952 C C . PHE B 1 120 ? 6.555 26.922 14.008 1 95.69 120 PHE B C 1
ATOM 2954 O O . PHE B 1 120 ? 5.422 27.328 14.266 1 95.69 120 PHE B O 1
ATOM 2961 N N . THR B 1 121 ? 7.629 27.547 14.43 1 95.81 121 THR B N 1
ATOM 2962 C CA . THR B 1 121 ? 7.551 28.797 15.188 1 95.81 121 THR B CA 1
ATOM 2963 C C . THR B 1 121 ? 8.406 29.875 14.531 1 95.81 121 THR B C 1
ATOM 2965 O O . THR B 1 121 ? 9.391 29.578 13.859 1 95.81 121 THR B O 1
ATOM 2968 N N . MET B 1 122 ? 7.984 31.062 14.664 1 96.19 122 MET B N 1
ATOM 2969 C CA . MET B 1 122 ? 8.711 32.219 14.164 1 96.19 122 MET B CA 1
ATOM 2970 C C . MET B 1 122 ? 8.578 33.406 15.109 1 96.19 122 MET B C 1
ATOM 2972 O O . MET B 1 122 ? 7.469 33.75 15.523 1 96.19 122 MET B O 1
ATOM 2976 N N . TRP B 1 123 ? 9.719 33.938 15.484 1 94.31 123 TRP B N 1
ATOM 2977 C CA . TRP B 1 123 ? 9.766 35.094 16.375 1 94.31 123 TRP B CA 1
ATOM 2978 C C . TRP B 1 123 ? 9.953 36.375 15.594 1 94.31 123 TRP B C 1
ATOM 2980 O O . TRP B 1 123 ? 10.766 36.438 14.664 1 94.31 123 TRP B O 1
ATOM 2990 N N . CYS B 1 124 ? 9.164 37.375 15.906 1 94.5 124 CYS B N 1
ATOM 2991 C CA . CYS B 1 124 ? 9.266 38.719 15.328 1 94.5 124 CYS B CA 1
ATOM 2992 C C . CYS B 1 124 ? 9.477 39.781 16.406 1 94.5 124 CYS B C 1
ATOM 2994 O O . CYS B 1 124 ? 8.844 39.719 17.469 1 94.5 124 CYS B O 1
ATOM 2996 N N . SER B 1 125 ? 10.414 40.688 16.172 1 92.81 125 SER B N 1
ATOM 2997 C CA . SER B 1 125 ? 10.695 41.719 17.156 1 92.81 125 SER B CA 1
ATOM 2998 C C . SER B 1 125 ? 11.078 43.031 16.469 1 92.81 125 SER B C 1
ATOM 3000 O O . SER B 1 125 ? 11.297 43.062 15.266 1 92.81 125 SER B O 1
ATOM 3002 N N . GLY B 1 126 ? 11.055 44.156 17.312 1 91.12 126 GLY B N 1
ATOM 3003 C CA . GLY B 1 126 ? 11.492 45.469 16.844 1 91.12 126 GLY B CA 1
ATOM 3004 C C . GLY B 1 126 ? 10.344 46.375 16.484 1 91.12 126 GLY B C 1
ATOM 3005 O O . GLY B 1 126 ? 10.547 47.406 15.836 1 91.12 126 GLY B O 1
ATOM 3006 N N . ARG B 1 127 ? 9.188 45.906 16.641 1 89 127 ARG B N 1
ATOM 3007 C CA . ARG B 1 127 ? 8.039 46.781 16.5 1 89 127 ARG B CA 1
ATOM 3008 C C . ARG B 1 127 ? 7.852 47.656 17.75 1 89 127 ARG B C 1
ATOM 3010 O O . ARG B 1 127 ? 8.117 47.188 18.859 1 89 127 ARG B O 1
ATOM 3017 N N . LEU B 1 128 ? 7.27 48.719 17.469 1 80.12 128 LEU B N 1
ATOM 3018 C CA . LEU B 1 128 ? 7.039 49.625 18.594 1 80.12 128 LEU B CA 1
ATOM 3019 C C . LEU B 1 128 ? 5.91 49.094 19.469 1 80.12 128 LEU B C 1
ATOM 3021 O O . LEU B 1 128 ? 4.977 48.469 18.984 1 80.12 128 LEU B O 1
ATOM 3025 N N . CYS B 1 129 ? 5.902 49.094 20.781 1 69.31 129 CYS B N 1
ATOM 3026 C CA . CYS B 1 129 ? 4.863 48.844 21.781 1 69.31 129 CYS B CA 1
ATOM 3027 C C . CYS B 1 129 ? 4.77 47.344 22.094 1 69.31 129 CYS B C 1
ATOM 3029 O O . CYS B 1 129 ? 3.828 46.906 22.75 1 69.31 129 CYS B O 1
ATOM 3031 N N . CYS B 1 130 ? 5.594 46.562 21.359 1 80.69 130 CYS B N 1
ATOM 3032 C CA . CYS B 1 130 ? 5.543 45.156 21.719 1 80.69 130 CYS B CA 1
ATOM 3033 C C . CYS B 1 130 ? 6.945 44.594 21.922 1 80.69 130 CYS B C 1
ATOM 3035 O O . CYS B 1 130 ? 7.906 45.094 21.328 1 80.69 130 CYS B O 1
ATOM 3037 N N . GLU B 1 131 ? 7.102 43.781 22.891 1 82.75 131 GLU B N 1
ATOM 3038 C CA . GLU B 1 131 ? 8.367 43.094 23.141 1 82.75 131 GLU B CA 1
ATOM 3039 C C . GLU B 1 131 ? 8.695 42.094 22.016 1 82.75 131 GLU B C 1
ATOM 3041 O O . GLU B 1 131 ? 9.852 41.969 21.609 1 82.75 131 GLU B O 1
ATOM 3046 N N . GLY B 1 132 ? 7.617 41.562 21.609 1 90.56 132 GLY B N 1
ATOM 3047 C CA . GLY B 1 132 ? 7.793 40.562 20.547 1 90.56 132 GLY B CA 1
ATOM 3048 C C . GLY B 1 132 ? 6.527 39.781 20.25 1 90.56 132 GLY B C 1
ATOM 3049 O O . GLY B 1 132 ? 5.555 39.844 21.016 1 90.56 132 GLY B O 1
ATOM 3050 N N . MET B 1 133 ? 6.52 39.188 19.094 1 93.69 133 MET B N 1
ATOM 3051 C CA . MET B 1 133 ? 5.402 38.344 18.656 1 93.69 133 MET B CA 1
ATOM 3052 C C . MET B 1 133 ? 5.887 36.969 18.234 1 93.69 133 MET B C 1
ATOM 3054 O O . MET B 1 133 ? 6.844 36.844 17.469 1 93.69 133 MET B O 1
ATOM 3058 N N . LEU B 1 134 ? 5.289 36 18.828 1 94.69 134 LEU B N 1
ATOM 3059 C CA . LEU B 1 134 ? 5.594 34.625 18.453 1 94.69 134 LEU B CA 1
ATOM 3060 C C . LEU B 1 134 ? 4.473 34 17.609 1 94.69 134 LEU B C 1
ATOM 3062 O O . LEU B 1 134 ? 3.334 33.906 18.078 1 94.69 134 LEU B O 1
ATOM 3066 N N . LEU B 1 135 ? 4.832 33.688 16.375 1 96.69 135 LEU B N 1
ATOM 3067 C CA . LEU B 1 135 ? 3.918 32.938 15.523 1 96.69 135 LEU B CA 1
ATOM 3068 C C . LEU B 1 135 ? 4.172 31.438 15.633 1 96.69 135 LEU B C 1
ATOM 3070 O O . LEU B 1 135 ? 5.32 31 15.602 1 96.69 135 LEU B O 1
ATOM 3074 N N . THR B 1 136 ? 3.146 30.672 15.859 1 95.75 136 THR B N 1
ATOM 3075 C CA . THR B 1 136 ? 3.244 29.219 15.914 1 95.75 136 THR B CA 1
ATOM 3076 C C . THR B 1 136 ? 2.254 28.562 14.945 1 95.75 136 THR B C 1
ATOM 3078 O O . THR B 1 136 ? 1.042 28.75 15.078 1 95.75 136 THR B O 1
ATOM 3081 N N . LEU B 1 137 ? 2.795 27.891 14 1 95.62 137 LEU B N 1
ATOM 3082 C CA . LEU B 1 137 ? 1.978 27.062 13.109 1 95.62 137 LEU B CA 1
ATOM 3083 C C . LEU B 1 137 ? 1.793 25.672 13.68 1 95.62 137 LEU B C 1
ATOM 3085 O O . LEU B 1 137 ? 2.752 24.891 13.773 1 95.62 137 LEU B O 1
ATOM 3089 N N . LYS B 1 138 ? 0.614 25.422 14.117 1 95.44 138 LYS B N 1
ATOM 3090 C CA . LYS B 1 138 ? 0.248 24.078 14.562 1 95.44 138 LYS B CA 1
ATOM 3091 C C . LYS B 1 138 ? -0.543 23.328 13.492 1 95.44 138 LYS B C 1
ATOM 3093 O O . LYS B 1 138 ? -1.752 23.531 13.352 1 95.44 138 LYS B O 1
ATOM 3098 N N . LEU B 1 139 ? 0.136 22.422 12.82 1 94.19 139 LEU B N 1
ATOM 3099 C CA . LEU B 1 139 ? -0.466 21.734 11.688 1 94.19 139 LEU B CA 1
ATOM 3100 C C . LEU B 1 139 ? -0.903 20.328 12.07 1 94.19 139 LEU B C 1
ATOM 3102 O O . LEU B 1 139 ? -0.501 19.812 13.117 1 94.19 139 LEU B O 1
ATOM 3106 N N . ILE B 1 140 ? -1.802 19.828 11.227 1 92.12 140 ILE B N 1
ATOM 3107 C CA . ILE B 1 140 ? -2.178 18.422 11.359 1 92.12 140 ILE B CA 1
ATOM 3108 C C . ILE B 1 140 ? -0.942 17.547 11.211 1 92.12 140 ILE B C 1
ATOM 3110 O O . ILE B 1 140 ? -0.08 17.812 10.367 1 92.12 140 ILE B O 1
ATOM 3114 N N . LYS B 1 141 ? -0.8 16.469 12.07 1 92.06 141 LYS B N 1
ATOM 3115 C CA . LYS B 1 141 ? 0.311 15.531 11.961 1 92.06 141 LYS B CA 1
ATOM 3116 C C . LYS B 1 141 ? 0.134 14.609 10.758 1 92.06 141 LYS B C 1
ATOM 3118 O O . LYS B 1 141 ? -0.063 13.398 10.922 1 92.06 141 LYS B O 1
ATOM 3123 N N . ARG B 1 142 ? 0.374 15.109 9.617 1 88.94 142 ARG B N 1
ATOM 3124 C CA . ARG B 1 142 ? 0.136 14.383 8.375 1 88.94 142 ARG B CA 1
ATOM 3125 C C . ARG B 1 142 ? 1.152 13.266 8.188 1 88.94 142 ARG B C 1
ATOM 3127 O O . ARG B 1 142 ? 0.885 12.289 7.488 1 88.94 142 ARG B O 1
ATOM 3134 N N . GLN B 1 143 ? 2.355 13.391 8.766 1 88.19 143 GLN B N 1
ATOM 3135 C CA . GLN B 1 143 ? 3.416 12.391 8.641 1 88.19 143 GLN B CA 1
ATOM 3136 C C . GLN B 1 143 ? 3.129 11.172 9.5 1 88.19 143 GLN B C 1
ATOM 3138 O O . GLN B 1 143 ? 3.814 10.148 9.391 1 88.19 143 GLN B O 1
ATOM 3143 N N . ASP B 1 144 ? 2.176 11.352 10.383 1 88.44 144 ASP B N 1
ATOM 3144 C CA . ASP B 1 144 ? 1.783 10.258 11.266 1 88.44 144 ASP B CA 1
ATOM 3145 C C . ASP B 1 144 ? 0.514 9.57 10.766 1 88.44 144 ASP B C 1
ATOM 3147 O O . ASP B 1 144 ? -0.591 10.086 10.945 1 88.44 144 ASP B O 1
ATOM 3151 N N . LEU B 1 145 ? 0.667 8.383 10.234 1 82.88 145 LEU B N 1
ATOM 3152 C CA . LEU B 1 145 ? -0.438 7.645 9.633 1 82.88 145 LEU B CA 1
ATOM 3153 C C . LEU B 1 145 ? -1.531 7.375 10.664 1 82.88 145 LEU B C 1
ATOM 3155 O O . LEU B 1 145 ? -2.721 7.441 10.344 1 82.88 145 LEU B O 1
ATOM 3159 N N . VAL B 1 146 ? -1.183 7.035 11.898 1 82.94 146 VAL B N 1
ATOM 3160 C CA . VAL B 1 146 ? -2.148 6.762 12.953 1 82.94 146 VAL B CA 1
ATOM 3161 C C . VAL B 1 146 ? -2.977 8.016 13.234 1 82.94 146 VAL B C 1
ATOM 3163 O O . VAL B 1 146 ? -4.199 7.941 13.367 1 82.94 146 VAL B O 1
ATOM 3166 N N . HIS B 1 147 ? -2.344 9.18 13.227 1 88.25 147 HIS B N 1
ATOM 3167 C CA . HIS B 1 147 ? -3.037 10.438 13.477 1 88.25 147 HIS B CA 1
ATOM 3168 C C . HIS B 1 147 ? -3.998 10.773 12.344 1 88.25 147 HIS B C 1
ATOM 3170 O O . HIS B 1 147 ? -5.121 11.219 12.586 1 88.25 147 HIS B O 1
ATOM 3176 N N . VAL B 1 148 ? -3.506 10.508 11.164 1 87.12 148 VAL B N 1
ATOM 3177 C CA . VAL B 1 148 ? -4.348 10.789 10 1 87.12 148 VAL B CA 1
ATOM 3178 C C . VAL B 1 148 ? -5.598 9.914 10.047 1 87.12 148 VAL B C 1
ATOM 3180 O O . VAL B 1 148 ? -6.703 10.383 9.781 1 87.12 148 VAL B O 1
ATOM 3183 N N . LEU B 1 149 ? -5.441 8.695 10.406 1 83.44 149 LEU B N 1
ATOM 3184 C CA . LEU B 1 149 ? -6.57 7.773 10.508 1 83.44 149 LEU B CA 1
ATOM 3185 C C . LEU B 1 149 ? -7.523 8.203 11.617 1 83.44 149 LEU B C 1
ATOM 3187 O O . LEU B 1 149 ? -8.742 8.195 11.43 1 83.44 149 LEU B O 1
ATOM 3191 N N . LEU B 1 150 ? -7.039 8.656 12.758 1 87.31 150 LEU B N 1
ATOM 3192 C CA . LEU B 1 150 ? -7.844 9.117 13.883 1 87.31 150 LEU B CA 1
ATOM 3193 C C . LEU B 1 150 ? -8.5 10.461 13.57 1 87.31 150 LEU B C 1
ATOM 3195 O O . LEU B 1 150 ? -9.586 10.758 14.07 1 87.31 150 LEU B O 1
ATOM 3199 N N . GLY B 1 151 ? -7.867 11.289 12.719 1 87.81 151 GLY B N 1
ATOM 3200 C CA . GLY B 1 151 ? -8.367 12.594 12.328 1 87.81 151 GLY B CA 1
ATOM 3201 C C . GLY B 1 151 ? -9.656 12.523 11.531 1 87.81 151 GLY B C 1
ATOM 3202 O O . GLY B 1 151 ? -10.383 13.516 11.438 1 87.81 151 GLY B O 1
ATOM 3203 N N . VAL B 1 152 ? -9.906 11.367 11.008 1 82.88 152 VAL B N 1
ATOM 3204 C CA . VAL B 1 152 ? -11.156 11.188 10.289 1 82.88 152 VAL B CA 1
ATOM 3205 C C . VAL B 1 152 ? -12.336 11.266 11.266 1 82.88 152 VAL B C 1
ATOM 3207 O O . VAL B 1 152 ? -13.383 11.828 10.938 1 82.88 152 VAL B O 1
ATOM 3210 N N . VAL B 1 153 ? -12.188 10.859 12.484 1 85.69 153 VAL B N 1
ATOM 3211 C CA . VAL B 1 153 ? -13.227 10.859 13.508 1 85.69 153 VAL B CA 1
ATOM 3212 C C . VAL B 1 153 ? -13.242 12.211 14.227 1 85.69 153 VAL B C 1
ATOM 3214 O O . VAL B 1 153 ? -14.305 12.727 14.578 1 85.69 153 VAL B O 1
ATOM 3217 N N . ARG B 1 154 ? -12.078 12.875 14.477 1 88.12 154 ARG B N 1
ATOM 3218 C CA . ARG B 1 154 ? -11.93 14.156 15.156 1 88.12 154 ARG B CA 1
ATOM 3219 C C . ARG B 1 154 ? -11.016 15.094 14.375 1 88.12 154 ARG B C 1
ATOM 3221 O O . ARG B 1 154 ? -9.844 15.242 14.703 1 88.12 154 ARG B O 1
ATOM 3228 N N . PRO B 1 155 ? -11.625 15.781 13.438 1 86.94 155 PRO B N 1
ATOM 3229 C CA . PRO B 1 155 ? -10.781 16.641 12.609 1 86.94 155 PRO B CA 1
ATOM 3230 C C . PRO B 1 155 ? -10.297 17.891 13.352 1 86.94 155 PRO B C 1
ATOM 3232 O O . PRO B 1 155 ? -11.047 18.484 14.125 1 86.94 155 PRO B O 1
ATOM 3235 N N . THR B 1 156 ? -9.094 18.109 13.242 1 87.12 156 THR B N 1
ATOM 3236 C CA . THR B 1 156 ? -8.469 19.328 13.758 1 87.12 156 THR B CA 1
ATOM 3237 C C . THR B 1 156 ? -7.883 20.156 12.625 1 87.12 156 THR B C 1
ATOM 3239 O O . THR B 1 156 ? -7.211 19.625 11.742 1 87.12 156 THR B O 1
ATOM 3242 N N . PRO B 1 157 ? -8.203 21.359 12.625 1 90.44 157 PRO B N 1
ATOM 3243 C CA . PRO B 1 157 ? -7.688 22.188 11.539 1 90.44 157 PRO B CA 1
ATOM 3244 C C . PRO B 1 157 ? -6.238 22.625 11.758 1 90.44 157 PRO B C 1
ATOM 3246 O O . PRO B 1 157 ? -5.754 22.609 12.891 1 90.44 157 PRO B O 1
ATOM 3249 N N . ASP B 1 158 ? -5.582 22.906 10.664 1 93.69 158 ASP B N 1
ATOM 3250 C CA . ASP B 1 158 ? -4.332 23.641 10.773 1 93.69 158 ASP B CA 1
ATOM 3251 C C . ASP B 1 158 ? -4.551 25 11.461 1 93.69 158 ASP B C 1
ATOM 3253 O O . ASP B 1 158 ? -5.535 25.688 11.188 1 93.69 158 ASP B O 1
ATOM 3257 N N . THR B 1 159 ? -3.693 25.344 12.367 1 94.94 159 THR B N 1
ATOM 3258 C CA . THR B 1 159 ? -3.939 26.516 13.203 1 94.94 159 THR B CA 1
ATOM 3259 C C . THR B 1 159 ? -2.697 27.406 13.273 1 94.94 159 THR B C 1
ATOM 3261 O O . THR B 1 159 ? -1.578 26.906 13.398 1 94.94 159 THR B O 1
ATOM 3264 N N . LEU B 1 160 ? -2.883 28.688 13.109 1 96.5 160 LEU B N 1
ATOM 3265 C CA . LEU B 1 160 ? -1.846 29.672 13.391 1 96.5 160 LEU B CA 1
ATOM 3266 C C . LEU B 1 160 ? -2.08 30.344 14.742 1 96.5 160 LEU B C 1
ATOM 3268 O O . LEU B 1 160 ? -3.119 30.969 14.969 1 96.5 160 LEU B O 1
ATOM 3272 N N . LEU B 1 161 ? -1.216 30.172 15.672 1 96.38 161 LEU B N 1
ATOM 3273 C CA . LEU B 1 161 ? -1.254 30.812 16.984 1 96.38 161 LEU B CA 1
ATOM 3274 C C . LEU B 1 161 ? -0.335 32.031 17.016 1 96.38 161 LEU B C 1
ATOM 3276 O O . LEU B 1 161 ? 0.841 31.938 16.656 1 96.38 161 LEU B O 1
ATOM 3280 N N . VAL B 1 162 ? -0.883 33.125 17.344 1 96.06 162 VAL B N 1
ATOM 3281 C CA . VAL B 1 162 ? -0.122 34.375 17.469 1 96.06 162 VAL B CA 1
ATOM 3282 C C . VAL B 1 162 ? -0.069 34.812 18.922 1 96.06 162 VAL B C 1
ATOM 3284 O O . VAL B 1 162 ? -1.104 35.094 19.531 1 96.06 162 VAL B O 1
ATOM 3287 N N . ARG B 1 163 ? 1.07 34.844 19.516 1 94.75 163 ARG B N 1
ATOM 3288 C CA . ARG B 1 163 ? 1.286 35.312 20.875 1 94.75 163 ARG B CA 1
ATOM 3289 C C . ARG B 1 163 ? 2.066 36.625 20.875 1 94.75 163 ARG B C 1
ATOM 3291 O O . ARG B 1 163 ? 3.178 36.688 20.344 1 94.75 163 ARG B O 1
ATOM 3298 N N . VAL B 1 164 ? 1.481 37.625 21.375 1 92.25 164 VAL B N 1
ATOM 3299 C CA . VAL B 1 164 ? 2.115 38.938 21.438 1 92.25 164 VAL B CA 1
ATOM 3300 C C . VAL B 1 164 ? 2.371 39.312 22.906 1 92.25 164 VAL B C 1
ATOM 3302 O O . VAL B 1 164 ? 1.477 39.219 23.75 1 92.25 164 VAL B O 1
ATOM 3305 N N . GLU B 1 165 ? 3.539 39.625 23.219 1 85.56 165 GLU B N 1
ATOM 3306 C CA . GLU B 1 165 ? 3.889 40.156 24.516 1 85.56 165 GLU B CA 1
ATOM 3307 C C . GLU B 1 165 ? 3.881 41.688 24.484 1 85.56 165 GLU B C 1
ATOM 3309 O O . GLU B 1 165 ? 4.746 42.312 23.875 1 85.56 165 GLU B O 1
ATOM 3314 N N . LEU B 1 166 ? 2.854 42.219 25.156 1 77.69 166 LEU B N 1
ATOM 3315 C CA . LEU B 1 166 ? 2.674 43.688 25.172 1 77.69 166 LEU B CA 1
ATOM 3316 C C . LEU B 1 166 ? 3.533 44.312 26.25 1 77.69 166 LEU B C 1
ATOM 3318 O O . LEU B 1 166 ? 3.812 43.688 27.281 1 77.69 166 LEU B O 1
ATOM 3322 N N . GLY B 1 167 ? 4.176 45.438 26.047 1 71.31 167 GLY B N 1
ATOM 3323 C CA . GLY B 1 167 ? 5.047 46.125 26.984 1 71.31 167 GLY B CA 1
ATOM 3324 C C . GLY B 1 167 ? 4.355 46.5 28.281 1 71.31 167 GLY B C 1
ATOM 3325 O O . GLY B 1 167 ? 3.131 46.656 28.312 1 71.31 167 GLY B O 1
ATOM 3326 N N . LYS B 1 168 ? 5.012 46.406 29.594 1 66 168 LYS B N 1
ATOM 3327 C CA . LYS B 1 168 ? 4.551 46.625 30.969 1 66 168 LYS B CA 1
ATOM 3328 C C . LYS B 1 168 ? 3.93 48 31.141 1 66 168 LYS B C 1
ATOM 3330 O O . LYS B 1 168 ? 3.014 48.188 31.938 1 66 168 LYS B O 1
ATOM 3335 N N . ASP B 1 169 ? 4.469 49.094 30.516 1 59.19 169 ASP B N 1
ATOM 3336 C CA . ASP B 1 169 ? 4.086 50.438 30.906 1 59.19 169 ASP B CA 1
ATOM 3337 C C . ASP B 1 169 ? 2.699 50.812 30.375 1 59.19 169 ASP B C 1
ATOM 3339 O O . ASP B 1 169 ? 2.127 51.812 30.766 1 59.19 169 ASP B O 1
ATOM 3343 N N . ASP B 1 170 ? 2.145 50.094 29.484 1 52.94 170 ASP B N 1
ATOM 3344 C CA . ASP B 1 170 ? 1.282 50.812 28.562 1 52.94 170 ASP B CA 1
ATOM 3345 C C . ASP B 1 170 ? -0.178 50.75 29 1 52.94 170 ASP B C 1
ATOM 3347 O O . ASP B 1 170 ? -0.974 51.625 28.672 1 52.94 170 ASP B O 1
ATOM 3351 N N . SER B 1 171 ? -0.824 49.719 29.531 1 56.97 171 SER B N 1
ATOM 3352 C CA . SER B 1 171 ? -2.283 49.719 29.547 1 56.97 171 SER B CA 1
ATOM 3353 C C . SER B 1 171 ? -2.818 49.281 30.906 1 56.97 171 SER B C 1
ATOM 3355 O O . SER B 1 171 ? -2.1 48.656 31.703 1 56.97 171 SER B O 1
ATOM 3357 N N . ASP B 1 172 ? -3.893 50.062 31.469 1 64.62 172 ASP B N 1
ATOM 3358 C CA . ASP B 1 172 ? -4.664 49.469 32.562 1 64.62 172 ASP B CA 1
ATOM 3359 C C . ASP B 1 172 ? -4.887 48 32.344 1 64.62 172 ASP B C 1
ATOM 3361 O O . ASP B 1 172 ? -5.238 47.562 31.25 1 64.62 172 ASP B O 1
ATOM 3365 N N . PRO B 1 173 ? -4.469 47.281 33.281 1 70.81 173 PRO B N 1
ATOM 3366 C CA . PRO B 1 173 ? -4.586 45.812 33.188 1 70.81 173 PRO B CA 1
ATOM 3367 C C . PRO B 1 173 ? -6.016 45.344 32.906 1 70.81 173 PRO B C 1
ATOM 3369 O O . PRO B 1 173 ? -6.957 45.844 33.531 1 70.81 173 PRO B O 1
ATOM 3372 N N . PHE B 1 174 ? -6.301 44.594 31.875 1 84.31 174 PHE B N 1
ATOM 3373 C CA . PHE B 1 174 ? -7.621 44.031 31.703 1 84.31 174 PHE B CA 1
ATOM 3374 C C . PHE B 1 174 ? -7.523 42.656 31.062 1 84.31 174 PHE B C 1
ATOM 3376 O O . PHE B 1 174 ? -6.473 42.281 30.531 1 84.31 174 PHE B O 1
ATOM 3383 N N . VAL B 1 175 ? -8.586 41.875 31.297 1 91.94 175 VAL B N 1
ATOM 3384 C CA . VAL B 1 175 ? -8.727 40.531 30.688 1 91.94 175 VAL B CA 1
ATOM 3385 C C . VAL B 1 175 ? -9.93 40.531 29.75 1 91.94 175 VAL B C 1
ATOM 3387 O O . VAL B 1 175 ? -11.023 40.969 30.125 1 91.94 175 VAL B O 1
ATOM 3390 N N . LEU B 1 176 ? -9.711 40.188 28.531 1 93.62 176 LEU B N 1
ATOM 3391 C CA . LEU B 1 176 ? -10.758 40.125 27.516 1 93.62 176 LEU B CA 1
ATOM 3392 C C . LEU B 1 176 ? -10.523 38.938 26.594 1 93.62 176 LEU B C 1
ATOM 3394 O O . LEU B 1 176 ? -9.391 38.656 26.188 1 93.62 176 LEU B O 1
ATOM 3398 N N . CYS B 1 177 ? -11.594 38.219 26.312 1 96.25 177 CYS B N 1
ATOM 3399 C CA . CYS B 1 177 ? -11.5 37.094 25.391 1 96.25 177 CYS B CA 1
ATOM 3400 C C . CYS B 1 177 ? -12.711 37.062 24.469 1 96.25 177 CYS B C 1
ATOM 3402 O O . CYS B 1 177 ? -13.852 37.156 24.922 1 96.25 177 CYS B O 1
ATOM 3404 N N . VAL B 1 178 ? -12.469 37.062 23.172 1 97.44 178 VAL B N 1
ATOM 3405 C CA . VAL B 1 178 ? -13.469 36.812 22.141 1 97.44 178 VAL B CA 1
ATOM 3406 C C . VAL B 1 178 ? -13.203 35.469 21.484 1 97.44 178 VAL B C 1
ATOM 3408 O O . VAL B 1 178 ? -12.102 35.188 21 1 97.44 178 VAL B O 1
ATOM 3411 N N . ALA B 1 179 ? -14.164 34.594 21.5 1 98.06 179 ALA B N 1
ATOM 3412 C CA . ALA B 1 179 ? -13.922 33.25 21 1 98.06 179 ALA B CA 1
ATOM 3413 C C . ALA B 1 179 ? -15.188 32.625 20.391 1 98.06 179 ALA B C 1
ATOM 3415 O O . ALA B 1 179 ? -16.297 33.125 20.641 1 98.06 179 ALA B O 1
ATOM 3416 N N . GLN B 1 180 ? -14.977 31.609 19.578 1 97.94 180 GLN B N 1
ATOM 3417 C CA . GLN B 1 180 ? -16.109 30.781 19.203 1 97.94 180 GLN B CA 1
ATOM 3418 C C . GLN B 1 180 ? -16.797 30.203 20.438 1 97.94 180 GLN B C 1
ATOM 3420 O O . GLN B 1 180 ? -16.141 29.859 21.422 1 97.94 180 GLN B O 1
ATOM 3425 N N . LYS B 1 181 ? -18.078 30.047 20.344 1 97 181 LYS B N 1
ATOM 3426 C CA . LYS B 1 181 ? -18.891 29.688 21.5 1 97 181 LYS B CA 1
ATOM 3427 C C . LYS B 1 181 ? -18.344 28.469 22.203 1 97 181 LYS B C 1
ATOM 3429 O O . LYS B 1 181 ? -18.094 28.5 23.422 1 97 181 LYS B O 1
ATOM 3434 N N . LYS B 1 182 ? -18.109 27.422 21.438 1 95.75 182 LYS B N 1
ATOM 3435 C CA . LYS B 1 182 ? -17.625 26.188 22.047 1 95.75 182 LYS B CA 1
ATOM 3436 C C . LYS B 1 182 ? -16.25 26.391 22.688 1 95.75 182 LYS B C 1
ATOM 3438 O O . LYS B 1 182 ? -15.992 25.891 23.781 1 95.75 182 LYS B O 1
ATOM 3443 N N . ILE B 1 183 ? -15.453 27.094 22.062 1 96.62 183 ILE B N 1
ATOM 3444 C CA . ILE B 1 183 ? -14.102 27.344 22.547 1 96.62 183 ILE B CA 1
ATOM 3445 C C . ILE B 1 183 ? -14.148 28.25 23.766 1 96.62 183 ILE B C 1
ATOM 3447 O O . ILE B 1 183 ? -13.406 28.062 24.734 1 96.62 183 ILE B O 1
ATOM 3451 N N . ALA B 1 184 ? -15.016 29.234 23.734 1 97.12 184 ALA B N 1
ATOM 3452 C CA . ALA B 1 184 ? -15.18 30.156 24.844 1 97.12 184 ALA B CA 1
ATOM 3453 C C . ALA B 1 184 ? -15.555 29.422 26.125 1 97.12 184 ALA B C 1
ATOM 3455 O O . ALA B 1 184 ? -15.031 29.703 27.203 1 97.12 184 ALA B O 1
ATOM 3456 N N . THR B 1 185 ? -16.438 28.484 25.953 1 95.81 185 THR B N 1
ATOM 3457 C CA . THR B 1 185 ? -16.875 27.688 27.094 1 95.81 185 THR B CA 1
ATOM 3458 C C . THR B 1 185 ? -15.695 26.906 27.688 1 95.81 185 THR B C 1
ATOM 3460 O O . THR B 1 185 ? -15.523 26.875 28.906 1 95.81 185 THR B O 1
ATOM 3463 N N . ARG B 1 186 ? -14.953 26.359 26.859 1 95.69 186 ARG B N 1
ATOM 3464 C CA . ARG B 1 186 ? -13.789 25.578 27.297 1 95.69 186 ARG B CA 1
ATOM 3465 C C . ARG B 1 186 ? -12.758 26.484 27.969 1 95.69 186 ARG B C 1
ATOM 3467 O O . ARG B 1 186 ? -12.266 26.156 29.047 1 95.69 186 ARG B O 1
ATOM 3474 N N . LEU B 1 187 ? -12.469 27.562 27.344 1 95.06 187 LEU B N 1
ATOM 3475 C CA . LEU B 1 187 ? -11.461 28.469 27.875 1 95.06 187 LEU B CA 1
ATOM 3476 C C . LEU B 1 187 ? -11.891 29.047 29.203 1 95.06 187 LEU B C 1
ATOM 3478 O O . LEU B 1 187 ? -11.07 29.219 30.109 1 95.06 187 LEU B O 1
ATOM 3482 N N . ALA B 1 188 ? -13.109 29.375 29.375 1 95 188 ALA B N 1
ATOM 3483 C CA . ALA B 1 188 ? -13.641 29.938 30.625 1 95 188 ALA B CA 1
ATOM 3484 C C . ALA B 1 188 ? -13.422 28.969 31.781 1 95 188 ALA B C 1
ATOM 3486 O O . ALA B 1 188 ? -13.219 29.406 32.938 1 95 188 ALA B O 1
ATOM 3487 N N . LYS B 1 189 ? -13.438 27.734 31.438 1 93.5 189 LYS B N 1
ATOM 3488 C CA . LYS B 1 189 ? -13.281 26.703 32.469 1 93.5 189 LYS B CA 1
ATOM 3489 C C . LYS B 1 189 ? -11.812 26.391 32.719 1 93.5 189 LYS B C 1
ATOM 3491 O O . LYS B 1 189 ? -11.398 26.203 33.875 1 93.5 189 LYS B O 1
ATOM 3496 N N . GLU B 1 190 ? -11.047 26.422 31.703 1 93.81 190 GLU B N 1
ATOM 3497 C CA . GLU B 1 190 ? -9.688 25.891 31.766 1 93.81 190 GLU B CA 1
ATOM 3498 C C . GLU B 1 190 ? -8.672 26.984 32.094 1 93.81 190 GLU B C 1
ATOM 3500 O O . GLU B 1 190 ? -7.629 26.703 32.688 1 93.81 190 GLU B O 1
ATOM 3505 N N . MET B 1 191 ? -8.969 28.188 31.719 1 92.94 191 MET B N 1
ATOM 3506 C CA . MET B 1 191 ? -8 29.266 31.891 1 92.94 191 MET B CA 1
ATOM 3507 C C . MET B 1 191 ? -8.219 29.969 33.219 1 92.94 191 MET B C 1
ATOM 3509 O O . MET B 1 191 ? -9.32 30.422 33.5 1 92.94 191 MET B O 1
ATOM 3513 N N . GLN B 1 192 ? -7.211 30.125 34.031 1 92.5 192 GLN B N 1
ATOM 3514 C CA . GLN B 1 192 ? -7.301 30.703 35.375 1 92.5 192 GLN B CA 1
ATOM 3515 C C . GLN B 1 192 ? -7.73 32.156 35.312 1 92.5 192 GLN B C 1
ATOM 3517 O O . GLN B 1 192 ? -8.602 32.594 36.062 1 92.5 192 GLN B O 1
ATOM 3522 N N . ASP B 1 193 ? -7.148 32.938 34.438 1 92.62 193 ASP B N 1
ATOM 3523 C CA . ASP B 1 193 ? -7.441 34.375 34.375 1 92.62 193 ASP B CA 1
ATOM 3524 C C . ASP B 1 193 ? -8.883 34.594 33.938 1 92.62 193 ASP B C 1
ATOM 3526 O O . ASP B 1 193 ? -9.594 35.406 34.531 1 92.62 193 ASP B O 1
ATOM 3530 N N . LEU B 1 194 ? -9.328 33.844 32.969 1 94.44 194 LEU B N 1
ATOM 3531 C CA . LEU B 1 194 ? -10.695 34.031 32.5 1 94.44 194 LEU B CA 1
ATOM 3532 C C . LEU B 1 194 ? -11.703 33.562 33.531 1 94.44 194 LEU B C 1
ATOM 3534 O O . LEU B 1 194 ? -12.711 34.25 33.75 1 94.44 194 LEU B O 1
ATOM 3538 N N . SER B 1 195 ? -11.383 32.531 34.188 1 92.81 195 SER B N 1
ATOM 3539 C CA . SER B 1 195 ? -12.281 31.969 35.219 1 92.81 195 SER B CA 1
ATOM 3540 C C . SER B 1 195 ? -12.398 32.906 36.406 1 92.81 195 SER B C 1
ATOM 3542 O O . SER B 1 195 ? -13.469 33.031 37 1 92.81 195 SER B O 1
ATOM 3544 N N . VAL B 1 196 ? -11.375 33.562 36.75 1 91.81 196 VAL B N 1
ATOM 3545 C CA . VAL B 1 196 ? -11.336 34.375 37.969 1 91.81 196 VAL B CA 1
ATOM 3546 C C . VAL B 1 196 ? -11.812 35.781 37.656 1 91.81 196 VAL B C 1
ATOM 3548 O O . VAL B 1 196 ? -12.617 36.375 38.406 1 91.81 196 VAL B O 1
ATOM 3551 N N . PHE B 1 197 ? -11.43 36.344 36.531 1 92.5 197 PHE B N 1
ATOM 3552 C CA . PHE B 1 197 ? -11.617 37.781 36.281 1 92.5 197 PHE B CA 1
ATOM 3553 C C . PHE B 1 197 ? -12.789 38.031 35.344 1 92.5 197 PHE B C 1
ATOM 3555 O O . PHE B 1 197 ? -13.281 39.156 35.219 1 92.5 197 PHE B O 1
ATOM 3562 N N . CYS B 1 198 ? -13.203 36.969 34.625 1 93.31 198 CYS B N 1
ATOM 3563 C CA . CYS B 1 198 ? -14.32 37.094 33.688 1 93.31 198 CYS B CA 1
ATOM 3564 C C . CYS B 1 198 ? -15.438 36.125 34.031 1 93.31 198 CYS B C 1
ATOM 3566 O O . CYS B 1 198 ? -15.664 35.156 33.312 1 93.31 198 CYS B O 1
ATOM 3568 N N . PRO B 1 199 ? -16.156 36.375 34.969 1 85.94 199 PRO B N 1
ATOM 3569 C CA . PRO B 1 199 ? -17.156 35.438 35.438 1 85.94 199 PRO B CA 1
ATOM 3570 C C . PRO B 1 199 ? -18.344 35.312 34.5 1 85.94 199 PRO B C 1
ATOM 3572 O O . PRO B 1 199 ? -19.031 34.281 34.469 1 85.94 199 PRO B O 1
ATOM 3575 N N . GLU B 1 200 ? -18.594 36.344 33.75 1 90 200 GLU B N 1
ATOM 3576 C CA . GLU B 1 200 ? -19.766 36.312 32.875 1 90 200 GLU B CA 1
ATOM 3577 C C . GLU B 1 200 ? -19.359 36.188 31.406 1 90 200 GLU B C 1
ATOM 3579 O O . GLU B 1 200 ? -18.406 36.844 30.969 1 90 200 GLU B O 1
ATOM 3584 N N . ARG B 1 201 ? -20.031 35.344 30.703 1 93.88 201 ARG B N 1
ATOM 3585 C CA . ARG B 1 201 ? -19.891 35.188 29.25 1 93.88 201 ARG B CA 1
ATOM 3586 C C . ARG B 1 201 ? -21.125 35.75 28.531 1 93.88 201 ARG B C 1
ATOM 3588 O O . ARG B 1 201 ? -22.25 35.375 28.844 1 93.88 201 ARG B O 1
ATOM 3595 N N . ARG B 1 202 ? -20.906 36.656 27.641 1 95.5 202 ARG B N 1
ATOM 3596 C CA . ARG B 1 202 ? -22 37.25 26.906 1 95.5 202 ARG B CA 1
ATOM 3597 C C . ARG B 1 202 ? -21.938 36.906 25.422 1 95.5 202 ARG B C 1
ATOM 3599 O O . ARG B 1 202 ? -20.859 36.688 24.875 1 95.5 202 ARG B O 1
ATOM 3606 N N . ALA B 1 203 ? -23.062 36.875 24.797 1 95.31 203 ALA B N 1
ATOM 3607 C CA . ALA B 1 203 ? -23.156 36.594 23.375 1 95.31 203 ALA B CA 1
ATOM 3608 C C . ALA B 1 203 ? -22.562 37.719 22.547 1 95.31 203 ALA B C 1
ATOM 3610 O O . ALA B 1 203 ? -22.641 38.906 22.938 1 95.31 203 ALA B O 1
ATOM 3611 N N . GLY B 1 204 ? -22.047 37.312 21.406 1 94.62 204 GLY B N 1
ATOM 3612 C CA . GLY B 1 204 ? -21.391 38.281 20.531 1 94.62 204 GLY B CA 1
ATOM 3613 C C . GLY B 1 204 ? -22.328 39.375 20.031 1 94.62 204 GLY B C 1
ATOM 3614 O O . GLY B 1 204 ? -21.906 40.5 19.828 1 94.62 204 GLY B O 1
ATOM 3615 N N . ASP B 1 205 ? -23.578 39.062 19.906 1 94.31 205 ASP B N 1
ATOM 3616 C CA . ASP B 1 205 ? -24.531 40 19.359 1 94.31 205 ASP B CA 1
ATOM 3617 C C . ASP B 1 205 ? -24.703 41.219 20.266 1 94.31 205 ASP B C 1
ATOM 3619 O O . ASP B 1 205 ? -25.078 42.312 19.812 1 94.31 205 ASP B O 1
ATOM 3623 N N . LYS B 1 206 ? -24.438 41.062 21.516 1 93.44 206 LYS B N 1
ATOM 3624 C CA . LYS B 1 206 ? -24.531 42.156 22.484 1 93.44 206 LYS B CA 1
ATOM 3625 C C . LYS B 1 206 ? -23.391 43.156 22.281 1 93.44 206 LYS B C 1
ATOM 3627 O O . LYS B 1 206 ? -23.453 44.281 22.781 1 93.44 206 LYS B O 1
ATOM 3632 N N . HIS B 1 207 ? -22.406 42.781 21.531 1 93.88 207 HIS B N 1
ATOM 3633 C CA . HIS B 1 207 ? -21.25 43.625 21.359 1 93.88 207 HIS B CA 1
ATOM 3634 C C . HIS B 1 207 ? -21 43.906 19.875 1 93.88 207 HIS B C 1
ATOM 3636 O O . HIS B 1 207 ? -19.859 44.188 19.469 1 93.88 207 HIS B O 1
ATOM 3642 N N . GLY B 1 208 ? -21.984 43.656 19 1 93.75 208 GLY B N 1
ATOM 3643 C CA . GLY B 1 208 ? -21.844 43.906 17.578 1 93.75 208 GLY B CA 1
ATOM 3644 C C . GLY B 1 208 ? -21.094 42.844 16.844 1 93.75 208 GLY B C 1
ATOM 3645 O O . GLY B 1 208 ? -20.547 43.062 15.758 1 93.75 208 GLY B O 1
ATOM 3646 N N . LEU B 1 209 ? -20.984 41.688 17.453 1 97.06 209 LEU B N 1
ATOM 3647 C CA . LEU B 1 209 ? -20.297 40.562 16.844 1 97.06 209 LEU B CA 1
ATOM 3648 C C . LEU B 1 209 ? -21.281 39.469 16.391 1 97.06 209 LEU B C 1
ATOM 3650 O O . LEU B 1 209 ? -22.438 39.5 16.797 1 97.06 209 LEU B O 1
ATOM 3654 N N . PRO B 1 210 ? -20.859 38.625 15.492 1 96.81 210 PRO B N 1
ATOM 3655 C CA . PRO B 1 210 ? -21.703 37.531 15.078 1 96.81 210 PRO B CA 1
ATOM 3656 C C . PRO B 1 210 ? -22.125 36.625 16.25 1 96.81 210 PRO B C 1
ATOM 3658 O O . PRO B 1 210 ? -21.359 36.5 17.219 1 96.81 210 PRO B O 1
ATOM 3661 N N . THR B 1 211 ? -23.219 36 16.094 1 96.19 211 THR B N 1
ATOM 3662 C CA . THR B 1 211 ? -23.797 35.188 17.156 1 96.19 211 THR B CA 1
ATOM 3663 C C . THR B 1 211 ? -22.938 33.969 17.438 1 96.19 211 THR B C 1
ATOM 3665 O O . THR B 1 211 ? -23.031 33.344 18.5 1 96.19 211 THR B O 1
ATOM 3668 N N . ALA B 1 212 ? -22.141 33.594 16.484 1 97.12 212 ALA B N 1
ATOM 3669 C CA . ALA B 1 212 ? -21.281 32.438 16.641 1 97.12 212 ALA B CA 1
ATOM 3670 C C . ALA B 1 212 ? -20.188 32.719 17.672 1 97.12 212 ALA B C 1
ATOM 3672 O O . ALA B 1 212 ? -19.531 31.766 18.156 1 97.12 212 ALA B O 1
ATOM 3673 N N . LEU B 1 213 ? -19.984 33.938 18.016 1 98.06 213 LEU B N 1
ATOM 3674 C CA . LEU B 1 213 ? -18.922 34.312 18.922 1 98.06 213 LEU B CA 1
ATOM 3675 C C . LEU B 1 213 ? -19.469 34.625 20.312 1 98.06 213 LEU B C 1
ATOM 3677 O O . LEU B 1 213 ? -20.656 34.906 20.469 1 98.06 213 LEU B O 1
ATOM 3681 N N . SER B 1 214 ? -18.594 34.5 21.312 1 98 214 SER B N 1
ATOM 3682 C CA . SER B 1 214 ? -18.859 34.875 22.688 1 98 214 SER B CA 1
ATOM 3683 C C . SER B 1 214 ? -17.766 35.781 23.234 1 98 214 SER B C 1
ATOM 3685 O O . SER B 1 214 ? -16.625 35.719 22.766 1 98 214 SER B O 1
ATOM 3687 N N . VAL B 1 215 ? -18.156 36.625 24.203 1 97.56 215 VAL B N 1
ATOM 3688 C CA . VAL B 1 215 ? -17.219 37.562 24.766 1 97.56 215 VAL B CA 1
ATOM 3689 C C . VAL B 1 215 ? -17.109 37.375 26.281 1 97.56 215 VAL B C 1
ATOM 3691 O O . VAL B 1 215 ? -18.125 37.312 26.984 1 97.56 215 VAL B O 1
ATOM 3694 N N . LEU B 1 216 ? -15.922 37.156 26.719 1 96.56 216 LEU B N 1
ATOM 3695 C CA . LEU B 1 216 ? -15.586 37.125 28.141 1 96.56 216 LEU B CA 1
ATOM 3696 C C . LEU B 1 216 ? -14.797 38.406 28.516 1 96.56 216 LEU B C 1
ATOM 3698 O O . LEU B 1 216 ? -13.695 38.625 28 1 96.56 216 LEU B O 1
ATOM 3702 N N . SER B 1 217 ? -15.352 39.188 29.375 1 94.12 217 SER B N 1
ATOM 3703 C CA . SER B 1 217 ? -14.703 40.469 29.656 1 94.12 217 SER B CA 1
ATOM 3704 C C . SER B 1 217 ? -14.734 40.781 31.156 1 94.12 217 SER B C 1
ATOM 3706 O O . SER B 1 217 ? -15.719 40.5 31.844 1 94.12 217 SER B O 1
ATOM 3708 N N . GLU B 1 218 ? -13.656 41.344 31.641 1 91 218 GLU B N 1
ATOM 3709 C CA . GLU B 1 218 ? -13.586 41.812 33 1 91 218 GLU B CA 1
ATOM 3710 C C . GLU B 1 218 ? -14.367 43.125 33.188 1 91 218 GLU B C 1
ATOM 3712 O O . GLU B 1 218 ? -15.07 43.281 34.188 1 91 218 GLU B O 1
ATOM 3717 N N . THR B 1 219 ? -14.195 44.062 32.281 1 87.19 219 THR B N 1
ATOM 3718 C CA . THR B 1 219 ? -14.867 45.344 32.375 1 87.19 219 THR B CA 1
ATOM 3719 C C . THR B 1 219 ? -15.477 45.719 31.031 1 87.19 219 THR B C 1
ATOM 3721 O O . THR B 1 219 ? -14.945 45.375 29.969 1 87.19 219 THR B O 1
ATOM 3724 N N . ALA B 1 220 ? -16.516 46.469 31.047 1 87.31 220 ALA B N 1
ATOM 3725 C CA . ALA B 1 220 ? -17.188 46.938 29.844 1 87.31 220 ALA B CA 1
ATOM 3726 C C . ALA B 1 220 ? -16.328 47.969 29.109 1 87.31 220 ALA B C 1
ATOM 3728 O O . ALA B 1 220 ? -16.391 48.062 27.875 1 87.31 220 ALA B O 1
ATOM 3729 N N . GLU B 1 221 ? -15.602 48.719 29.922 1 84 221 GLU B N 1
ATOM 3730 C CA . GLU B 1 221 ? -14.75 49.75 29.344 1 84 221 GLU B CA 1
ATOM 3731 C C . GLU B 1 221 ? -13.664 49.125 28.469 1 84 221 GLU B C 1
ATOM 3733 O O . GLU B 1 221 ? -13.414 49.594 27.359 1 84 221 GLU B O 1
ATOM 3738 N N . ALA B 1 222 ? -13.07 48.094 29.016 1 82.06 222 ALA B N 1
ATOM 3739 C CA . ALA B 1 222 ? -12.031 47.406 28.266 1 82.06 222 ALA B CA 1
ATOM 3740 C C . ALA B 1 222 ? -12.594 46.812 26.984 1 82.06 222 ALA B C 1
ATOM 3742 O O . ALA B 1 222 ? -11.961 46.875 25.922 1 82.06 222 ALA B O 1
ATOM 3743 N N . THR B 1 223 ? -13.773 46.312 27.016 1 90 223 THR B N 1
ATOM 3744 C CA . THR B 1 223 ? -14.438 45.688 25.875 1 90 223 THR B CA 1
ATOM 3745 C C . THR B 1 223 ? -14.695 46.719 24.781 1 90 223 THR B C 1
ATOM 3747 O O . THR B 1 223 ? -14.383 46.469 23.609 1 90 223 THR B O 1
ATOM 3750 N N . ALA B 1 224 ? -15.25 47.812 25.203 1 88 224 ALA B N 1
ATOM 3751 C CA . ALA B 1 224 ? -15.562 48.875 24.25 1 88 224 ALA B CA 1
ATOM 3752 C C . ALA B 1 224 ? -14.297 49.469 23.625 1 88 224 ALA B C 1
ATOM 3754 O O . ALA B 1 224 ? -14.297 49.875 22.469 1 88 224 ALA B O 1
ATOM 3755 N N . GLY B 1 225 ? -13.242 49.5 24.406 1 85.62 225 GLY B N 1
ATOM 3756 C CA . GLY B 1 225 ? -11.977 50 23.906 1 85.62 225 GLY B CA 1
ATOM 3757 C C . GLY B 1 225 ? -11.352 49.125 22.859 1 85.62 225 GLY B C 1
ATOM 3758 O O . GLY B 1 225 ? -10.664 49.594 21.953 1 85.62 225 GLY B O 1
ATOM 3759 N N . VAL B 1 226 ? -11.609 47.844 22.984 1 88.88 226 VAL B N 1
ATOM 3760 C CA . VAL B 1 226 ? -10.969 46.906 22.078 1 88.88 226 VAL B CA 1
ATOM 3761 C C . VAL B 1 226 ? -11.867 46.656 20.875 1 88.88 226 VAL B C 1
ATOM 3763 O O . VAL B 1 226 ? -11.406 46.625 19.734 1 88.88 226 VAL B O 1
ATOM 3766 N N . LEU B 1 227 ? -13.148 46.469 21.125 1 93.06 227 LEU B N 1
ATOM 3767 C CA . LEU B 1 227 ? -14.102 46.125 20.062 1 93.06 227 LEU B CA 1
ATOM 3768 C C . LEU B 1 227 ? -14.648 47.406 19.406 1 93.06 227 LEU B C 1
ATOM 3770 O O . LEU B 1 227 ? -15.852 47.688 19.5 1 93.06 227 LEU B O 1
ATOM 3774 N N . ASP B 1 228 ? -13.836 48.062 18.688 1 92.25 228 ASP B N 1
ATOM 3775 C CA . ASP B 1 228 ? -14.289 49.219 17.922 1 92.25 228 ASP B CA 1
ATOM 3776 C C . ASP B 1 228 ? -14.898 48.781 16.594 1 92.25 228 ASP B C 1
ATOM 3778 O O . ASP B 1 228 ? -15.039 47.594 16.312 1 92.25 228 ASP B O 1
ATOM 3782 N N . ALA B 1 229 ? -15.289 49.688 15.789 1 93 229 ALA B N 1
ATOM 3783 C CA . ALA B 1 229 ? -16 49.438 14.547 1 93 229 ALA B CA 1
ATOM 3784 C C . ALA B 1 229 ? -15.148 48.594 13.594 1 93 229 ALA B C 1
ATOM 3786 O O . ALA B 1 229 ? -15.664 47.688 12.914 1 93 229 ALA B O 1
ATOM 3787 N N . ARG B 1 230 ? -13.883 48.906 13.555 1 91.44 230 ARG B N 1
ATOM 3788 C CA . ARG B 1 230 ? -12.977 48.219 12.664 1 91.44 230 ARG B CA 1
ATOM 3789 C C . ARG B 1 230 ? -12.852 46.75 13.07 1 91.44 230 ARG B C 1
ATOM 3791 O O . ARG B 1 230 ? -12.914 45.844 12.219 1 91.44 230 ARG B O 1
ATOM 3798 N N . VAL B 1 231 ? -12.664 46.531 14.344 1 94.19 231 VAL B N 1
ATOM 3799 C CA . VAL B 1 231 ? -12.523 45.188 14.867 1 94.19 231 VAL B CA 1
ATOM 3800 C C . VAL B 1 231 ? -13.812 44.406 14.648 1 94.19 231 VAL B C 1
ATOM 3802 O O . VAL B 1 231 ? -13.781 43.25 14.188 1 94.19 231 VAL B O 1
ATOM 3805 N N . CYS B 1 232 ? -14.906 45.031 14.938 1 95.56 232 CYS B N 1
ATOM 3806 C CA . CYS B 1 232 ? -16.188 44.375 14.766 1 95.56 232 CYS B CA 1
ATOM 3807 C C . CYS B 1 232 ? -16.438 44 13.305 1 95.56 232 CYS B C 1
ATOM 3809 O O . CYS B 1 232 ? -16.953 42.938 13 1 95.56 232 CYS B O 1
ATOM 3811 N N . ALA B 1 233 ? -16.078 44.875 12.406 1 94.69 233 ALA B N 1
ATOM 3812 C CA . ALA B 1 233 ? -16.25 44.625 10.984 1 94.69 233 ALA B CA 1
ATOM 3813 C C . ALA B 1 233 ? -15.406 43.469 10.516 1 94.69 233 ALA B C 1
ATOM 3815 O O . ALA B 1 233 ? -15.883 42.594 9.773 1 94.69 233 ALA B O 1
ATOM 3816 N N . ALA B 1 234 ? -14.156 43.469 10.969 1 93.19 234 ALA B N 1
ATOM 3817 C CA . ALA B 1 234 ? -13.25 42.375 10.586 1 93.19 234 ALA B CA 1
ATOM 3818 C C . ALA B 1 234 ? -13.742 41.031 11.117 1 93.19 234 ALA B C 1
ATOM 3820 O O . ALA B 1 234 ? -13.727 40.031 10.398 1 93.19 234 ALA B O 1
ATOM 3821 N N . LEU B 1 235 ? -14.188 41 12.391 1 95.62 235 LEU B N 1
ATOM 3822 C CA . LEU B 1 235 ? -14.664 39.781 13 1 95.62 235 LEU B CA 1
ATOM 3823 C C . LEU B 1 235 ? -15.984 39.344 12.375 1 95.62 235 LEU B C 1
ATOM 3825 O O . LEU B 1 235 ? -16.281 38.125 12.312 1 95.62 235 LEU B O 1
ATOM 3829 N N . ALA B 1 236 ? -16.766 40.312 11.938 1 94.81 236 ALA B N 1
ATOM 3830 C CA . ALA B 1 236 ? -18 39.938 11.242 1 94.81 236 ALA B CA 1
ATOM 3831 C C . ALA B 1 236 ? -17.688 39.25 9.914 1 94.81 236 ALA B C 1
ATOM 3833 O O . ALA B 1 236 ? -18.391 38.312 9.531 1 94.81 236 ALA B O 1
ATOM 3834 N N . GLN B 1 237 ? -16.656 39.688 9.289 1 94.25 237 GLN B N 1
ATOM 3835 C CA . GLN B 1 237 ? -16.328 39.188 7.961 1 94.25 237 GLN B CA 1
ATOM 3836 C C . GLN B 1 237 ? -15.547 37.875 8.055 1 94.25 237 GLN B C 1
ATOM 3838 O O . GLN B 1 237 ? -15.75 36.969 7.242 1 94.25 237 GLN B O 1
ATOM 3843 N N . TYR B 1 238 ? -14.656 37.75 9.047 1 93.44 238 TYR B N 1
ATOM 3844 C CA . TYR B 1 238 ? -13.688 36.656 9.008 1 93.44 238 TYR B CA 1
ATOM 3845 C C . TYR B 1 238 ? -13.797 35.781 10.258 1 93.44 238 TYR B C 1
ATOM 3847 O O . TYR B 1 238 ? -12.883 35.031 10.562 1 93.44 238 TYR B O 1
ATOM 3855 N N . HIS B 1 239 ? -14.914 35.844 11.039 1 94.56 239 HIS B N 1
ATOM 3856 C CA . HIS B 1 239 ? -15.023 35.156 12.32 1 94.56 239 HIS B CA 1
ATOM 3857 C C . HIS B 1 239 ? -14.906 33.656 12.164 1 94.56 239 HIS B C 1
ATOM 3859 O O . HIS B 1 239 ? -14.492 32.969 13.086 1 94.56 239 HIS B O 1
ATOM 3865 N N . GLN B 1 240 ? -15.148 33.125 10.945 1 93.31 240 GLN B N 1
ATOM 3866 C CA . GLN B 1 240 ? -15.094 31.688 10.727 1 93.31 240 GLN B CA 1
ATOM 3867 C C . GLN B 1 240 ? -13.664 31.172 10.852 1 93.31 240 GLN B C 1
ATOM 3869 O O . GLN B 1 240 ? -13.445 29.984 11.125 1 93.31 240 GLN B O 1
ATOM 3874 N N . HIS B 1 241 ? -12.68 32.062 10.688 1 93.75 241 HIS B N 1
ATOM 3875 C CA . HIS B 1 241 ? -11.281 31.656 10.742 1 93.75 241 HIS B CA 1
ATOM 3876 C C . HIS B 1 241 ? -10.641 32.031 12.07 1 93.75 241 HIS B C 1
ATOM 3878 O O . HIS B 1 241 ? -9.453 31.797 12.281 1 93.75 241 HIS B O 1
ATOM 3884 N N . VAL B 1 242 ? -11.445 32.656 12.953 1 96.06 242 VAL B N 1
ATOM 3885 C CA . VAL B 1 242 ? -10.93 33.062 14.25 1 96.06 242 VAL B CA 1
ATOM 3886 C C . VAL B 1 242 ? -11.438 32.125 15.336 1 96.06 242 VAL B C 1
ATOM 3888 O O . VAL B 1 242 ? -12.641 32.031 15.586 1 96.06 242 VAL B O 1
ATOM 3891 N N . GLN B 1 243 ? -10.547 31.438 15.922 1 96.62 243 GLN B N 1
ATOM 3892 C CA . GLN B 1 243 ? -10.938 30.578 17.031 1 96.62 243 GLN B CA 1
ATOM 3893 C C . GLN B 1 243 ? -11.117 31.391 18.312 1 96.62 243 GLN B C 1
ATOM 3895 O O . GLN B 1 243 ? -12.141 31.281 18.984 1 96.62 243 GLN B O 1
ATOM 3900 N N . TYR B 1 244 ? -10.117 32.156 18.656 1 97.38 244 TYR B N 1
ATOM 3901 C CA . TYR B 1 244 ? -10.258 33.031 19.812 1 97.38 244 TYR B CA 1
ATOM 3902 C C . TYR B 1 244 ? -9.211 34.156 19.766 1 97.38 244 TYR B C 1
ATOM 3904 O O . TYR B 1 244 ? -8.188 34.031 19.094 1 97.38 244 TYR B O 1
ATOM 3912 N N . ILE B 1 245 ? -9.5 35.219 20.375 1 96.56 245 ILE B N 1
ATOM 3913 C CA . ILE B 1 245 ? -8.617 36.344 20.719 1 96.56 245 ILE B CA 1
ATOM 3914 C C . ILE B 1 245 ? -8.633 36.562 22.234 1 96.56 245 ILE B C 1
ATOM 3916 O O . ILE B 1 245 ? -9.672 36.906 22.812 1 96.56 245 ILE B O 1
ATOM 3920 N N . HIS B 1 246 ? -7.535 36.312 22.875 1 94.94 246 HIS B N 1
ATOM 3921 C CA . HIS B 1 246 ? -7.402 36.375 24.328 1 94.94 246 HIS B CA 1
ATOM 3922 C C . HIS B 1 246 ? -6.375 37.406 24.734 1 94.94 246 HIS B C 1
ATOM 3924 O O . HIS B 1 246 ? -5.184 37.281 24.453 1 94.94 246 HIS B O 1
ATOM 3930 N N . ILE B 1 247 ? -6.836 38.5 25.328 1 91.5 247 ILE B N 1
ATOM 3931 C CA . ILE B 1 247 ? -5.973 39.562 25.812 1 91.5 247 ILE B CA 1
ATOM 3932 C C . ILE B 1 247 ? -5.977 39.594 27.344 1 91.5 247 ILE B C 1
ATOM 3934 O O . ILE B 1 247 ? -7.035 39.688 27.969 1 91.5 247 ILE B O 1
ATOM 3938 N N . SER B 1 248 ? -4.809 39.438 27.938 1 89.56 248 SER B N 1
ATOM 3939 C CA . SER B 1 248 ? -4.75 39.375 29.406 1 89.56 248 SER B CA 1
ATOM 3940 C C . SER B 1 248 ? -3.465 40 29.922 1 89.56 248 SER B C 1
ATOM 3942 O O . SER B 1 248 ? -2.381 39.75 29.406 1 89.56 248 SER B O 1
ATOM 3944 N N . ASP B 1 249 ? -3.592 40.906 30.891 1 82.88 249 ASP B N 1
ATOM 3945 C CA . ASP B 1 249 ? -2.428 41.438 31.578 1 82.88 249 ASP B CA 1
ATOM 3946 C C . ASP B 1 249 ? -1.976 40.531 32.719 1 82.88 249 ASP B C 1
ATOM 3948 O O . ASP B 1 249 ? -0.89 40.719 33.281 1 82.88 249 ASP B O 1
ATOM 3952 N N . ARG B 1 250 ? -2.754 39.562 33.062 1 81.31 250 ARG B N 1
ATOM 3953 C CA . ARG B 1 250 ? -2.471 38.625 34.125 1 81.31 250 ARG B CA 1
ATOM 3954 C C . ARG B 1 250 ? -2.572 37.188 33.656 1 81.31 250 ARG B C 1
ATOM 3956 O O . ARG B 1 250 ? -3.219 36.344 34.281 1 81.31 250 ARG B O 1
ATOM 3963 N N . TYR B 1 251 ? -1.966 37.062 32.531 1 85 251 TYR B N 1
ATOM 3964 C CA . TYR B 1 251 ? -2.051 35.688 31.984 1 85 251 TYR B CA 1
ATOM 3965 C C . TYR B 1 251 ? -1.371 34.688 32.906 1 85 251 TYR B C 1
ATOM 3967 O O . TYR B 1 251 ? -0.195 34.844 33.25 1 85 251 TYR B O 1
ATOM 3975 N N . SER B 1 252 ? -2.137 33.656 33.312 1 80.56 252 SER B N 1
ATOM 3976 C CA . SER B 1 252 ? -1.595 32.688 34.25 1 80.56 252 SER B CA 1
ATOM 3977 C C . SER B 1 252 ? -1.683 31.266 33.656 1 80.56 252 SER B C 1
ATOM 3979 O O . SER B 1 252 ? -1.335 30.297 34.344 1 80.56 252 SER B O 1
ATOM 3981 N N . GLY B 1 253 ? -2.172 31.141 32.531 1 85.12 253 GLY B N 1
ATOM 3982 C CA . GLY B 1 253 ? -2.271 29.828 31.922 1 85.12 253 GLY B CA 1
ATOM 3983 C C . GLY B 1 253 ? -3.438 29.016 32.438 1 85.12 253 GLY B C 1
ATOM 3984 O O . GLY B 1 253 ? -4.383 29.562 33.031 1 85.12 253 GLY B O 1
ATOM 3985 N N . PRO B 1 254 ? -3.393 27.656 32.062 1 86.38 254 PRO B N 1
ATOM 3986 C CA . PRO B 1 254 ? -4.484 26.781 32.5 1 86.38 254 PRO B CA 1
ATOM 3987 C C . PRO B 1 254 ? -4.539 26.625 34.031 1 86.38 254 PRO B C 1
ATOM 3989 O O . PRO B 1 254 ? -3.508 26.688 34.688 1 86.38 254 PRO B O 1
ATOM 3992 N N . LYS B 1 255 ? -5.758 26.297 34.438 1 86.62 255 LYS B N 1
ATOM 3993 C CA . LYS B 1 255 ? -5.977 26.094 35.875 1 86.62 255 LYS B CA 1
ATOM 3994 C C . LYS B 1 255 ? -5.184 24.891 36.375 1 86.62 255 LYS B C 1
ATOM 3996 O O . LYS B 1 255 ? -5.082 23.875 35.688 1 86.62 255 LYS B O 1
ATOM 4001 N N . GLN B 1 256 ? -4.352 25.047 37.406 1 74.62 256 GLN B N 1
ATOM 4002 C CA . GLN B 1 256 ? -3.672 23.922 38.031 1 74.62 256 GLN B CA 1
ATOM 4003 C C . GLN B 1 256 ? -4.648 23.062 38.812 1 74.62 256 GLN B C 1
ATOM 4005 O O . GLN B 1 256 ? -5.492 23.578 39.562 1 74.62 256 GLN B O 1
ATOM 4010 N N . MET B 1 257 ? -5.238 21.984 38.219 1 61.62 257 MET B N 1
ATOM 4011 C CA . MET B 1 257 ? -6.113 21.094 38.969 1 61.62 257 MET B CA 1
ATOM 4012 C C . MET B 1 257 ? -5.531 20.828 40.375 1 61.62 257 MET B C 1
ATOM 4014 O O . MET B 1 257 ? -4.34 20.531 40.5 1 61.62 257 MET B O 1
ATOM 4018 N N . GLU B 1 258 ? -6.035 21.391 41.375 1 45.69 258 GLU B N 1
ATOM 4019 C CA . GLU B 1 258 ? -5.727 20.906 42.719 1 45.69 258 GLU B CA 1
ATOM 4020 C C . GLU B 1 258 ? -6.246 19.484 42.906 1 45.69 258 GLU B C 1
ATOM 4022 O O . GLU B 1 258 ? -7.254 19.094 42.312 1 45.69 258 GLU B O 1
#

Radius of gyration: 40.35 Å; Cα contacts (8 Å, |Δi|>4): 919; chains: 2; bounding box: 49×108×84 Å

Secondary structure (DSSP, 8-state):
-EEEEEEPTT-SHHHHHHHHHHHHHHHHHSS-SS------------THHHHHHHHHHHHHHHHHHHHHHHHHHHHHHHHHHHHHHHHHHHHH-SEESB-STTEE-STTS-BEEEEETTEEEEEEE--TTEEEEEEEEE---TT-HHHHHHHTTS----EEEEEEEE-TTSS---EEEEEEHHHHHHHHHHBHHHHHH---EEEGGGGTS-TTEEEEES-HHHHHHHS-HHHHHHHHHHGGGEEEEEEESS---B----/-EEEEEPPTT-SHHHHHHHHHHHHHHHHHSS-SS------------THHHHHHHHHHHHHHHHHHHHHHHHHHHHHHHHHHHHHHHHHHHHH-SEESB-STTEE-STTS-BEEEEETTEEEEEEE--TTEEEEEEEEE---TT-HHHHHHHTTS---EEEEEEEEE-TTSS---EEEEEEHHHHHHHHHHBHHHHHH---EEEGGGGTS-TTEEEEES-HHHHHHHS-HHHHHHHHHHGGGEEEEEEESS---B----

Nearest PDB structures (foldseek):
  7tut-assembly1_4  TM=9.173E-01  e=8.257E-22  Canis lupus
  6w6l-assembly1_7  TM=7.100E-01  e=4.498E-12  Homo sapiens
  7q4l-assembly1_A  TM=2.533E-01  e=4.430E-01  Homo sapiens
  1ft8-assembly3_C  TM=2.587E-01  e=4.893E+00  Homo sapiens
  3rw7-assembly1_A  TM=2.546E-01  e=8.009E+00  Homo sapiens

Sequence (516 aa):
MLVSLALGPDGGGDELRPLLLLIFHLMDKIKRLRLSKEVPIMIRPRWDAYWLEGILCCLLAAYALAYAVGRAKNTSIATNFLKLHKPLLDDNFTLVGETGLDVVAASDERGWRREAEHCFTMWCSGRLCCEGMLLTLKLIKRQDLVHVLLGVVRPTPDTLLVRVELGKDDSDPFVLCVAQKKIATRLAKEMQDLSVFCPERRAGDKHGLPTALSVLSETAEATAGVLDARVCAALAQYHQHVQYIHISDRYSGPKQMEMLVSLALGPDGGGDELRPLLLLIFHLMDKIKRLRLSKEVPIMIRPRWDAYWLEGILCCLLAAYALAYAVGRAKNTSIATNFLKLHKPLLDDNFTLVGETGLDVVAASDERGWRREAEHCFTMWCSGRLCCEGMLLTLKLIKRQDLVHVLLGVVRPTPDTLLVRVELGKDDSDPFVLCVAQKKIATRLAKEMQDLSVFCPERRAGDKHGLPTALSVLSETAEATAGVLDARVCAALAQYHQHVQYIHISDRYSGPKQME

Foldseek 3Di:
DDDDDDAPPQRNQPNVVVVVVVVVCCVCCCPVCPDDDDDRDRDGDPPVPVVVVVVVVVVVVVLQVQLVVLLVVLLVVQAVCCVVCVVVLVVAFVDKADADDQARYDPRDGGWRDPDSQKTKMKTHHGPQFRTKIKMWGAQSRSGPVSVVVCVVPPDHTDIDIDTHGDPPDDDWWKKKKFFPVLVVVCCQWFPCLVVQFVDKAACVVLLADRRMIMGTNDPVVSPVVSDPVNRVVCNVCVVRGGMDIDGPDGDGTDDDD/DDDDDDAPPQRNQPNVVVVVVVVVVCVCCCPVCPDDDDDRDRDGDPPVPVVVVVVVVVVVVVLQVQLVVLLVVLLVVQAVCCVVCVVVLVVAFVDKADADDQARYDPRDGGWRDPDSQKTKMKTHHGPQFRTKIKMWGQQSRSGPVSVVVCVVPPDHTDIDIDTHGDPPDDDWWKKKKFFPVLVVVCCQWFPCLVVQFVDKAAQVVLLADRRMIMGTNDPVVSPVVSDPVNSVVCNVCVVRGGMDIDGPDGDGTDDDD

Organism: Helicoverpa armigera (NCBI:txid29058)

Solvent-accessible surface area (backbone atoms only — not comparable to full-atom values): 27386 Å² total; per-residue (Å²): 58,41,34,36,30,50,30,48,98,74,57,27,54,70,68,39,51,63,49,51,50,46,53,50,41,46,52,19,35,75,41,20,81,50,90,96,85,94,87,89,72,76,69,86,79,76,66,72,64,59,58,57,53,49,50,50,53,50,52,51,50,51,48,53,48,35,26,54,51,21,35,51,51,43,50,47,46,56,43,49,45,44,73,58,44,40,66,62,45,54,73,60,22,74,38,57,34,44,75,62,92,55,36,52,40,78,71,104,41,55,20,33,36,54,78,45,75,33,30,32,36,31,50,30,29,71,30,87,74,36,70,30,35,40,37,33,40,42,43,57,51,50,37,37,63,70,52,49,62,52,32,72,81,56,73,65,67,31,29,42,35,39,36,37,42,66,51,88,87,70,63,85,77,52,44,40,32,41,17,28,46,73,53,36,57,50,44,40,69,40,24,41,44,40,44,71,54,24,80,53,77,42,58,14,57,83,69,64,32,47,74,65,28,25,38,31,42,51,45,69,65,61,46,56,70,63,55,35,70,66,51,28,52,50,44,56,73,47,42,91,35,42,44,32,41,38,38,46,70,62,75,65,52,63,54,76,81,125,56,40,33,37,30,49,30,48,98,77,57,28,58,72,66,39,52,62,50,52,49,47,51,50,45,46,51,20,37,76,41,22,79,50,93,96,86,93,87,90,76,79,71,87,81,78,69,74,65,60,59,56,53,50,50,49,53,52,51,52,50,50,49,53,48,36,26,54,51,20,37,51,50,43,49,47,46,55,43,48,45,45,73,58,44,40,65,61,45,54,75,60,23,73,37,60,34,43,77,61,92,58,37,53,40,78,73,104,42,54,21,32,36,55,79,48,74,34,30,33,35,31,50,31,28,72,30,86,74,36,68,30,34,40,39,33,39,43,43,57,51,49,36,36,61,69,53,49,62,52,31,72,81,57,74,65,66,32,30,43,34,40,39,37,44,66,52,86,87,72,64,84,77,52,45,39,33,42,17,28,46,73,53,38,57,51,42,41,71,39,25,40,44,41,42,71,56,22,78,54,76,41,59,13,58,83,69,66,32,47,73,66,28,26,36,32,42,52,46,69,67,61,46,55,70,63,56,35,71,68,50,30,52,50,44,56,73,46,42,90,36,43,44,34,41,38,38,47,70,62,73,64,50,63,54,76,83,125

InterPro domains:
  IPR012879 PAT complex subunit CCDC47 [PF07946] (50-253)
  IPR012879 PAT complex subunit CCDC47 [PTHR12883] (45-257)